Protein AF-A0A6J8CI72-F1 (afdb_monomer)

Foldseek 3Di:
DVDLDDLVVVLVCLVVHPDDQCDADPQQDGQLLVCLLVLPQSSNLSSLLNPYDQCRATNVRDGSLNSNVVNVSPNSVVVSVVPVVDDSVVSNVVVVLQDDDPDDPLRVLCSDPPVNPNVQCPDLVCCCVPVVADSDPVRNVVVCCVCPVVDHPQRVVVQVQVVVLVVVLVVVLLVQLCVVPVQSNWDKDWDDCSNVVNDPDGQAETEIETARANLLVQWDWAADPVQLVVQWIWTFGPDQDDLVHQNVQADPRRTGQLVVVLVVSVVSSVVSLPDPVSVPDAQKDDDWDWDDDWQWTKIWIWGDDDPGHTRIHIYIYWYWHFDFLDERPSDPPVPDPPDDPVNNRRYWIWTRGWDDDPPPPPPPDDDDDDDDDDDDPDPDRDPPPDDPDPDPDDRRIIGTD

Structure (mmCIF, N/CA/C/O backbone):
data_AF-A0A6J8CI72-F1
#
_entry.id   AF-A0A6J8CI72-F1
#
loop_
_atom_site.group_PDB
_atom_site.id
_atom_site.type_symbol
_atom_site.label_atom_id
_atom_site.label_alt_id
_atom_site.label_comp_id
_atom_site.label_asym_id
_atom_site.label_entity_id
_atom_site.label_seq_id
_atom_site.pdbx_PDB_ins_code
_atom_site.Cartn_x
_atom_site.Cartn_y
_atom_site.Cartn_z
_atom_site.occupancy
_atom_site.B_iso_or_equiv
_atom_site.auth_seq_id
_atom_site.auth_comp_id
_atom_site.auth_asym_id
_atom_site.auth_atom_id
_atom_site.pdbx_PDB_model_num
ATOM 1 N N . MET A 1 1 ? -26.854 -11.554 3.065 1.00 47.97 1 MET A N 1
ATOM 2 C CA . MET A 1 1 ? -25.939 -11.488 4.230 1.00 47.97 1 MET A CA 1
ATOM 3 C C . MET A 1 1 ? -24.502 -11.929 3.931 1.00 47.97 1 MET A C 1
ATOM 5 O O . MET A 1 1 ? -23.726 -12.065 4.862 1.00 47.97 1 MET A O 1
ATOM 9 N N . LYS A 1 2 ? -24.098 -12.076 2.657 1.00 39.06 2 LYS A N 1
ATOM 10 C CA . LYS A 1 2 ? -22.733 -12.494 2.279 1.00 39.06 2 LYS A CA 1
ATOM 11 C C . LYS A 1 2 ? -21.637 -11.458 2.618 1.00 39.06 2 LYS A C 1
ATOM 13 O O . LYS A 1 2 ? -20.464 -11.798 2.658 1.00 39.06 2 LYS A O 1
ATOM 18 N N . TYR A 1 3 ? -22.033 -10.211 2.878 1.00 49.38 3 TYR A N 1
ATOM 19 C CA . TYR A 1 3 ? -21.196 -9.092 3.326 1.00 49.38 3 TYR A CA 1
ATOM 20 C C . TYR A 1 3 ? -21.765 -8.571 4.649 1.00 49.38 3 TYR A C 1
ATOM 22 O O . TYR A 1 3 ? -22.994 -8.557 4.757 1.00 49.38 3 TYR A O 1
ATOM 30 N N . ARG A 1 4 ? -20.927 -8.139 5.615 1.00 52.66 4 ARG A N 1
ATOM 31 C CA . ARG A 1 4 ? -21.375 -7.567 6.908 1.00 52.66 4 ARG A CA 1
ATOM 32 C C . ARG A 1 4 ? -22.294 -6.371 6.638 1.00 52.66 4 ARG A C 1
ATOM 34 O O . ARG A 1 4 ? -21.789 -5.299 6.308 1.00 52.66 4 ARG A O 1
ATOM 41 N N . PRO A 1 5 ? -23.625 -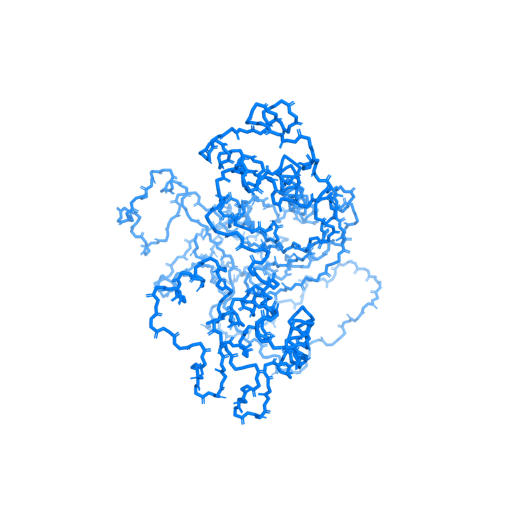6.510 6.748 1.00 53.97 5 PRO A N 1
ATOM 42 C CA . PRO A 1 5 ? -24.503 -5.391 6.477 1.00 53.97 5 PRO A CA 1
ATOM 43 C C . PRO A 1 5 ? -24.465 -4.460 7.686 1.00 53.97 5 PRO A C 1
ATOM 45 O O . PRO A 1 5 ? -24.562 -4.928 8.825 1.00 53.97 5 PRO A O 1
ATOM 48 N N . LEU A 1 6 ? -24.330 -3.153 7.441 1.00 56.34 6 LEU A N 1
ATOM 49 C CA . LEU A 1 6 ? -24.438 -2.143 8.492 1.00 56.34 6 LEU A CA 1
ATOM 50 C C . LEU A 1 6 ? -25.762 -2.358 9.255 1.00 56.34 6 LEU A C 1
ATOM 52 O O . LEU A 1 6 ? -26.816 -2.424 8.607 1.00 56.34 6 LEU A O 1
ATOM 56 N N . PRO A 1 7 ? -25.739 -2.478 10.596 1.00 54.75 7 PRO A N 1
ATOM 57 C CA . PRO A 1 7 ? -26.928 -2.778 11.399 1.00 54.75 7 PRO A CA 1
ATOM 58 C C . PRO A 1 7 ? -28.106 -1.836 11.124 1.00 54.75 7 PRO A C 1
ATOM 60 O O . PRO A 1 7 ? -29.255 -2.273 11.068 1.00 54.75 7 PRO A O 1
ATOM 63 N N . ASP A 1 8 ? -27.834 -0.556 10.867 1.00 52.53 8 ASP A N 1
ATOM 64 C CA . ASP A 1 8 ? -28.859 0.450 10.570 1.00 52.53 8 ASP A CA 1
ATOM 65 C C . ASP A 1 8 ? -29.495 0.307 9.185 1.00 52.53 8 ASP A C 1
ATOM 67 O O . ASP A 1 8 ? -30.705 0.513 9.027 1.00 52.53 8 ASP A O 1
ATOM 71 N N . LEU A 1 9 ? -28.713 -0.107 8.186 1.00 60.53 9 LEU A N 1
ATOM 72 C CA . LEU A 1 9 ? -29.228 -0.414 6.855 1.00 60.53 9 LEU A CA 1
ATOM 73 C C . LEU A 1 9 ? -30.109 -1.669 6.917 1.00 60.53 9 LEU A C 1
ATOM 75 O O . LEU A 1 9 ? -31.214 -1.687 6.379 1.00 60.53 9 LEU A O 1
ATOM 79 N N . PHE A 1 10 ? -29.658 -2.683 7.659 1.00 63.91 10 PHE A N 1
ATOM 80 C CA . PHE A 1 10 ? -30.399 -3.920 7.883 1.00 63.91 10 PHE A CA 1
ATOM 81 C C . PHE A 1 10 ? -31.736 -3.679 8.609 1.00 63.91 10 PHE A C 1
ATOM 83 O O . PHE A 1 10 ? -32.773 -4.179 8.173 1.00 63.91 10 PHE A O 1
ATOM 90 N N . ARG A 1 11 ? -31.756 -2.819 9.642 1.00 62.78 11 ARG A N 1
ATOM 91 C CA . ARG A 1 11 ? -32.998 -2.369 10.304 1.00 62.78 11 ARG A CA 1
ATOM 92 C C . ARG A 1 11 ? -33.935 -1.656 9.335 1.00 62.78 11 ARG A C 1
ATOM 94 O O . ARG A 1 11 ? -35.132 -1.915 9.351 1.00 62.78 11 ARG A O 1
ATOM 101 N N . THR A 1 12 ? -33.408 -0.769 8.494 1.00 59.91 12 THR A N 1
ATOM 102 C CA . THR A 1 12 ? -34.216 -0.029 7.512 1.00 59.91 12 THR A CA 1
ATOM 103 C C . THR A 1 12 ? -34.887 -0.966 6.506 1.00 59.91 12 THR A C 1
ATOM 105 O O . THR A 1 12 ? -36.069 -0.786 6.220 1.00 59.91 12 THR A O 1
ATOM 108 N N . PHE A 1 13 ? -34.182 -1.996 6.026 1.00 61.66 13 PHE A N 1
ATOM 109 C CA . PHE A 1 13 ? -34.752 -3.005 5.126 1.00 61.66 13 PHE A CA 1
ATOM 110 C C . PHE A 1 13 ? -35.847 -3.852 5.782 1.00 61.66 13 PHE A C 1
ATOM 112 O O . PHE A 1 13 ? -36.841 -4.147 5.129 1.00 61.66 13 PHE A O 1
ATOM 119 N N . LEU A 1 14 ? -35.701 -4.205 7.061 1.00 63.62 14 LEU A N 1
ATOM 120 C CA . LEU A 1 14 ? -36.712 -4.976 7.796 1.00 63.62 14 LEU A CA 1
ATOM 121 C C . LEU A 1 14 ? -37.955 -4.153 8.165 1.00 63.62 14 LEU A C 1
ATOM 123 O O . LEU A 1 14 ? -39.043 -4.704 8.256 1.00 63.62 14 LEU A O 1
ATOM 127 N N . VAL A 1 15 ? -37.805 -2.838 8.362 1.00 59.47 15 VAL A N 1
ATOM 128 C CA . VAL A 1 15 ? -38.924 -1.926 8.676 1.00 59.47 15 VAL A CA 1
ATOM 129 C C . VAL A 1 15 ? -39.677 -1.488 7.420 1.00 59.47 15 VAL A C 1
ATOM 131 O O . VAL A 1 15 ? -40.897 -1.374 7.448 1.00 59.47 15 VAL A O 1
ATOM 134 N N . LYS A 1 16 ? -38.961 -1.196 6.325 1.00 54.28 16 LYS A N 1
ATOM 135 C CA . LYS A 1 16 ? -39.563 -0.715 5.069 1.00 54.28 16 LYS A CA 1
ATOM 136 C C . LYS A 1 16 ? -39.934 -1.836 4.096 1.00 54.28 16 LYS A C 1
ATOM 138 O O . LYS A 1 16 ? -40.634 -1.568 3.124 1.00 54.28 16 LYS A O 1
ATOM 143 N N . GLY A 1 17 ? -39.426 -3.050 4.297 1.00 52.50 17 GLY A N 1
ATOM 144 C CA . GLY A 1 17 ? -39.521 -4.140 3.333 1.00 52.50 17 GLY A CA 1
ATOM 145 C C . GLY A 1 17 ? -40.523 -5.223 3.718 1.00 52.50 17 GLY A C 1
ATOM 146 O O . GLY A 1 17 ? -40.640 -5.616 4.872 1.00 52.50 17 GLY A O 1
ATOM 147 N N . THR A 1 18 ? -41.164 -5.788 2.701 1.00 55.75 18 THR A N 1
ATOM 148 C CA . THR A 1 18 ? -41.966 -7.025 2.699 1.00 55.75 18 THR A CA 1
ATOM 149 C C . THR A 1 18 ? -41.109 -8.289 2.909 1.00 55.75 18 THR A C 1
ATOM 151 O O . THR A 1 18 ? -41.347 -9.322 2.284 1.00 55.75 18 THR A O 1
ATOM 154 N N . VAL A 1 19 ? -40.037 -8.206 3.703 1.00 61.88 19 VAL A N 1
ATOM 155 C CA . VAL A 1 19 ? -39.013 -9.254 3.808 1.00 61.88 19 VAL A CA 1
ATOM 156 C C . VAL A 1 19 ? -39.378 -10.217 4.932 1.00 61.88 19 VAL A C 1
ATOM 158 O O . VAL A 1 19 ? -39.389 -9.847 6.103 1.00 61.88 19 VAL A O 1
ATOM 161 N N . ASN A 1 20 ? -39.642 -11.474 4.579 1.00 74.56 20 ASN A N 1
ATOM 162 C CA . ASN A 1 20 ? -39.869 -12.529 5.559 1.00 74.56 20 ASN A CA 1
ATOM 163 C C . ASN A 1 20 ? -38.530 -12.931 6.212 1.00 74.56 20 ASN A C 1
ATOM 165 O O . ASN A 1 20 ? -37.618 -13.434 5.552 1.00 74.56 20 ASN A O 1
ATOM 169 N N . VAL A 1 21 ? -38.407 -12.717 7.522 1.00 76.62 21 VAL A N 1
ATOM 170 C CA . VAL A 1 21 ? -37.188 -13.013 8.299 1.00 76.62 21 VAL A CA 1
ATOM 171 C C . VAL A 1 21 ? -36.873 -14.504 8.425 1.00 76.62 21 VAL A C 1
ATOM 173 O O . VAL A 1 21 ? -35.752 -14.858 8.776 1.00 76.62 21 VAL A O 1
ATOM 176 N N . ASN A 1 22 ? -37.828 -15.369 8.082 1.00 80.25 22 ASN A N 1
ATOM 177 C CA . ASN A 1 22 ? -37.685 -16.824 8.078 1.00 80.25 22 ASN A CA 1
ATOM 178 C C . ASN A 1 22 ? -37.442 -17.398 6.677 1.00 80.25 22 ASN A C 1
ATOM 180 O O . ASN A 1 22 ? -37.466 -18.613 6.507 1.00 80.25 22 ASN A O 1
ATOM 184 N N . THR A 1 23 ? -37.221 -16.554 5.663 1.00 82.38 23 THR A N 1
ATOM 185 C CA . THR A 1 23 ? -36.961 -17.038 4.299 1.00 82.38 23 THR A CA 1
ATOM 186 C C . THR A 1 23 ? -35.659 -17.827 4.268 1.00 82.38 23 THR A C 1
ATOM 188 O O . THR A 1 23 ? -34.608 -17.292 4.612 1.00 82.38 23 THR A O 1
ATOM 191 N N . SER A 1 24 ? -35.709 -19.081 3.840 1.00 85.06 24 SER A N 1
ATOM 192 C CA . SER A 1 24 ? -34.517 -19.896 3.638 1.00 85.06 24 SER A CA 1
ATOM 193 C C . SER A 1 24 ? -33.973 -19.744 2.219 1.00 85.06 24 SER A C 1
ATOM 195 O O . SER A 1 24 ? -34.725 -19.505 1.273 1.00 85.06 24 SER A O 1
ATOM 197 N N . ASP A 1 25 ? -32.665 -19.909 2.058 1.00 81.12 25 ASP A N 1
ATOM 198 C CA . ASP A 1 25 ? -32.056 -20.087 0.742 1.00 81.12 25 ASP A CA 1
ATOM 199 C C . ASP A 1 25 ? -32.238 -21.528 0.213 1.00 81.12 25 ASP A C 1
ATOM 201 O O . ASP A 1 25 ? -32.948 -22.349 0.801 1.00 81.12 25 ASP A O 1
ATOM 205 N N . ILE A 1 26 ? -31.579 -21.852 -0.906 1.00 86.25 26 ILE A N 1
ATOM 206 C CA . ILE A 1 26 ? -31.612 -23.193 -1.521 1.00 86.25 26 ILE A CA 1
ATOM 207 C C . ILE A 1 26 ? -31.058 -24.305 -0.612 1.00 86.25 26 ILE A C 1
ATOM 209 O O . ILE A 1 26 ? -31.313 -25.483 -0.860 1.00 86.25 26 ILE A O 1
ATOM 213 N N . TYR A 1 27 ? -30.310 -23.947 0.434 1.00 83.50 27 TYR A N 1
ATOM 214 C CA . TYR A 1 27 ? -29.722 -24.870 1.402 1.00 83.50 27 TYR A CA 1
ATOM 215 C C . TYR A 1 27 ? -30.540 -24.965 2.695 1.00 83.50 27 TYR A C 1
ATOM 217 O O . TYR A 1 27 ? -30.087 -25.576 3.663 1.00 83.50 27 TYR A O 1
ATOM 225 N N . GLY A 1 28 ? -31.727 -24.354 2.744 1.00 85.12 28 GLY A N 1
ATOM 226 C CA . GLY A 1 28 ? -32.532 -24.291 3.961 1.00 85.12 28 GLY A CA 1
ATOM 227 C C . GLY A 1 28 ? -31.992 -23.288 4.993 1.00 85.12 28 GLY A C 1
ATOM 228 O O . GLY A 1 28 ? -32.551 -23.172 6.080 1.00 85.12 28 GLY A O 1
ATOM 229 N N . SER A 1 29 ? -30.935 -22.530 4.678 1.00 86.31 29 SER A N 1
ATOM 230 C CA . SER A 1 29 ? -30.318 -21.585 5.611 1.00 86.31 29 SER A CA 1
ATOM 231 C C . SER A 1 29 ? -31.132 -20.296 5.711 1.00 86.31 29 SER A C 1
ATOM 233 O O . SER A 1 29 ? -31.318 -19.572 4.732 1.00 86.31 29 SER A O 1
ATOM 235 N N . THR A 1 30 ? -31.597 -19.985 6.921 1.00 87.25 30 THR A N 1
ATOM 236 C CA . THR A 1 30 ? -32.302 -18.729 7.241 1.00 87.25 30 THR A CA 1
ATOM 237 C C . THR A 1 30 ? -31.317 -17.575 7.497 1.00 87.25 30 THR A C 1
ATOM 239 O O . THR A 1 30 ? -30.132 -17.815 7.749 1.00 87.25 30 THR A O 1
ATOM 242 N N . PRO A 1 31 ? -31.760 -16.302 7.522 1.00 84.88 31 PRO A N 1
ATOM 243 C CA . PRO A 1 31 ? -30.911 -15.165 7.883 1.00 84.88 31 PRO A CA 1
ATOM 244 C C . PRO A 1 31 ? -30.211 -15.340 9.238 1.00 84.88 31 PRO A C 1
ATOM 246 O O . PRO A 1 31 ? -29.096 -14.853 9.424 1.00 84.88 31 PRO A O 1
ATOM 249 N N . LEU A 1 32 ? -30.823 -16.080 10.170 1.00 88.25 32 LEU A N 1
ATOM 250 C CA . LEU A 1 32 ? -30.233 -16.368 11.475 1.00 88.25 32 LEU A CA 1
ATOM 251 C C . LEU A 1 32 ? -29.054 -17.346 11.385 1.00 88.25 32 LEU A C 1
ATOM 253 O O . LEU A 1 32 ? -28.074 -17.154 12.100 1.00 88.25 32 LEU A O 1
ATOM 257 N N . HIS A 1 33 ? -29.093 -18.321 10.467 1.00 87.00 33 HIS A N 1
ATOM 258 C CA . HIS A 1 33 ? -27.948 -19.193 10.173 1.00 87.00 33 HIS A CA 1
ATOM 259 C C . HIS A 1 33 ? -26.763 -18.384 9.635 1.00 87.00 33 HIS A C 1
ATOM 261 O O . HIS A 1 33 ? -25.632 -18.571 10.076 1.00 87.00 33 HIS A O 1
ATOM 267 N N . PHE A 1 34 ? -27.015 -17.419 8.745 1.00 83.38 34 PHE A N 1
ATOM 268 C CA . PHE A 1 34 ? -25.960 -16.546 8.221 1.00 83.38 34 PHE A CA 1
ATOM 269 C C . PHE A 1 34 ? -25.365 -15.625 9.291 1.00 83.38 34 PHE A C 1
ATOM 271 O O . PHE A 1 34 ? -24.146 -15.467 9.358 1.00 83.38 34 PHE A O 1
ATOM 278 N N . ALA A 1 35 ? -26.199 -15.026 10.145 1.00 83.50 35 ALA A N 1
ATOM 279 C CA . ALA A 1 35 ? -25.719 -14.187 11.241 1.00 83.50 35 ALA A CA 1
ATOM 280 C C . ALA A 1 35 ? -24.899 -15.000 12.266 1.00 83.50 35 ALA A C 1
ATOM 282 O O . ALA A 1 35 ? -23.859 -14.536 12.738 1.00 83.50 35 ALA A O 1
ATOM 283 N N . ALA A 1 36 ? -25.320 -16.239 12.535 1.00 86.31 36 ALA A N 1
ATOM 284 C CA . ALA A 1 36 ? -24.607 -17.197 13.371 1.00 86.31 36 ALA A CA 1
ATOM 285 C C . ALA A 1 36 ? -23.271 -17.657 12.771 1.00 86.31 36 ALA A C 1
ATOM 287 O O . ALA A 1 36 ? -22.294 -17.766 13.501 1.00 86.31 36 ALA A O 1
ATOM 288 N N . TYR A 1 37 ? -23.214 -17.902 11.460 1.00 84.06 37 TYR A N 1
ATOM 289 C CA . TYR A 1 37 ? -22.003 -18.316 10.747 1.00 84.06 37 TYR A CA 1
ATOM 290 C C . TYR A 1 37 ? -20.906 -17.238 10.786 1.00 84.06 37 TYR A C 1
ATOM 292 O O . TYR A 1 37 ? -19.730 -17.550 10.945 1.00 84.06 37 TYR A O 1
ATOM 300 N N . HIS A 1 38 ? -21.284 -15.960 10.662 1.00 79.81 38 HIS A N 1
ATOM 301 C CA . HIS A 1 38 ? -20.343 -14.835 10.575 1.00 79.81 38 HIS A CA 1
ATOM 302 C C . HIS A 1 38 ? -20.067 -14.112 11.910 1.00 79.81 38 HIS A C 1
ATOM 304 O O . HIS A 1 38 ? -19.409 -13.070 11.917 1.00 79.81 38 HIS A O 1
ATOM 310 N N . ASN A 1 39 ? -20.549 -14.640 13.040 1.00 80.44 39 ASN A N 1
ATOM 311 C CA . ASN A 1 39 ? -20.443 -14.034 14.373 1.00 80.44 39 ASN A CA 1
ATOM 312 C C . ASN A 1 39 ? -21.000 -12.590 14.470 1.00 80.44 39 ASN A C 1
ATOM 314 O O . ASN A 1 39 ? -20.407 -11.705 15.091 1.00 80.44 39 ASN A O 1
ATOM 318 N N . TYR A 1 40 ? -22.141 -12.346 13.830 1.00 82.38 40 TYR A N 1
ATOM 319 C CA . TYR A 1 40 ? -22.789 -11.041 13.672 1.00 82.38 40 TYR A CA 1
ATOM 320 C C . TYR A 1 40 ? -23.847 -10.779 14.758 1.00 82.38 40 TYR A C 1
ATOM 322 O O . TYR A 1 40 ? -25.047 -10.940 14.539 1.00 82.38 40 TYR A O 1
ATOM 330 N N . GLU A 1 41 ? -23.386 -10.370 15.945 1.00 79.31 41 GLU A N 1
ATOM 331 C CA . GLU A 1 41 ? -24.218 -10.224 17.153 1.00 79.31 41 GLU A CA 1
ATOM 332 C C . GLU A 1 41 ? -25.400 -9.256 16.981 1.00 79.31 41 GLU A C 1
ATOM 334 O O . GLU A 1 41 ? -26.546 -9.617 17.245 1.00 79.31 41 GLU A O 1
ATOM 339 N N . GLU A 1 42 ? -25.149 -8.067 16.433 1.00 77.56 42 GLU A N 1
ATOM 340 C CA . GLU A 1 42 ? -26.163 -7.022 16.247 1.00 77.56 42 GLU A CA 1
ATOM 341 C C . GLU A 1 42 ? -27.249 -7.467 15.256 1.00 77.56 42 GLU A C 1
ATOM 343 O O . GLU A 1 42 ? -28.422 -7.122 15.398 1.00 77.56 42 GLU A O 1
ATOM 348 N N . GLN A 1 43 ? -26.883 -8.261 14.246 1.00 79.56 43 GLN A N 1
ATOM 349 C CA . GLN A 1 43 ? -27.824 -8.815 13.278 1.00 79.56 43 GLN A CA 1
ATOM 350 C C . GLN A 1 43 ? -28.679 -9.926 13.899 1.00 79.56 43 GLN A C 1
ATOM 352 O O . GLN A 1 43 ? -29.868 -9.986 13.591 1.00 79.56 43 GLN A O 1
ATOM 357 N N . ILE A 1 44 ? -28.124 -10.760 14.789 1.00 82.00 44 ILE A N 1
ATOM 358 C CA . ILE A 1 44 ? -28.908 -11.737 15.564 1.00 82.00 44 ILE A CA 1
ATOM 359 C C . ILE A 1 44 ? -29.937 -11.017 16.432 1.00 82.00 44 ILE A C 1
ATOM 361 O O . ILE A 1 44 ? -31.110 -11.377 16.401 1.00 82.00 44 ILE A O 1
ATOM 365 N N . GLU A 1 45 ? -29.537 -9.967 17.147 1.00 77.81 45 GLU A N 1
ATOM 366 C CA . GLU A 1 45 ? -30.459 -9.176 17.971 1.00 77.81 45 GLU A CA 1
ATOM 367 C C . GLU A 1 45 ? -31.594 -8.573 17.142 1.00 77.81 45 GLU A C 1
ATOM 369 O O . GLU A 1 45 ? -32.765 -8.652 17.518 1.00 77.81 45 GLU A O 1
ATOM 374 N N . ILE A 1 46 ? -31.260 -8.000 15.983 1.00 76.88 46 ILE A N 1
ATOM 375 C CA . ILE A 1 46 ? -32.254 -7.452 15.064 1.00 76.88 46 ILE A CA 1
ATOM 376 C C . ILE A 1 46 ? -33.187 -8.564 14.569 1.00 76.88 46 ILE A C 1
ATOM 378 O O . ILE A 1 46 ? -34.396 -8.394 14.626 1.00 76.88 46 ILE A O 1
ATOM 382 N N . LEU A 1 47 ? -32.674 -9.706 14.116 1.00 79.25 47 LEU A N 1
ATOM 383 C CA . LEU A 1 47 ? -33.496 -10.809 13.608 1.00 79.25 47 LEU A CA 1
ATOM 384 C C . LEU A 1 47 ? -34.436 -11.387 14.672 1.00 79.25 47 LEU A C 1
ATOM 386 O O . LEU A 1 47 ? -35.621 -11.601 14.400 1.00 79.25 47 LEU A O 1
ATOM 390 N N . LEU A 1 48 ? -33.940 -11.593 15.894 1.00 79.19 48 LEU A N 1
ATOM 391 C CA . LEU A 1 48 ? -34.755 -12.047 17.022 1.00 79.19 48 LEU A CA 1
ATOM 392 C C . LEU A 1 48 ? -35.885 -11.052 17.324 1.00 79.19 48 LEU A C 1
ATOM 394 O O . LEU A 1 48 ? -36.995 -11.464 17.657 1.00 79.19 48 LEU A O 1
ATOM 398 N N . LYS A 1 49 ? -35.639 -9.749 17.119 1.00 74.44 49 LYS A N 1
ATOM 399 C CA . LYS A 1 49 ? -36.638 -8.688 17.300 1.00 74.44 49 LYS A CA 1
ATOM 400 C C . LYS A 1 49 ? -37.840 -8.808 16.355 1.00 74.44 49 LYS A C 1
ATOM 402 O O . LYS A 1 49 ? -38.941 -8.386 16.703 1.00 74.44 49 LYS A O 1
ATOM 407 N N . TYR A 1 50 ? -37.633 -9.363 15.164 1.00 73.38 50 TYR A N 1
ATOM 408 C CA . TYR A 1 50 ? -38.652 -9.466 14.116 1.00 73.38 50 TYR A CA 1
ATOM 409 C C . TYR A 1 50 ? -39.286 -10.863 14.013 1.00 73.38 50 TYR A C 1
ATOM 411 O O . TYR A 1 50 ? -39.914 -11.169 13.006 1.00 73.38 50 TYR A O 1
ATOM 419 N N . GLY A 1 51 ? -39.171 -11.697 15.055 1.00 72.12 51 GLY A N 1
ATOM 420 C CA . GLY A 1 51 ? -39.888 -12.978 15.131 1.00 72.12 51 GLY A CA 1
ATOM 421 C C . GLY A 1 51 ? -39.268 -14.093 14.286 1.00 72.12 51 GLY A C 1
ATOM 422 O O . GLY A 1 51 ? -39.986 -14.913 13.713 1.00 72.12 51 GLY A O 1
ATOM 423 N N . THR A 1 52 ? -37.937 -14.113 14.185 1.00 81.31 52 THR A N 1
ATOM 424 C CA . THR A 1 52 ? -37.225 -15.198 13.497 1.00 81.31 52 THR A CA 1
ATOM 425 C C . THR A 1 52 ? -37.351 -16.515 14.270 1.00 81.31 52 THR A C 1
ATOM 427 O O . THR A 1 52 ? -37.250 -16.525 15.498 1.00 81.31 52 THR A O 1
ATOM 430 N N . ASP A 1 53 ? -37.525 -17.628 13.560 1.00 83.19 53 ASP A N 1
ATOM 431 C CA . ASP A 1 53 ? -37.489 -18.972 14.124 1.00 83.19 53 ASP A CA 1
ATOM 432 C C . ASP A 1 53 ? -36.051 -19.334 14.516 1.00 83.19 53 ASP A C 1
ATOM 434 O O . ASP A 1 53 ? -35.186 -19.614 13.681 1.00 83.19 53 ASP A O 1
ATOM 438 N N . ILE A 1 54 ? -35.802 -19.311 15.824 1.00 85.56 54 ILE A N 1
ATOM 439 C CA . ILE A 1 54 ? -34.507 -19.637 16.423 1.00 85.56 54 ILE A CA 1
ATOM 440 C C . ILE A 1 54 ? -34.116 -21.107 16.249 1.00 85.56 54 ILE A C 1
ATOM 442 O O . ILE A 1 54 ? -32.934 -21.444 16.309 1.00 85.56 54 ILE A O 1
ATOM 446 N N . ASN A 1 55 ? -35.106 -21.971 16.027 1.00 85.19 55 ASN A N 1
ATOM 447 C CA . ASN A 1 55 ? -34.952 -23.413 15.919 1.00 85.19 55 ASN A CA 1
ATOM 448 C C . ASN A 1 55 ? -35.108 -23.920 14.483 1.00 85.19 55 ASN A C 1
ATOM 450 O O . ASN A 1 55 ? -35.160 -25.140 14.286 1.00 85.19 55 ASN A O 1
ATOM 454 N N . ALA A 1 56 ? -35.135 -23.008 13.503 1.00 86.31 56 ALA A N 1
ATOM 455 C CA . ALA A 1 56 ? -35.145 -23.345 12.089 1.00 86.31 56 ALA A CA 1
ATOM 456 C C . ALA A 1 56 ? -34.014 -24.329 11.774 1.00 86.31 56 ALA A C 1
ATOM 458 O O . ALA A 1 56 ? -32.909 -24.189 12.296 1.00 86.31 56 ALA A O 1
ATOM 459 N N . ARG A 1 57 ? -34.294 -25.320 10.929 1.00 88.75 57 ARG A N 1
ATOM 460 C CA . ARG A 1 57 ? -33.305 -26.314 10.513 1.00 88.75 57 ARG A CA 1
ATOM 461 C C . ARG A 1 57 ? -32.942 -26.115 9.054 1.00 88.75 57 ARG A C 1
ATOM 463 O O . ARG A 1 57 ? -33.840 -26.016 8.221 1.00 88.75 57 ARG A O 1
ATOM 470 N N . ASP A 1 58 ? -31.647 -26.088 8.768 1.00 87.06 58 ASP A N 1
ATOM 471 C CA . ASP A 1 58 ? -31.145 -26.129 7.397 1.00 87.06 58 ASP A CA 1
ATOM 472 C C . ASP A 1 58 ? -31.182 -27.560 6.813 1.00 87.06 58 ASP A C 1
ATOM 474 O O . ASP A 1 58 ? -31.611 -28.522 7.464 1.00 87.06 58 ASP A O 1
ATOM 478 N N . ASN A 1 59 ? -30.726 -27.729 5.568 1.00 89.75 59 ASN A N 1
ATOM 479 C CA . ASN A 1 59 ? -30.693 -29.038 4.904 1.00 89.75 59 ASN A CA 1
ATOM 480 C C . ASN A 1 59 ? -29.733 -30.043 5.573 1.00 89.75 59 ASN A C 1
ATOM 482 O O . ASN A 1 59 ? -29.839 -31.243 5.317 1.00 89.75 59 ASN A O 1
ATOM 486 N N . LEU A 1 60 ? -28.818 -29.581 6.433 1.00 86.56 60 LEU A N 1
ATOM 487 C CA . LEU A 1 60 ? -27.934 -30.414 7.251 1.00 86.56 60 LEU A CA 1
ATOM 488 C C . LEU A 1 60 ? -28.549 -30.752 8.619 1.00 86.56 60 LEU A C 1
ATOM 490 O O . LEU A 1 60 ? -27.894 -31.390 9.439 1.00 86.56 60 LEU A O 1
ATOM 494 N N . GLN A 1 61 ? -29.808 -30.368 8.859 1.00 88.81 61 GLN A N 1
ATOM 495 C CA . GLN A 1 61 ? -30.492 -30.475 10.150 1.00 88.81 61 GLN A CA 1
ATOM 496 C C . GLN A 1 61 ? -29.832 -29.646 11.265 1.00 88.81 61 GLN A C 1
ATOM 498 O O . GLN A 1 61 ? -30.127 -29.871 12.444 1.00 88.81 61 GLN A O 1
ATOM 503 N N . GLU A 1 62 ? -28.976 -28.680 10.921 1.00 88.25 62 GLU A N 1
ATOM 504 C CA . GLU A 1 62 ? -28.356 -27.772 11.882 1.00 88.25 62 GLU A CA 1
ATOM 505 C C . GLU A 1 62 ? -29.327 -26.649 12.247 1.00 88.25 62 GLU A C 1
ATOM 507 O O . GLU A 1 62 ? -30.064 -26.143 11.403 1.00 88.25 62 GLU A O 1
ATOM 512 N N . ARG A 1 63 ? -29.318 -26.251 13.524 1.00 90.31 63 ARG A N 1
ATOM 513 C CA . ARG A 1 63 ? -29.937 -25.000 13.981 1.00 90.31 63 ARG A CA 1
ATOM 514 C C . ARG A 1 63 ? -28.939 -23.848 13.845 1.00 90.31 63 ARG A C 1
ATOM 516 O O . ARG A 1 63 ? -27.734 -24.096 13.941 1.00 90.31 63 ARG A O 1
ATOM 523 N N . PRO A 1 64 ? -29.384 -22.576 13.840 1.00 90.06 64 PRO A N 1
ATOM 524 C CA . PRO A 1 64 ? -28.484 -21.425 13.894 1.00 90.06 64 PRO A CA 1
ATOM 525 C C . PRO A 1 64 ? -27.488 -21.498 15.058 1.00 90.06 64 PRO A C 1
ATOM 527 O O . PRO A 1 64 ? -26.325 -21.129 14.918 1.00 90.06 64 PRO A O 1
ATOM 530 N N . LEU A 1 65 ? -27.913 -22.024 16.214 1.00 90.19 65 LEU A N 1
ATOM 531 C CA . LEU A 1 65 ? -27.025 -22.235 17.358 1.00 90.19 65 LEU A CA 1
ATOM 532 C C . LEU A 1 65 ? -25.936 -23.283 17.076 1.00 90.19 65 LEU A C 1
ATOM 534 O O . LEU A 1 65 ? -24.804 -23.126 17.534 1.00 90.19 65 LEU A O 1
ATOM 538 N N . ASP A 1 66 ? -26.258 -24.347 16.349 1.00 89.31 66 ASP A N 1
ATOM 539 C CA . ASP A 1 66 ? -25.302 -25.403 16.020 1.00 89.31 66 ASP A CA 1
ATOM 540 C C . ASP A 1 66 ? -24.324 -24.932 14.940 1.00 89.31 66 ASP A C 1
ATOM 542 O O . ASP A 1 66 ? -23.119 -25.137 15.088 1.00 89.31 66 ASP A O 1
ATOM 546 N N . THR A 1 67 ? -24.797 -24.144 13.970 1.00 86.88 67 THR A N 1
ATOM 547 C CA . THR A 1 67 ? -23.936 -23.394 13.047 1.00 86.88 67 THR A CA 1
ATOM 548 C C . THR A 1 67 ? -22.985 -22.460 13.809 1.00 86.88 67 THR A C 1
ATOM 550 O O . THR A 1 67 ? -21.782 -22.466 13.552 1.00 86.88 67 THR A O 1
ATOM 553 N N . ALA A 1 68 ? -23.473 -21.708 14.806 1.00 84.81 68 ALA A N 1
ATOM 554 C CA . ALA A 1 68 ? -22.625 -20.828 15.618 1.00 84.81 68 ALA A CA 1
ATOM 555 C C . ALA A 1 68 ? -21.539 -21.604 16.385 1.00 84.81 68 ALA A C 1
ATOM 557 O O . ALA A 1 68 ? -20.401 -21.141 16.466 1.00 84.81 68 ALA A O 1
ATOM 558 N N . LYS A 1 69 ? -21.865 -22.784 16.937 1.00 83.81 69 LYS A N 1
ATOM 559 C CA . LYS A 1 69 ? -20.892 -23.661 17.617 1.00 83.81 69 LYS A CA 1
ATOM 560 C C . LYS A 1 69 ? -19.850 -24.201 16.646 1.00 83.81 69 LYS A C 1
ATOM 562 O O . LYS A 1 69 ? -18.663 -24.122 16.941 1.00 83.81 69 LYS A O 1
ATOM 567 N N . ARG A 1 70 ? -20.286 -24.719 15.495 1.00 82.81 70 ARG A N 1
ATOM 568 C CA . ARG A 1 70 ? -19.406 -25.304 14.474 1.00 82.81 70 ARG A CA 1
ATOM 569 C C . ARG A 1 70 ? -18.380 -24.298 13.949 1.00 82.81 70 ARG A C 1
ATOM 571 O O . ARG A 1 70 ? -17.249 -24.679 13.674 1.00 82.81 70 ARG A O 1
ATOM 578 N N . HIS A 1 71 ? -18.757 -23.021 13.873 1.00 78.00 71 HI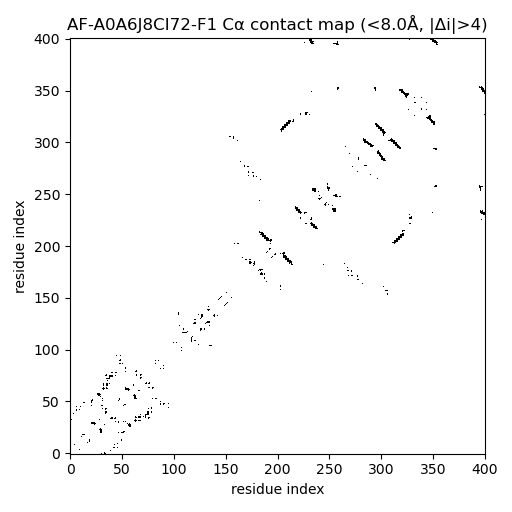S A N 1
ATOM 579 C CA . HIS A 1 71 ? -17.896 -21.924 13.410 1.00 78.00 71 HIS A CA 1
ATOM 580 C C . HIS A 1 71 ? -17.279 -21.081 14.533 1.00 78.00 71 HIS A C 1
ATOM 582 O O . HIS A 1 71 ? -16.772 -19.995 14.267 1.00 78.00 71 HIS A O 1
ATOM 588 N N . ASN A 1 72 ? -17.313 -21.544 15.789 1.00 81.38 72 ASN A N 1
ATOM 589 C CA . ASN A 1 72 ? -16.736 -20.841 16.946 1.00 81.38 72 ASN A CA 1
ATOM 590 C C . ASN A 1 72 ? -17.195 -19.372 17.095 1.00 81.38 72 ASN A C 1
ATOM 592 O O . ASN A 1 72 ? -16.442 -18.495 17.522 1.00 81.38 72 ASN A O 1
ATOM 596 N N . SER A 1 73 ? -18.455 -19.081 16.773 1.00 78.69 73 SER A N 1
ATOM 597 C CA . SER A 1 73 ? -19.034 -17.736 16.857 1.00 78.69 73 SER A CA 1
ATOM 598 C C . SER A 1 73 ? -19.459 -17.399 18.290 1.00 78.69 73 SER A C 1
ATOM 600 O O . SER A 1 73 ? -20.643 -17.360 18.622 1.00 78.69 73 SER A O 1
ATOM 602 N N . PHE A 1 74 ? -18.474 -17.184 19.169 1.00 71.62 74 PHE A N 1
ATOM 603 C CA . PHE A 1 74 ? -18.649 -17.092 20.627 1.00 71.62 74 PHE A CA 1
ATOM 604 C C . PHE A 1 74 ? -19.710 -16.081 21.089 1.00 71.62 74 PHE A C 1
ATOM 606 O O . PHE A 1 74 ? -20.472 -16.382 22.010 1.00 71.62 74 PHE A O 1
ATOM 613 N N . ARG A 1 75 ? -19.798 -14.910 20.441 1.00 75.75 75 ARG A N 1
ATOM 614 C CA . ARG A 1 75 ? -20.774 -13.864 20.802 1.00 75.75 75 ARG A CA 1
ATOM 615 C C . ARG A 1 75 ? -22.196 -14.290 20.436 1.00 75.75 75 ARG A C 1
ATOM 617 O O . ARG A 1 75 ? -23.117 -14.176 21.240 1.00 75.75 75 ARG A O 1
ATOM 624 N N . CYS A 1 76 ? -22.349 -14.899 19.265 1.00 78.06 76 CYS A N 1
ATOM 625 C CA . CYS A 1 76 ? -23.623 -15.434 18.793 1.00 78.06 76 CYS A CA 1
ATOM 626 C C . CYS A 1 76 ? -24.082 -16.664 19.589 1.00 78.06 76 CYS A C 1
ATOM 628 O O . CYS A 1 76 ? -25.271 -16.804 19.857 1.00 78.06 76 CYS A O 1
ATOM 630 N N . ILE A 1 77 ? -23.156 -17.527 20.028 1.00 76.94 77 ILE A N 1
ATOM 631 C CA . ILE A 1 77 ? -23.465 -18.685 20.883 1.00 76.94 77 ILE A CA 1
ATOM 632 C C . ILE A 1 77 ? -24.110 -18.230 22.196 1.00 76.94 77 ILE A C 1
ATOM 634 O O . ILE A 1 77 ? -25.073 -18.854 22.640 1.00 76.94 77 ILE A O 1
ATOM 638 N N . ALA A 1 78 ? -23.593 -17.169 22.824 1.00 75.88 78 ALA A N 1
ATOM 639 C CA . ALA A 1 78 ? -24.155 -16.642 24.066 1.00 75.88 78 ALA A CA 1
ATOM 640 C C . ALA A 1 78 ? -25.588 -16.124 23.858 1.00 75.88 78 ALA A C 1
ATOM 642 O O . ALA A 1 78 ? -26.491 -16.510 24.602 1.00 75.88 78 ALA A O 1
ATOM 643 N N . LEU A 1 79 ? -25.803 -15.327 22.806 1.00 77.88 79 LEU A N 1
ATOM 644 C CA . LEU A 1 79 ? -27.109 -14.753 22.469 1.00 77.88 79 LEU A CA 1
ATOM 645 C C . LEU A 1 79 ? -28.143 -15.820 22.094 1.00 77.88 79 LEU A C 1
ATOM 647 O O . LEU A 1 79 ? -29.247 -15.823 22.633 1.00 77.88 79 LEU A O 1
ATOM 651 N N . LEU A 1 80 ? -27.783 -16.767 21.226 1.00 80.88 80 LEU A N 1
ATOM 652 C CA . LEU A 1 80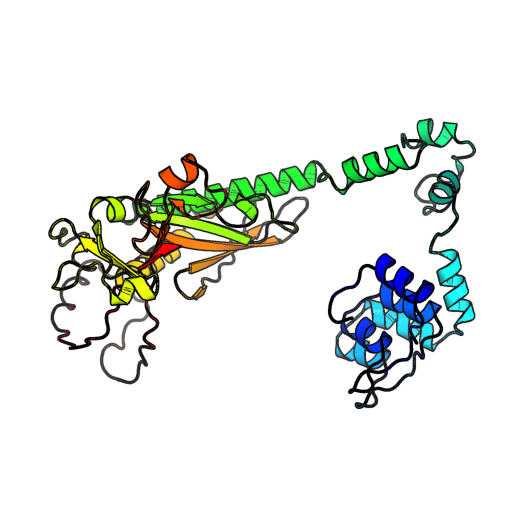 ? -28.689 -17.829 20.785 1.00 80.88 80 LEU A CA 1
ATOM 653 C C . LEU A 1 80 ? -29.002 -18.826 21.911 1.00 80.88 80 LEU A C 1
ATOM 655 O O . LEU A 1 80 ? -30.145 -19.247 22.036 1.00 80.88 80 LEU A O 1
ATOM 659 N N . LYS A 1 81 ? -28.040 -19.157 22.788 1.00 78.38 81 LYS A N 1
ATOM 660 C CA . LYS A 1 81 ? -28.310 -19.976 23.989 1.00 78.38 81 LYS A CA 1
ATOM 661 C C . LYS A 1 81 ? -29.238 -19.276 24.977 1.00 78.38 81 LYS A C 1
ATOM 663 O O . LYS A 1 81 ? -30.048 -19.940 25.618 1.00 78.38 81 LYS A O 1
ATOM 668 N N . ALA A 1 82 ? -29.082 -17.964 25.153 1.00 70.75 82 ALA A N 1
ATOM 669 C CA . ALA A 1 82 ? -29.964 -17.183 26.015 1.00 70.75 82 ALA A CA 1
ATOM 670 C C . ALA A 1 82 ? -31.383 -17.126 25.430 1.00 70.75 82 ALA A C 1
ATOM 672 O O . ALA A 1 82 ? -32.363 -17.311 26.155 1.00 70.75 82 ALA A O 1
ATOM 673 N N . ALA A 1 83 ? -31.480 -16.952 24.113 1.00 68.19 83 ALA A N 1
ATOM 674 C CA . ALA A 1 83 ? -32.743 -16.875 23.402 1.00 68.19 83 ALA A CA 1
ATOM 675 C C . ALA A 1 83 ? -33.482 -18.226 23.301 1.00 68.19 83 ALA A C 1
ATOM 677 O O . ALA A 1 83 ? -34.706 -18.241 23.309 1.00 68.19 83 ALA A O 1
ATOM 678 N N . ASP A 1 84 ? -32.774 -19.359 23.313 1.00 67.31 84 ASP A N 1
ATOM 679 C CA . ASP A 1 84 ? -33.372 -20.707 23.383 1.00 67.31 84 ASP A CA 1
ATOM 680 C C . ASP A 1 84 ? -34.000 -21.006 24.766 1.00 67.31 84 ASP A C 1
ATOM 682 O O . ASP A 1 84 ? -34.845 -21.884 24.912 1.00 67.31 84 ASP A O 1
ATOM 686 N N . ARG A 1 85 ? -33.609 -20.254 25.809 1.00 60.38 85 ARG A N 1
ATOM 687 C CA . ARG A 1 85 ? -34.067 -20.440 27.200 1.00 60.38 85 ARG A CA 1
A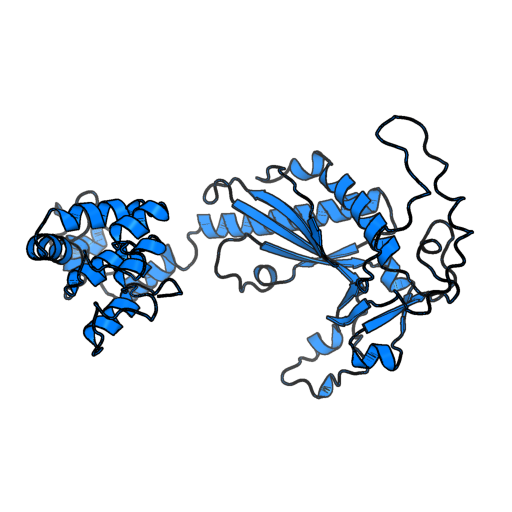TOM 688 C C . ARG A 1 85 ? -35.208 -19.508 27.625 1.00 60.38 85 ARG A C 1
ATOM 690 O O . ARG A 1 85 ? -35.714 -19.669 28.733 1.00 60.38 85 ARG A O 1
ATOM 697 N N . THR A 1 86 ? -35.598 -18.521 26.811 1.00 57.06 86 THR A N 1
ATOM 698 C CA . THR A 1 86 ? -36.573 -17.482 27.202 1.00 57.06 86 THR A CA 1
ATOM 699 C C . THR A 1 86 ? -37.506 -17.064 26.061 1.00 57.06 86 THR A C 1
ATOM 701 O O . THR A 1 86 ? -37.131 -17.063 24.896 1.00 57.06 86 THR A O 1
ATOM 704 N N . THR A 1 87 ? -38.748 -16.688 26.389 1.00 56.72 87 THR A N 1
ATOM 705 C CA . THR A 1 87 ? -39.752 -16.203 25.420 1.00 56.72 87 THR A CA 1
ATOM 706 C C . THR A 1 87 ? -39.319 -14.893 24.753 1.00 56.72 87 THR A C 1
ATOM 708 O O . THR A 1 87 ? -38.825 -13.995 25.440 1.00 56.72 87 THR A O 1
ATOM 711 N N . VAL A 1 88 ? -39.608 -14.747 23.451 1.00 51.56 88 VAL A N 1
ATOM 712 C CA . VAL A 1 88 ? -39.318 -13.565 22.603 1.00 51.56 88 VAL A CA 1
ATOM 713 C C . VAL A 1 88 ? -39.679 -12.242 23.288 1.00 51.56 88 VAL A C 1
ATOM 715 O O . VAL A 1 88 ? -38.971 -11.259 23.139 1.00 51.56 88 VAL A O 1
ATOM 718 N N . GLU A 1 89 ? -40.717 -12.214 24.120 1.00 47.12 89 GLU A N 1
ATOM 719 C CA . GLU A 1 89 ? -41.181 -11.029 24.848 1.00 47.12 89 GLU A CA 1
ATOM 720 C C . GLU A 1 89 ? -40.183 -10.495 25.896 1.00 47.12 89 GLU A C 1
ATOM 722 O O . GLU A 1 89 ? -40.018 -9.282 26.038 1.00 47.12 89 GLU A O 1
ATOM 727 N N . HIS A 1 90 ? -39.429 -11.375 26.564 1.00 53.31 90 HIS A N 1
ATOM 728 C CA . HIS A 1 90 ? -38.358 -10.982 27.491 1.00 53.31 90 HIS A CA 1
ATOM 729 C C . HIS A 1 90 ? -37.121 -10.475 26.740 1.00 53.31 90 HIS A C 1
ATOM 731 O O . HIS A 1 90 ? -36.510 -9.490 27.152 1.00 53.31 90 HIS A O 1
ATOM 737 N N . ILE A 1 91 ? -36.810 -11.081 25.592 1.00 52.16 91 ILE A N 1
ATOM 738 C CA . ILE A 1 91 ? -35.737 -10.644 24.687 1.00 52.16 91 ILE A CA 1
ATOM 739 C C . ILE A 1 91 ? -36.097 -9.282 24.075 1.00 52.16 91 ILE A C 1
ATOM 741 O O . ILE A 1 91 ? -35.275 -8.374 24.038 1.00 52.16 91 ILE A O 1
ATOM 745 N N . MET A 1 92 ? -37.358 -9.081 23.691 1.00 46.84 92 MET A N 1
ATOM 746 C CA . MET A 1 92 ? -37.888 -7.814 23.189 1.00 46.84 92 MET A CA 1
ATOM 747 C C . MET A 1 92 ? -37.921 -6.730 24.255 1.00 46.84 92 MET A C 1
ATOM 749 O O . MET A 1 92 ? -37.653 -5.575 23.943 1.00 46.84 92 MET A O 1
ATOM 753 N N . THR A 1 93 ? -38.211 -7.079 25.508 1.00 49.69 93 THR A N 1
ATOM 754 C CA . THR A 1 93 ? -38.143 -6.147 26.642 1.00 49.69 93 THR A CA 1
ATOM 755 C C . THR A 1 93 ? -36.695 -5.754 26.928 1.00 49.69 93 THR A C 1
ATOM 757 O O . THR A 1 93 ? -36.408 -4.577 27.123 1.00 49.69 93 THR A O 1
ATOM 760 N N . PHE A 1 94 ? -35.760 -6.701 26.842 1.00 51.28 94 PHE A N 1
ATOM 761 C CA . PHE A 1 94 ? -34.324 -6.449 26.948 1.00 51.28 94 PHE A CA 1
ATOM 762 C C . PHE A 1 94 ? -33.789 -5.572 25.793 1.00 51.28 94 PHE A C 1
ATOM 764 O O . PHE A 1 94 ? -33.050 -4.618 26.037 1.00 51.28 94 PHE A O 1
ATOM 771 N N . ILE A 1 95 ? -34.238 -5.802 24.553 1.00 48.25 95 ILE A N 1
ATOM 772 C CA . ILE A 1 95 ? -33.849 -5.043 23.347 1.00 48.25 95 ILE A CA 1
ATOM 773 C C . ILE A 1 95 ? -34.525 -3.656 23.280 1.00 48.25 95 ILE A C 1
ATOM 775 O O . ILE A 1 95 ? -33.902 -2.668 22.886 1.00 48.25 95 ILE A O 1
ATOM 779 N N . ARG A 1 96 ? -35.801 -3.534 23.684 1.00 47.25 96 ARG A N 1
ATOM 780 C CA . ARG A 1 96 ? -36.518 -2.243 23.792 1.00 47.25 96 ARG A CA 1
ATOM 781 C C . ARG A 1 96 ? -35.901 -1.348 24.864 1.00 47.25 96 ARG A C 1
ATOM 783 O O . ARG A 1 96 ? -35.883 -0.135 24.690 1.00 47.25 96 ARG A O 1
ATOM 790 N N . LYS A 1 97 ? -35.370 -1.937 25.940 1.00 50.75 97 LYS A N 1
ATOM 791 C CA . LYS A 1 97 ? -34.686 -1.207 27.014 1.00 50.75 97 LYS A CA 1
ATOM 792 C C . LYS A 1 97 ? -33.303 -0.686 26.596 1.00 50.75 97 LYS A C 1
ATOM 794 O O . LYS A 1 97 ? -32.820 0.261 27.205 1.00 50.75 97 LYS A O 1
ATOM 799 N N . THR A 1 98 ? -32.682 -1.262 25.564 1.00 48.12 98 THR A N 1
ATOM 800 C CA . THR A 1 98 ? -31.277 -0.991 25.205 1.00 48.12 98 THR A CA 1
ATOM 801 C C . THR A 1 98 ? -31.073 -0.127 23.957 1.00 48.12 98 THR A C 1
ATOM 803 O O . THR A 1 98 ? -30.044 0.532 23.868 1.00 48.12 98 THR A O 1
ATOM 806 N N . MET A 1 99 ? -32.008 -0.054 23.001 1.00 48.53 99 MET A N 1
ATOM 807 C CA . MET A 1 99 ? -31.707 0.523 21.674 1.00 48.53 99 MET A CA 1
ATOM 808 C C . MET A 1 99 ? -32.728 1.574 21.200 1.00 48.53 99 MET A C 1
ATOM 810 O O . MET A 1 99 ? -33.573 1.303 20.347 1.00 48.53 99 MET A O 1
ATOM 814 N N . LEU A 1 100 ? -32.616 2.774 21.783 1.00 51.00 100 LEU A N 1
ATOM 815 C CA . LEU A 1 100 ? -32.796 4.107 21.175 1.00 51.00 100 LEU A CA 1
ATOM 816 C C . LEU A 1 100 ? -33.571 4.177 19.841 1.00 51.00 100 LEU A C 1
ATOM 818 O O . LEU A 1 100 ? -33.014 3.865 18.789 1.00 51.00 100 LEU A O 1
ATOM 822 N N . ARG A 1 101 ? -34.795 4.715 19.862 1.00 48.56 101 ARG A N 1
ATOM 823 C CA . ARG A 1 101 ? -35.348 5.585 18.803 1.00 48.56 101 ARG A CA 1
ATOM 824 C C . ARG A 1 101 ? -36.479 6.429 19.405 1.00 48.56 101 ARG A C 1
ATOM 826 O O . ARG A 1 101 ? -37.215 5.927 20.246 1.00 48.56 101 ARG A O 1
ATOM 833 N N . ASP A 1 102 ? -36.514 7.696 18.999 1.00 46.53 102 ASP A N 1
ATOM 834 C CA . ASP A 1 102 ? -37.346 8.822 19.476 1.00 46.53 102 ASP A CA 1
ATOM 835 C C . ASP A 1 102 ? -36.901 9.499 20.773 1.00 46.53 102 ASP A C 1
ATOM 837 O O . ASP A 1 102 ? -37.710 10.016 21.534 1.00 46.53 102 ASP A O 1
ATOM 841 N N . LYS A 1 103 ? -35.590 9.535 21.011 1.00 52.34 103 LYS A N 1
ATOM 842 C CA . LYS A 1 103 ? -35.022 10.311 22.110 1.00 52.34 103 LYS A CA 1
ATOM 843 C C . LYS A 1 103 ? -34.476 11.636 21.592 1.00 52.34 103 LYS A C 1
ATOM 845 O O . LYS A 1 103 ? -33.620 11.657 20.708 1.00 52.34 103 LYS A O 1
ATOM 850 N N . THR A 1 104 ? -34.973 12.731 22.153 1.00 56.03 104 THR A N 1
ATOM 851 C CA . THR A 1 104 ? -34.368 14.065 22.042 1.00 56.03 104 THR A CA 1
ATOM 852 C C . THR A 1 104 ? -32.911 14.019 22.525 1.00 56.03 104 THR A C 1
ATOM 854 O O . THR A 1 104 ? -32.532 13.117 23.275 1.00 56.03 104 THR A O 1
ATOM 857 N N . PHE A 1 105 ? -32.058 14.959 22.097 1.00 55.28 105 PHE A N 1
ATOM 858 C CA . PHE A 1 105 ? -30.620 14.967 22.435 1.00 55.28 105 PHE A CA 1
ATOM 859 C C . PHE A 1 105 ? -30.353 14.778 23.947 1.00 55.28 105 PHE A C 1
ATOM 861 O O . PHE A 1 105 ? -29.453 14.042 24.349 1.00 55.28 105 PHE A O 1
ATOM 868 N N . GLU A 1 106 ? -31.218 15.345 24.786 1.00 55.59 106 GLU A N 1
ATOM 869 C CA . GLU A 1 106 ? -31.195 15.226 26.248 1.00 55.59 106 GLU A CA 1
ATOM 870 C C . GLU A 1 106 ? -31.521 13.815 26.762 1.00 55.59 106 GLU A C 1
ATOM 872 O O . GLU A 1 106 ? -30.939 13.345 27.738 1.00 55.59 106 GLU A O 1
ATOM 877 N N . GLU A 1 107 ? -32.432 13.100 26.110 1.00 58.59 107 GLU A N 1
ATOM 878 C CA . GLU A 1 107 ? -32.824 11.742 26.495 1.00 58.59 107 GLU A CA 1
ATOM 879 C C . GLU A 1 107 ? -31.796 10.693 26.057 1.00 58.59 107 GLU A C 1
ATOM 881 O O . GLU A 1 107 ? -31.678 9.642 26.699 1.00 58.59 107 GLU A O 1
ATOM 886 N N . ILE A 1 108 ? -31.040 10.978 24.990 1.00 57.72 108 ILE A N 1
ATOM 887 C CA . ILE A 1 108 ? -29.887 10.173 24.563 1.00 57.72 108 ILE A CA 1
ATOM 888 C C . ILE A 1 108 ? -28.797 10.246 25.636 1.00 57.72 108 ILE A C 1
ATOM 890 O O . ILE A 1 108 ? -28.314 9.207 26.083 1.00 57.72 108 ILE A O 1
ATOM 894 N N . LEU A 1 109 ? -28.472 11.453 26.112 1.00 53.38 109 LEU A N 1
ATOM 895 C CA . LEU A 1 109 ? -27.455 11.659 27.146 1.00 53.38 109 LEU A CA 1
ATOM 896 C C . LEU A 1 109 ? -27.868 11.078 28.509 1.00 53.38 109 LEU A C 1
ATOM 898 O O . LEU A 1 109 ? -27.044 10.457 29.175 1.00 53.38 109 LEU A O 1
ATOM 902 N N . ARG A 1 110 ? -29.149 11.182 28.893 1.00 53.53 110 ARG A N 1
ATOM 903 C CA . ARG A 1 110 ? -29.692 10.531 30.107 1.00 53.53 110 ARG A CA 1
ATOM 904 C C . ARG A 1 110 ? -29.742 8.997 30.024 1.00 53.53 110 ARG A C 1
ATOM 906 O O . ARG A 1 110 ? -29.957 8.348 31.041 1.00 53.53 110 ARG A O 1
ATOM 913 N N . GLY A 1 111 ? -29.587 8.414 28.833 1.00 50.00 111 GLY A N 1
ATOM 914 C CA . GLY A 1 111 ? -29.595 6.966 28.604 1.00 50.00 111 GLY A CA 1
ATOM 915 C C . GLY A 1 111 ? -28.215 6.298 28.585 1.00 50.00 111 GLY A C 1
ATOM 916 O O . GLY A 1 111 ? -28.156 5.082 28.413 1.00 50.00 111 GLY A O 1
ATOM 917 N N . LEU A 1 112 ? -27.126 7.061 28.724 1.00 49.94 112 LEU A N 1
ATOM 918 C CA . LEU A 1 112 ? -25.760 6.532 28.806 1.00 49.94 112 LEU A CA 1
ATOM 919 C C . LEU A 1 112 ? -25.507 5.858 30.177 1.00 49.94 112 LEU A C 1
ATOM 921 O O . LEU A 1 112 ? -26.129 6.243 31.167 1.00 49.94 112 LEU A O 1
ATOM 925 N N . PRO A 1 113 ? -24.622 4.844 30.259 1.00 43.94 113 PRO A N 1
ATOM 926 C CA . PRO A 1 113 ? -24.350 4.111 31.501 1.00 43.94 113 PRO A CA 1
ATOM 927 C C . PRO A 1 113 ? -23.854 5.025 32.640 1.00 43.94 113 PRO A C 1
ATOM 929 O O . PRO A 1 113 ? -23.065 5.938 32.402 1.00 43.94 113 PRO A O 1
ATOM 932 N N . GLU A 1 114 ? -24.284 4.741 33.881 1.00 48.09 114 GLU A N 1
ATOM 933 C CA . GLU A 1 114 ? -24.143 5.583 35.097 1.00 48.09 114 GLU A CA 1
ATOM 934 C C . GLU A 1 114 ? -22.708 6.011 35.466 1.00 48.09 114 GLU A C 1
ATOM 936 O O . GLU A 1 114 ? -22.516 6.893 36.301 1.00 48.09 114 GLU A O 1
ATOM 941 N N . THR A 1 115 ? -21.686 5.429 34.836 1.00 45.78 115 THR A N 1
ATOM 942 C CA . THR A 1 115 ? -20.287 5.859 34.970 1.00 45.78 115 THR A CA 1
ATOM 943 C C . THR A 1 115 ? -20.023 7.240 34.362 1.00 45.78 115 THR A C 1
ATOM 945 O O . THR A 1 115 ? -19.047 7.890 34.726 1.00 45.78 115 THR A O 1
ATOM 948 N N . ILE A 1 116 ? -20.880 7.697 33.442 1.00 50.25 116 ILE A N 1
ATOM 949 C CA . ILE A 1 116 ? -20.954 9.093 33.001 1.00 50.25 116 ILE A CA 1
ATOM 950 C C . ILE A 1 116 ? -22.085 9.720 33.812 1.00 50.25 116 ILE A C 1
ATOM 952 O O . ILE A 1 116 ? -23.189 9.190 33.811 1.00 50.25 116 ILE A O 1
ATOM 956 N N . ILE A 1 117 ? -21.791 10.804 34.533 1.00 48.47 117 ILE A N 1
ATOM 957 C CA . ILE A 1 117 ? -22.577 11.370 35.643 1.00 48.47 117 ILE A CA 1
ATOM 958 C C . ILE A 1 117 ? -24.016 11.753 35.217 1.00 48.47 117 ILE A C 1
ATOM 960 O O . ILE A 1 117 ? -24.339 12.924 35.021 1.00 48.47 117 ILE A O 1
ATOM 964 N N . SER A 1 118 ? -24.906 10.769 35.068 1.00 49.66 118 SER A N 1
ATOM 965 C CA . SER A 1 118 ? -26.291 10.954 34.612 1.00 49.66 118 SER A CA 1
ATOM 966 C C . SER A 1 118 ? -27.160 11.618 35.684 1.00 49.66 118 SER A C 1
ATOM 968 O O . SER A 1 118 ? -28.149 12.279 35.369 1.00 49.66 118 SER A O 1
ATOM 970 N N . SER A 1 119 ? -26.751 11.522 36.953 1.00 54.81 119 SER A N 1
ATOM 971 C CA . SER A 1 119 ? -27.445 12.083 38.117 1.00 54.81 119 SER A CA 1
ATOM 972 C C . SER A 1 119 ? -27.322 13.609 38.259 1.00 54.81 119 SER A C 1
ATOM 974 O O . SER A 1 119 ? -28.114 14.217 38.988 1.00 54.81 119 SER A O 1
ATOM 976 N N . CYS A 1 120 ? -26.380 14.245 37.551 1.00 53.75 120 CYS A N 1
ATOM 977 C CA . CYS A 1 120 ? -26.108 15.687 37.652 1.00 53.75 120 CYS A CA 1
ATOM 978 C C . CYS A 1 120 ? -26.677 16.522 36.496 1.00 53.75 120 CYS A C 1
ATOM 980 O O . CYS A 1 120 ? -26.753 17.741 36.618 1.00 53.75 120 CYS A O 1
ATOM 982 N N . VAL A 1 121 ? -27.102 15.898 35.393 1.00 56.97 121 VAL A N 1
ATOM 983 C CA . VAL A 1 121 ? -27.619 16.610 34.214 1.00 56.97 121 VAL A CA 1
ATOM 984 C C . VAL A 1 121 ? -29.134 16.773 34.332 1.00 56.97 121 VAL A C 1
ATOM 986 O O . VAL A 1 121 ? -29.917 15.914 33.913 1.00 56.97 121 VAL A O 1
ATOM 989 N N . LYS A 1 122 ? -29.562 17.881 34.942 1.00 63.56 122 LYS A N 1
ATOM 990 C CA . LYS A 1 122 ? -30.983 18.162 35.197 1.00 63.56 122 LYS A CA 1
ATOM 991 C C . LYS A 1 122 ? -31.569 19.144 34.183 1.00 63.56 122 LYS A C 1
ATOM 993 O O . LYS A 1 122 ? -32.758 19.048 33.891 1.00 63.56 122 LYS A O 1
ATOM 998 N N . SER A 1 123 ? -30.743 19.998 33.580 1.00 63.28 123 SER A N 1
ATOM 999 C CA . SER A 1 123 ? -31.130 21.018 32.599 1.00 63.28 123 SER A CA 1
ATOM 1000 C C . SER A 1 123 ? -30.213 21.049 31.356 1.00 63.28 123 SER A C 1
ATOM 1002 O O . SER A 1 123 ? -29.093 20.530 31.404 1.00 63.28 123 SER A O 1
ATOM 1004 N N . PRO A 1 124 ? -30.639 21.685 30.243 1.00 57.28 124 PRO A N 1
ATOM 1005 C CA . PRO A 1 124 ? -29.834 21.804 29.020 1.00 57.28 124 PRO A CA 1
ATOM 1006 C C . PRO A 1 124 ? -28.516 22.564 29.235 1.00 57.28 124 PRO A C 1
ATOM 1008 O O . PRO A 1 124 ? -27.497 22.240 28.629 1.00 57.28 124 PRO A O 1
ATOM 1011 N N . GLN A 1 125 ? -28.497 23.542 30.145 1.00 61.16 125 GLN A N 1
ATOM 1012 C CA . GLN A 1 125 ? -27.286 24.285 30.501 1.00 61.16 125 GLN A CA 1
ATOM 1013 C C . GLN A 1 125 ? -26.245 23.405 31.214 1.00 61.16 125 GLN A C 1
ATOM 1015 O O . GLN A 1 125 ? -25.045 23.633 31.049 1.00 61.16 125 GLN A O 1
ATOM 1020 N N . ASP A 1 126 ? -26.665 22.356 31.925 1.00 63.19 126 ASP A N 1
ATOM 1021 C CA . ASP A 1 126 ? -25.751 21.446 32.630 1.00 63.19 126 ASP A CA 1
ATOM 1022 C C . ASP A 1 126 ? -24.925 20.594 31.653 1.00 63.19 126 ASP A C 1
ATOM 1024 O O . ASP A 1 126 ? -23.780 20.260 31.943 1.00 63.19 126 ASP A O 1
ATOM 1028 N N . ILE A 1 127 ? -25.443 20.305 30.453 1.00 59.81 127 ILE A N 1
ATOM 1029 C CA . ILE A 1 127 ? -24.731 19.542 29.410 1.00 59.81 127 ILE A CA 1
ATOM 1030 C C . ILE A 1 127 ? -23.507 20.319 28.910 1.00 59.81 127 ILE A C 1
ATOM 1032 O O . ILE A 1 127 ? -22.407 19.770 28.813 1.00 59.81 127 ILE A O 1
ATOM 1036 N N . LYS A 1 128 ? -23.680 21.620 28.647 1.00 61.44 128 LYS A N 1
ATOM 1037 C CA . LYS A 1 128 ? -22.594 22.496 28.188 1.00 61.44 128 LYS A CA 1
ATOM 1038 C C . LYS A 1 128 ? -21.578 22.780 29.300 1.00 61.44 128 LYS A C 1
ATOM 1040 O O . LYS A 1 128 ? -20.393 22.914 29.017 1.00 61.44 128 LYS A O 1
ATOM 1045 N N . THR A 1 129 ? -22.030 22.862 30.551 1.00 60.94 129 THR A N 1
ATOM 1046 C CA . THR A 1 129 ? -21.186 23.287 31.682 1.00 60.94 129 THR A CA 1
ATOM 1047 C C . THR A 1 129 ? -20.457 22.115 32.356 1.00 60.94 129 THR A C 1
ATOM 1049 O O . THR A 1 129 ? -19.333 22.290 32.814 1.00 60.94 129 THR A O 1
ATOM 1052 N N . LEU A 1 130 ? -21.055 20.913 32.382 1.00 60.59 130 LEU A N 1
ATOM 1053 C CA . LEU A 1 130 ? -20.516 19.723 33.061 1.00 60.59 130 LEU A CA 1
ATOM 1054 C C . LEU A 1 130 ? -19.789 18.753 32.110 1.00 60.59 130 LEU A C 1
ATOM 1056 O O . LEU A 1 130 ? -18.757 18.201 32.478 1.00 60.59 130 LEU A O 1
ATOM 1060 N N . LEU A 1 131 ? -20.321 18.538 30.898 1.00 57.34 131 LEU A N 1
ATOM 1061 C CA . LEU A 1 131 ? -19.773 17.596 29.904 1.00 57.34 131 LEU A CA 1
ATOM 1062 C C . LEU A 1 131 ? -19.037 18.295 28.749 1.00 57.34 131 LEU A C 1
ATOM 1064 O O . LEU A 1 131 ? -18.402 17.621 27.944 1.00 57.34 131 LEU A O 1
ATOM 1068 N N . GLN A 1 132 ? -19.128 19.628 28.660 1.00 63.00 132 GLN A N 1
ATOM 1069 C CA . GLN A 1 132 ? -18.558 20.453 27.582 1.00 63.00 132 GLN A CA 1
ATOM 1070 C C . GLN A 1 132 ? -19.009 20.057 26.159 1.00 63.00 132 GLN A C 1
ATOM 1072 O O . GLN A 1 132 ? -18.328 20.369 25.186 1.00 63.00 132 GLN A O 1
ATOM 1077 N N . LEU A 1 133 ? -20.161 19.392 26.008 1.00 60.53 133 LEU A N 1
ATOM 1078 C CA . LEU A 1 133 ? -20.666 18.947 24.703 1.00 60.53 133 LEU A CA 1
ATOM 1079 C C . LEU A 1 133 ? -21.568 20.000 24.021 1.00 60.53 133 LEU A C 1
ATOM 1081 O O . LEU A 1 133 ? -22.243 20.773 24.714 1.00 60.53 133 LEU A O 1
ATOM 1085 N N . PRO A 1 134 ? -21.631 20.027 22.671 1.00 64.31 134 PRO A N 1
ATOM 1086 C CA . PRO A 1 134 ? -22.531 20.913 21.928 1.00 64.31 134 PRO A CA 1
ATOM 1087 C C . PRO A 1 134 ? -24.008 20.551 22.138 1.00 64.31 134 PRO A C 1
ATOM 1089 O O . PRO A 1 134 ? -24.346 19.382 22.277 1.00 64.31 134 PRO A O 1
ATOM 1092 N N . LEU A 1 135 ? -24.897 21.552 22.122 1.00 62.94 135 LEU A N 1
ATOM 1093 C CA . LEU A 1 135 ? -26.319 21.400 22.485 1.00 62.94 135 LEU A CA 1
ATOM 1094 C C . LEU A 1 135 ? -27.237 20.964 21.336 1.00 62.94 135 LEU A C 1
ATOM 1096 O O . LEU A 1 135 ? -28.377 20.575 21.579 1.00 62.94 135 LEU A O 1
ATOM 1100 N N . ASN A 1 136 ? -26.778 21.066 20.089 1.00 66.81 136 ASN A N 1
ATOM 1101 C CA . ASN A 1 136 ? -27.574 20.701 18.925 1.00 66.81 136 ASN A CA 1
ATOM 1102 C C . ASN A 1 136 ? -26.944 19.522 18.179 1.00 66.81 136 ASN A C 1
ATOM 1104 O O . ASN A 1 136 ? -25.732 19.309 18.206 1.00 66.81 136 ASN A O 1
ATOM 1108 N N . LEU A 1 137 ? -27.796 18.765 17.488 1.00 55.44 137 LEU A N 1
ATOM 1109 C CA . LEU A 1 137 ? -27.396 17.537 16.813 1.00 55.44 137 LEU A CA 1
ATOM 1110 C C . LEU A 1 137 ? -26.356 17.785 15.714 1.00 55.44 137 LEU A C 1
ATOM 1112 O O . LEU A 1 137 ? -25.494 16.944 15.510 1.00 55.44 137 LEU A O 1
ATOM 1116 N N . LYS A 1 138 ? -26.403 18.925 15.018 1.00 58.00 138 LYS A N 1
ATOM 1117 C CA . LYS A 1 138 ? -25.478 19.231 13.919 1.00 58.00 138 LYS A CA 1
ATOM 1118 C C . LYS A 1 138 ? -24.054 19.463 14.431 1.00 58.00 138 LYS A C 1
ATOM 1120 O O . LYS A 1 138 ? -23.118 18.876 13.902 1.00 58.00 138 LYS A O 1
ATOM 1125 N N . ASP A 1 139 ? -23.904 20.244 15.490 1.00 61.81 139 ASP A N 1
ATOM 1126 C CA . ASP A 1 139 ? -22.613 20.526 16.114 1.00 61.81 139 ASP A CA 1
ATOM 1127 C C . ASP A 1 139 ? -22.110 19.327 16.919 1.00 61.81 139 ASP A C 1
ATOM 1129 O O . ASP A 1 139 ? -20.911 19.091 16.971 1.00 61.81 139 ASP A O 1
ATOM 1133 N N . PHE A 1 140 ? -23.009 18.512 17.480 1.00 61.50 140 PHE A N 1
ATOM 1134 C CA . PHE A 1 140 ? -22.649 17.220 18.061 1.00 61.50 140 PHE A CA 1
ATOM 1135 C C . PHE A 1 140 ? -22.168 16.225 16.998 1.00 61.50 140 PHE A C 1
ATOM 1137 O O . PHE A 1 140 ? -21.204 15.507 17.232 1.00 61.50 140 PHE A O 1
ATOM 1144 N N . MET A 1 141 ? -22.787 16.199 15.814 1.00 53.22 141 MET A N 1
ATOM 1145 C CA . MET A 1 141 ? -22.316 15.394 14.684 1.00 53.22 141 MET A CA 1
ATOM 1146 C C . MET A 1 141 ? -20.975 15.909 14.161 1.00 53.22 141 MET A C 1
ATOM 1148 O O . MET A 1 141 ? -20.104 15.097 13.886 1.00 53.22 141 MET A O 1
ATOM 1152 N N . ASN A 1 142 ? -20.761 17.226 14.098 1.00 53.75 142 ASN A N 1
ATOM 1153 C CA . ASN A 1 142 ? -19.449 17.795 13.786 1.00 53.75 142 ASN A CA 1
ATOM 1154 C C . ASN A 1 142 ? -18.414 17.460 14.866 1.00 53.75 142 ASN A C 1
ATOM 1156 O O . ASN A 1 142 ? -17.315 17.059 14.527 1.00 53.75 142 ASN A O 1
ATOM 1160 N N . TYR A 1 143 ? -18.777 17.505 16.148 1.00 57.84 143 TYR A N 1
ATOM 1161 C CA . TYR A 1 143 ? -17.925 17.066 17.252 1.00 57.84 143 TYR A CA 1
ATOM 1162 C C . TYR A 1 143 ? -17.613 15.565 17.182 1.00 57.84 143 TYR A C 1
ATOM 1164 O O . TYR A 1 143 ? -16.477 15.170 17.418 1.00 57.84 143 TYR A O 1
ATOM 1172 N N . LEU A 1 144 ? -18.583 14.713 16.832 1.00 51.50 144 LEU A N 1
ATOM 1173 C CA . LEU A 1 144 ? -18.363 13.281 16.621 1.00 51.50 144 LEU A CA 1
ATOM 1174 C C . LEU A 1 144 ? -17.441 13.041 15.427 1.00 51.50 144 LEU A C 1
ATOM 1176 O O . LEU A 1 144 ? -16.527 12.221 15.505 1.00 51.50 144 LEU A O 1
ATOM 1180 N N . LEU A 1 145 ? -17.671 13.768 14.335 1.00 50.28 145 LEU A N 1
ATOM 1181 C CA . LEU A 1 145 ? -16.804 13.751 13.172 1.00 50.28 145 LEU A CA 1
ATOM 1182 C C . LEU A 1 145 ? -15.397 14.199 13.565 1.00 50.28 145 LEU A C 1
ATOM 1184 O O . LEU A 1 145 ? -14.469 13.478 13.254 1.00 50.28 145 LEU A O 1
ATOM 1188 N N . GLU A 1 146 ? -15.232 15.265 14.342 1.00 51.88 146 GLU A N 1
ATOM 1189 C CA . GLU A 1 146 ? -13.930 15.793 14.766 1.00 51.88 146 GLU A CA 1
ATOM 1190 C C . GLU A 1 146 ? -13.215 14.944 15.844 1.00 51.88 146 GLU A C 1
ATOM 1192 O O . GLU A 1 146 ? -11.988 14.910 15.951 1.00 51.88 146 GLU A O 1
ATOM 1197 N N . SER A 1 147 ? -13.976 14.227 16.667 1.00 44.97 147 SER A N 1
ATOM 1198 C CA . SER A 1 147 ? -13.438 13.472 17.808 1.00 44.97 147 SER A CA 1
ATOM 1199 C C . SER A 1 147 ? -13.210 11.993 17.494 1.00 44.97 147 SER A C 1
ATOM 1201 O O . SER A 1 147 ? -12.376 11.352 18.138 1.00 44.97 147 SER A O 1
ATOM 1203 N N . TYR A 1 148 ? -13.945 11.440 16.522 1.00 41.50 148 TYR A N 1
ATOM 1204 C CA . TYR A 1 148 ? -13.931 10.010 16.200 1.00 41.50 148 TYR A CA 1
ATOM 1205 C C . TYR A 1 148 ? -13.644 9.692 14.725 1.00 41.50 148 TYR A C 1
ATOM 1207 O O . TYR A 1 148 ? -13.117 8.610 14.463 1.00 41.50 148 TYR A O 1
ATOM 1215 N N . TYR A 1 149 ? -13.957 10.580 13.769 1.00 45.31 149 TYR A N 1
ATOM 1216 C CA . TYR A 1 149 ? -13.796 10.302 12.328 1.00 45.31 149 TYR A CA 1
ATOM 1217 C C . TYR A 1 149 ? -12.652 11.075 11.658 1.00 45.31 149 TYR A C 1
ATOM 1219 O O . TYR A 1 149 ? -11.915 10.490 10.864 1.00 45.31 149 TYR A O 1
ATOM 1227 N N . THR A 1 150 ? -12.406 12.335 12.011 1.00 49.41 150 THR A N 1
ATOM 1228 C CA . THR A 1 150 ? -11.051 12.863 11.970 1.00 49.41 150 THR A CA 1
ATOM 1229 C C . THR A 1 150 ? -10.311 12.120 13.062 1.00 49.41 150 THR A C 1
ATOM 1231 O O . THR A 1 150 ? -10.698 12.122 14.233 1.00 49.41 150 THR A O 1
ATOM 1234 N N . ARG A 1 151 ? -9.314 11.363 12.613 1.00 55.25 151 ARG A N 1
ATOM 1235 C CA . ARG A 1 151 ? -8.505 10.457 13.418 1.00 55.25 151 ARG A CA 1
ATOM 1236 C C . ARG A 1 151 ? -8.188 11.118 14.759 1.00 55.25 151 ARG A C 1
ATOM 1238 O O . ARG A 1 151 ? -7.662 12.229 14.768 1.00 55.25 151 ARG A O 1
ATOM 1245 N N . SER A 1 152 ? -8.466 10.430 15.873 1.00 50.78 152 SER A N 1
ATOM 1246 C CA . SER A 1 152 ? -7.940 10.840 17.183 1.00 50.78 152 SER A CA 1
ATOM 1247 C C . SER A 1 152 ? -6.480 11.264 16.997 1.00 50.78 152 SER A C 1
ATOM 1249 O O . SER A 1 152 ? -5.754 10.520 16.326 1.00 50.78 152 SER A O 1
ATOM 1251 N N . PRO A 1 153 ? -6.019 12.394 17.566 1.00 54.28 153 PRO A N 1
ATOM 1252 C CA . PRO A 1 153 ? -4.655 12.871 17.352 1.00 54.28 153 PRO A CA 1
ATOM 1253 C C . PRO A 1 153 ? -3.602 11.774 17.552 1.00 54.28 153 PRO A C 1
ATOM 1255 O O . PRO A 1 153 ? -2.631 11.709 16.813 1.00 54.28 153 PRO A O 1
ATOM 1258 N N . LYS A 1 154 ? -3.846 10.839 18.483 1.00 53.97 154 LYS A N 1
ATOM 1259 C CA . LYS A 1 154 ? -2.979 9.681 18.744 1.00 53.97 154 LYS A CA 1
ATOM 1260 C C . LYS A 1 154 ? -3.024 8.608 17.647 1.00 53.97 154 LYS A C 1
ATOM 1262 O O . LYS A 1 154 ? -1.984 8.056 17.317 1.00 53.97 154 LYS A O 1
ATOM 1267 N N . TYR A 1 155 ? -4.199 8.313 17.083 1.00 63.66 155 TYR A N 1
ATOM 1268 C CA . TYR A 1 155 ? -4.336 7.386 15.949 1.00 63.66 155 TYR A CA 1
ATOM 1269 C C . TYR A 1 155 ? -3.705 7.976 14.689 1.00 63.66 155 TYR A C 1
ATOM 1271 O O . TYR A 1 155 ? -2.980 7.269 14.001 1.00 63.66 155 TYR A O 1
ATOM 1279 N N . SER A 1 156 ? -3.945 9.262 14.400 1.00 70.25 156 SER A N 1
ATOM 1280 C CA . SER A 1 156 ? -3.302 9.925 13.258 1.00 70.25 156 SER A CA 1
ATOM 1281 C C . SER A 1 156 ? -1.792 9.918 13.422 1.00 70.25 156 SER A C 1
ATOM 1283 O O . SER A 1 156 ? -1.101 9.402 12.558 1.00 70.25 156 SER A O 1
ATOM 1285 N N . PHE A 1 157 ? -1.302 10.366 14.580 1.00 78.50 157 PHE A N 1
ATOM 1286 C CA . PHE A 1 157 ? 0.124 10.418 14.870 1.00 78.50 157 PHE A CA 1
ATOM 1287 C C . PHE A 1 157 ? 0.803 9.052 14.744 1.00 78.50 157 PHE A C 1
ATOM 1289 O O . PHE A 1 157 ? 1.904 8.959 14.209 1.00 78.50 157 PHE A O 1
ATOM 1296 N N . GLU A 1 158 ? 0.163 7.977 15.210 1.00 82.88 158 GLU A N 1
ATOM 1297 C CA . GLU A 1 158 ? 0.729 6.638 15.063 1.00 82.88 158 GLU A 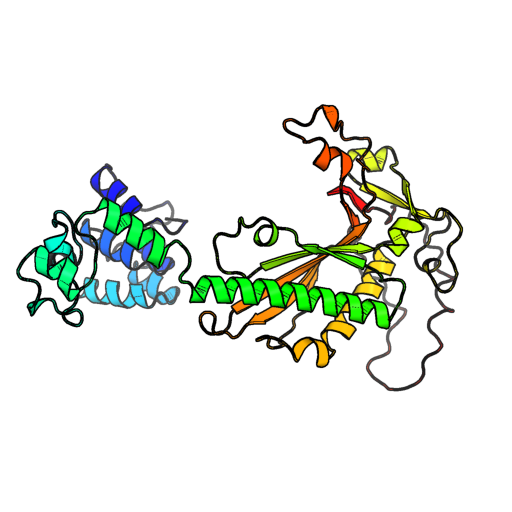CA 1
ATOM 1298 C C . GLU A 1 158 ? 0.675 6.133 13.622 1.00 82.88 158 GLU A C 1
ATOM 1300 O O . GLU A 1 158 ? 1.639 5.525 13.181 1.00 82.88 158 GLU A O 1
ATOM 1305 N N . VAL A 1 159 ? -0.388 6.406 12.861 1.00 85.75 159 VAL A N 1
ATOM 1306 C CA . VAL A 1 159 ? -0.428 6.075 11.424 1.00 85.75 159 VAL A CA 1
ATOM 1307 C C . VAL A 1 159 ? 0.650 6.842 10.653 1.00 85.75 159 VAL A C 1
ATOM 1309 O O . VAL A 1 159 ? 1.310 6.263 9.790 1.00 85.75 159 VAL A O 1
ATOM 1312 N N . ASP A 1 160 ? 0.864 8.112 10.987 1.00 87.81 160 ASP A N 1
ATOM 1313 C CA . ASP A 1 160 ? 1.902 8.949 10.387 1.00 87.81 160 ASP A CA 1
ATOM 1314 C C . ASP A 1 160 ? 3.297 8.429 10.773 1.00 87.81 160 ASP A C 1
ATOM 1316 O O . ASP A 1 160 ? 4.177 8.336 9.922 1.00 87.81 160 ASP A O 1
ATOM 1320 N N . SER A 1 161 ? 3.472 7.979 12.022 1.00 89.50 161 SER A N 1
ATOM 1321 C CA . SER A 1 161 ? 4.704 7.336 12.503 1.00 89.50 161 SER A CA 1
ATOM 1322 C C . SER A 1 161 ? 4.972 6.005 11.797 1.00 89.50 161 SER A C 1
ATOM 1324 O O . SER A 1 161 ? 6.084 5.779 11.335 1.00 89.50 161 SER A O 1
ATOM 1326 N N . VAL A 1 162 ? 3.953 5.145 11.653 1.00 90.00 162 VAL A N 1
ATOM 1327 C CA . VAL A 1 162 ? 4.050 3.885 10.898 1.00 90.00 162 VAL A CA 1
ATOM 1328 C C . VAL A 1 162 ? 4.473 4.187 9.466 1.00 90.00 162 VAL A C 1
ATOM 1330 O O . VAL A 1 162 ? 5.435 3.611 8.974 1.00 90.00 162 VAL A O 1
ATOM 1333 N N . THR A 1 163 ? 3.787 5.121 8.805 1.00 91.44 163 THR A N 1
ATOM 1334 C CA . THR A 1 163 ? 4.075 5.494 7.416 1.00 91.44 163 THR A CA 1
ATOM 1335 C C . THR A 1 163 ? 5.500 6.023 7.275 1.00 91.44 163 THR A C 1
ATOM 1337 O O . THR A 1 163 ? 6.232 5.602 6.382 1.00 91.44 163 THR A O 1
ATOM 1340 N N . PHE A 1 164 ? 5.922 6.915 8.170 1.00 92.00 164 PHE A N 1
ATOM 1341 C CA . PHE A 1 164 ? 7.273 7.464 8.185 1.00 92.00 164 PHE A CA 1
ATOM 1342 C C . PHE A 1 164 ? 8.333 6.374 8.391 1.00 92.00 164 PHE A C 1
ATOM 1344 O O . PHE A 1 164 ? 9.290 6.293 7.618 1.00 92.00 164 PHE A O 1
ATOM 1351 N N . ASP A 1 165 ? 8.154 5.497 9.379 1.00 91.56 165 ASP A N 1
ATOM 1352 C CA . ASP A 1 165 ? 9.152 4.479 9.684 1.00 91.56 165 ASP A CA 1
ATOM 1353 C C . ASP A 1 165 ? 9.187 3.359 8.622 1.00 91.56 165 ASP A C 1
ATOM 1355 O O . ASP A 1 165 ? 10.276 2.883 8.302 1.00 91.56 165 ASP A O 1
ATOM 1359 N N . VAL A 1 166 ? 8.055 2.988 7.998 1.00 92.81 166 VAL A N 1
ATOM 1360 C CA . VAL A 1 166 ? 8.046 2.066 6.840 1.00 92.81 166 VAL A CA 1
ATOM 1361 C C . VAL A 1 166 ? 8.853 2.658 5.679 1.00 92.81 166 VAL A C 1
ATOM 1363 O O . VAL A 1 166 ? 9.740 1.988 5.148 1.00 92.81 166 VAL A O 1
ATOM 1366 N N . ASN A 1 167 ? 8.620 3.928 5.321 1.00 93.19 167 ASN A N 1
ATOM 1367 C CA . ASN A 1 167 ? 9.388 4.612 4.271 1.00 93.19 167 ASN A CA 1
ATOM 1368 C C . ASN A 1 167 ? 10.896 4.642 4.585 1.00 93.19 167 ASN A C 1
ATOM 1370 O O . ASN A 1 167 ? 11.730 4.390 3.709 1.00 93.19 167 ASN A O 1
ATOM 1374 N N . ASN A 1 168 ? 11.259 4.906 5.843 1.00 92.62 168 ASN A N 1
ATOM 1375 C CA . ASN A 1 168 ? 12.653 4.918 6.285 1.00 92.62 168 ASN A CA 1
ATOM 1376 C C . ASN A 1 168 ? 13.305 3.536 6.220 1.00 92.62 168 ASN A C 1
ATOM 1378 O O . ASN A 1 168 ? 14.470 3.438 5.824 1.00 92.62 168 ASN A O 1
ATOM 1382 N N . ILE A 1 169 ? 12.582 2.476 6.590 1.00 91.62 169 ILE A N 1
ATOM 1383 C CA . ILE A 1 169 ? 13.079 1.101 6.491 1.00 91.62 169 ILE A CA 1
ATOM 1384 C C . ILE A 1 169 ? 13.319 0.730 5.038 1.00 91.62 169 ILE A C 1
ATOM 1386 O O . ILE A 1 169 ? 14.408 0.258 4.729 1.00 91.62 169 ILE A O 1
ATOM 1390 N N . VAL A 1 170 ? 12.370 0.993 4.136 1.00 93.56 170 VAL A N 1
ATOM 1391 C CA . VAL A 1 170 ? 12.542 0.678 2.709 1.00 93.56 170 VAL A CA 1
ATOM 1392 C C . VAL A 1 170 ? 13.707 1.470 2.113 1.00 93.56 170 VAL A C 1
ATOM 1394 O O . VAL A 1 170 ? 14.550 0.902 1.421 1.00 93.56 170 VAL A O 1
ATOM 1397 N N . THR A 1 171 ? 13.845 2.752 2.455 1.00 93.88 171 THR A N 1
ATOM 1398 C CA . THR A 1 171 ? 14.986 3.574 2.015 1.00 93.88 171 THR A CA 1
ATOM 1399 C C . THR A 1 171 ? 16.320 3.040 2.555 1.00 93.88 171 THR A C 1
ATOM 1401 O O . THR A 1 171 ? 17.311 2.942 1.824 1.00 93.88 171 THR A O 1
ATOM 1404 N N . SER A 1 172 ? 16.358 2.650 3.831 1.00 92.69 172 SER A N 1
ATOM 1405 C CA . SER A 1 172 ? 17.550 2.085 4.477 1.00 92.69 172 SER A CA 1
ATOM 1406 C C . SER A 1 172 ? 17.913 0.717 3.901 1.00 92.69 172 SER A C 1
ATOM 1408 O O . SER A 1 172 ? 19.092 0.434 3.696 1.00 92.69 172 SER A O 1
ATOM 1410 N N . LEU A 1 173 ? 16.908 -0.100 3.585 1.00 92.62 173 LEU A N 1
ATOM 1411 C CA . LEU A 1 173 ? 17.039 -1.390 2.921 1.00 92.62 173 LEU A CA 1
ATOM 1412 C C . LEU A 1 173 ? 17.662 -1.221 1.532 1.00 92.62 173 LEU A C 1
ATOM 1414 O O . LEU A 1 173 ? 18.675 -1.851 1.240 1.00 92.62 173 LEU A O 1
ATOM 1418 N N . CYS A 1 174 ? 17.139 -0.304 0.715 1.00 93.31 174 CYS A N 1
ATOM 1419 C CA . CYS A 1 174 ? 17.692 0.002 -0.607 1.00 93.31 174 CYS A CA 1
ATOM 1420 C C . CYS A 1 174 ? 19.134 0.526 -0.514 1.00 93.31 174 CYS A C 1
ATOM 1422 O O . CYS A 1 174 ? 20.015 0.098 -1.260 1.00 93.31 174 CYS A O 1
ATOM 1424 N N . THR A 1 175 ? 19.411 1.391 0.468 1.00 93.69 175 THR A N 1
ATOM 1425 C CA . THR A 1 175 ? 20.768 1.893 0.742 1.00 93.69 175 THR A CA 1
ATOM 1426 C C . THR A 1 175 ? 21.721 0.765 1.141 1.00 93.69 175 THR A C 1
ATOM 1428 O O . THR A 1 175 ? 22.883 0.765 0.738 1.00 93.69 175 THR A O 1
ATOM 1431 N N . GLN A 1 176 ? 21.253 -0.204 1.927 1.00 93.56 176 GLN A N 1
ATOM 1432 C CA . GLN A 1 176 ? 22.049 -1.356 2.336 1.00 93.56 176 GLN A CA 1
ATOM 1433 C C . GLN A 1 176 ? 22.337 -2.290 1.154 1.00 93.56 176 GLN A C 1
ATOM 1435 O O . GLN A 1 176 ? 23.484 -2.690 0.967 1.00 93.56 176 GLN A O 1
ATOM 1440 N N . ILE A 1 177 ? 21.338 -2.571 0.313 1.00 92.62 177 ILE A N 1
ATOM 1441 C CA . ILE A 1 177 ? 21.512 -3.381 -0.901 1.00 92.62 177 ILE A CA 1
ATOM 1442 C C . ILE A 1 177 ? 22.536 -2.729 -1.841 1.00 92.62 177 ILE A C 1
ATOM 1444 O O . ILE A 1 177 ? 23.455 -3.402 -2.310 1.00 92.62 177 ILE A O 1
ATOM 1448 N N . ARG A 1 178 ? 22.459 -1.404 -2.030 1.00 93.38 178 ARG A N 1
ATOM 1449 C CA . ARG A 1 178 ? 23.447 -0.625 -2.795 1.00 93.38 178 ARG A CA 1
ATOM 1450 C C . ARG A 1 178 ? 24.877 -0.788 -2.265 1.00 93.38 178 ARG A C 1
ATOM 1452 O O . ARG A 1 178 ? 25.815 -0.772 -3.058 1.00 93.38 178 ARG A O 1
ATOM 1459 N N . LYS A 1 179 ? 25.072 -0.914 -0.946 1.00 92.81 179 LYS A N 1
ATOM 1460 C CA . LYS A 1 179 ? 26.410 -1.101 -0.351 1.00 92.81 179 LYS A CA 1
ATOM 1461 C C . LYS A 1 179 ? 26.997 -2.470 -0.660 1.00 92.81 179 LYS A C 1
ATOM 1463 O O . LYS A 1 179 ? 28.201 -2.555 -0.868 1.00 92.81 179 LYS A O 1
ATOM 1468 N N . TYR A 1 180 ? 26.175 -3.519 -0.679 1.00 90.94 180 TYR A N 1
ATOM 1469 C CA . TYR A 1 180 ? 26.650 -4.836 -1.105 1.00 90.94 180 TYR A CA 1
ATOM 1470 C C . TYR A 1 180 ? 27.000 -4.839 -2.579 1.00 90.94 180 TYR A C 1
ATOM 1472 O O . TYR A 1 180 ? 27.982 -5.459 -2.976 1.00 90.94 180 TYR A O 1
ATOM 1480 N N . TYR A 1 181 ? 26.184 -4.156 -3.383 1.00 87.69 181 TYR A N 1
ATOM 1481 C CA . TYR A 1 181 ? 26.390 -4.138 -4.811 1.00 87.69 181 TYR A CA 1
ATOM 1482 C C . TYR A 1 181 ? 25.894 -2.851 -5.450 1.00 87.69 181 TYR A C 1
ATOM 1484 O O . TYR A 1 181 ? 24.694 -2.580 -5.543 1.00 87.69 181 TYR A O 1
ATOM 1492 N N . SER A 1 182 ? 26.848 -2.061 -5.942 1.00 86.81 182 SER A N 1
ATOM 1493 C CA . SER A 1 182 ? 26.603 -0.699 -6.416 1.00 86.81 182 SER A CA 1
ATOM 1494 C C . SER A 1 182 ? 25.669 -0.630 -7.629 1.00 86.81 182 SER A C 1
ATOM 1496 O O . SER A 1 182 ? 25.184 0.454 -7.943 1.00 86.81 182 SER A O 1
ATOM 1498 N N . ARG A 1 183 ? 25.419 -1.746 -8.332 1.00 86.06 183 ARG A N 1
ATOM 1499 C CA . ARG A 1 183 ? 24.496 -1.802 -9.480 1.00 86.06 183 ARG A CA 1
ATOM 1500 C C . ARG A 1 183 ? 23.025 -1.731 -9.098 1.00 86.06 183 ARG A C 1
ATOM 1502 O O . ARG A 1 183 ? 22.219 -1.299 -9.908 1.00 86.06 183 ARG A O 1
ATOM 1509 N N . PHE A 1 184 ? 22.682 -2.106 -7.868 1.00 89.38 184 PHE A N 1
ATOM 1510 C CA . PHE A 1 184 ? 21.331 -1.962 -7.325 1.00 89.38 184 PHE A CA 1
ATOM 1511 C C . PHE A 1 184 ? 21.111 -0.555 -6.752 1.00 89.38 184 PHE A C 1
ATOM 1513 O O . PHE A 1 184 ? 20.437 -0.377 -5.740 1.00 89.38 184 PHE A O 1
ATOM 1520 N N . GLU A 1 185 ? 21.714 0.460 -7.369 1.00 90.44 185 GLU A N 1
ATOM 1521 C CA . GLU A 1 185 ? 21.357 1.842 -7.087 1.00 90.44 185 GLU A CA 1
ATOM 1522 C C . GLU A 1 185 ? 19.929 2.077 -7.572 1.00 90.44 185 GLU A C 1
ATOM 1524 O O . GLU A 1 185 ? 19.604 1.801 -8.732 1.00 90.44 185 GLU A O 1
ATOM 1529 N N . MET A 1 186 ? 19.073 2.507 -6.645 1.00 92.19 186 MET A N 1
ATOM 1530 C CA . MET A 1 186 ? 17.655 2.642 -6.911 1.00 92.19 186 MET A CA 1
ATOM 1531 C C . MET A 1 186 ? 17.019 3.839 -6.229 1.00 92.19 186 MET A C 1
ATOM 1533 O O . MET A 1 186 ? 17.298 4.138 -5.063 1.00 92.19 186 MET A O 1
ATOM 1537 N N . SER A 1 187 ? 16.089 4.441 -6.956 1.00 93.50 187 SER A N 1
ATOM 1538 C CA . SER A 1 187 ? 15.171 5.451 -6.461 1.00 93.50 187 SER A CA 1
ATOM 1539 C C . SER A 1 187 ? 13.874 4.787 -5.993 1.00 93.50 187 SER A C 1
ATOM 1541 O O . SER A 1 187 ? 13.293 3.958 -6.695 1.00 93.50 187 SER A O 1
ATOM 1543 N N . VAL A 1 188 ? 13.426 5.137 -4.786 1.00 94.50 188 VAL A N 1
ATOM 1544 C CA . VAL A 1 188 ? 12.250 4.539 -4.137 1.00 94.50 188 VAL A CA 1
ATOM 1545 C C . VAL A 1 188 ? 11.041 5.447 -4.324 1.00 94.50 188 VAL A C 1
ATOM 1547 O O . VAL A 1 188 ? 11.076 6.612 -3.932 1.00 94.50 188 VAL A O 1
ATOM 1550 N N . PHE A 1 189 ? 9.957 4.901 -4.872 1.00 92.25 189 PHE A N 1
ATOM 1551 C CA . PHE A 1 189 ? 8.692 5.606 -5.057 1.00 92.25 189 PHE A CA 1
ATOM 1552 C C . PHE A 1 189 ? 7.577 4.894 -4.285 1.00 92.25 189 PHE A C 1
ATOM 1554 O O . PHE A 1 189 ? 7.231 3.764 -4.638 1.00 92.25 189 PHE A O 1
ATOM 1561 N N . PRO A 1 190 ? 6.997 5.527 -3.251 1.00 91.50 190 PRO A N 1
ATOM 1562 C CA . PRO A 1 190 ? 5.775 5.033 -2.628 1.00 91.50 190 PRO A CA 1
ATOM 1563 C C . PRO A 1 190 ? 4.642 4.978 -3.659 1.00 91.50 190 PRO A C 1
ATOM 1565 O O . PRO A 1 190 ? 4.473 5.902 -4.456 1.00 91.50 190 PRO A O 1
ATOM 1568 N N . SER A 1 191 ? 3.867 3.901 -3.642 1.00 88.88 191 SER A N 1
ATOM 1569 C CA . SER A 1 191 ? 2.733 3.672 -4.535 1.00 88.88 191 SER A CA 1
ATOM 1570 C C . SER A 1 191 ? 1.542 3.093 -3.762 1.00 88.88 191 SER A C 1
ATOM 1572 O O . SER A 1 191 ? 1.584 2.935 -2.538 1.00 88.88 191 SER A O 1
ATOM 1574 N N . GLY A 1 192 ? 0.458 2.819 -4.483 1.00 86.06 192 GLY A N 1
ATOM 1575 C CA . GLY A 1 192 ? -0.749 2.211 -3.942 1.00 86.06 192 GLY A CA 1
ATOM 1576 C C . GLY A 1 192 ? -1.527 3.101 -2.974 1.00 86.06 192 GLY A C 1
ATOM 1577 O O . GLY A 1 192 ? -1.271 4.295 -2.796 1.00 86.06 192 GLY A O 1
ATOM 1578 N N . SER A 1 193 ? -2.518 2.492 -2.323 1.00 81.88 193 SER A N 1
ATOM 1579 C CA . SER A 1 193 ? -3.548 3.223 -1.569 1.00 81.88 193 SER A CA 1
ATOM 1580 C C . SER A 1 193 ? -3.022 4.010 -0.361 1.00 81.88 193 SER A C 1
ATOM 1582 O O . SER A 1 193 ? -3.631 5.005 0.043 1.00 81.88 193 SER A O 1
ATOM 1584 N N . MET A 1 194 ? -1.889 3.595 0.218 1.00 86.62 194 MET A N 1
ATOM 1585 C CA . MET A 1 194 ? -1.233 4.337 1.298 1.00 86.62 194 MET A CA 1
ATOM 1586 C C . MET A 1 194 ? -0.577 5.621 0.790 1.00 86.62 194 MET A C 1
ATOM 1588 O O . MET A 1 194 ? -0.764 6.670 1.402 1.00 86.62 194 MET A O 1
ATOM 1592 N N . ALA A 1 195 ? 0.148 5.559 -0.332 1.00 82.44 195 ALA A N 1
ATOM 1593 C CA . ALA A 1 195 ? 0.793 6.729 -0.927 1.00 82.44 195 ALA A CA 1
ATOM 1594 C C . ALA A 1 195 ? -0.229 7.719 -1.510 1.00 82.44 195 ALA A C 1
ATOM 1596 O O . ALA A 1 195 ? -0.047 8.930 -1.417 1.00 82.44 195 ALA A O 1
ATOM 1597 N N . GLU A 1 196 ? -1.333 7.208 -2.059 1.00 81.00 196 GLU A N 1
ATOM 1598 C CA . GLU A 1 196 ? -2.432 8.013 -2.606 1.00 81.00 196 GLU A CA 1
ATOM 1599 C C . GLU A 1 196 ? -3.318 8.658 -1.524 1.00 81.00 196 GLU A C 1
ATOM 1601 O O . GLU A 1 196 ? -4.166 9.495 -1.831 1.00 81.00 196 GLU A O 1
ATOM 1606 N N . GLY A 1 197 ? -3.166 8.259 -0.256 1.00 77.75 197 GLY A N 1
ATOM 1607 C CA . GLY A 1 197 ? -4.021 8.717 0.842 1.00 77.75 197 GLY A CA 1
ATOM 1608 C C . GLY A 1 197 ? -5.454 8.171 0.786 1.00 77.75 197 GLY A C 1
ATOM 1609 O O . GLY A 1 197 ? -6.337 8.688 1.470 1.00 77.75 197 GLY A O 1
ATOM 1610 N N . THR A 1 198 ? -5.697 7.125 -0.010 1.00 74.81 198 THR A N 1
ATOM 1611 C CA . THR A 1 198 ? -7.020 6.522 -0.234 1.00 74.81 198 THR A CA 1
ATOM 1612 C C . THR A 1 198 ? -7.293 5.307 0.659 1.00 74.81 198 THR A C 1
ATOM 1614 O O . THR A 1 198 ? -8.419 4.809 0.675 1.00 74.81 198 THR A O 1
ATOM 1617 N N . LYS A 1 199 ? -6.314 4.824 1.443 1.00 77.12 199 LYS A N 1
ATOM 1618 C CA . LYS A 1 199 ? -6.493 3.680 2.358 1.00 77.12 199 LYS A CA 1
ATOM 1619 C C . LYS A 1 199 ? -7.560 3.969 3.430 1.00 77.12 199 LYS A C 1
ATOM 1621 O O . LYS A 1 199 ? -7.425 4.875 4.251 1.00 77.12 199 LYS A O 1
ATOM 1626 N N . ILE A 1 200 ? -8.601 3.131 3.463 1.00 64.25 200 ILE A N 1
ATOM 1627 C CA . ILE A 1 200 ? -9.790 3.285 4.334 1.00 64.25 200 ILE A CA 1
ATOM 1628 C C . ILE A 1 200 ? -9.675 2.460 5.644 1.00 64.25 200 ILE A C 1
ATOM 1630 O O . ILE A 1 200 ? -10.551 2.504 6.504 1.00 64.25 200 ILE A O 1
ATOM 1634 N N . CYS A 1 201 ? -8.576 1.724 5.843 1.00 71.50 201 CYS A N 1
ATOM 1635 C CA . CYS A 1 201 ? -8.403 0.762 6.940 1.00 71.50 201 CYS A CA 1
ATOM 1636 C C . CYS A 1 201 ? -7.114 1.017 7.752 1.00 71.50 201 CYS A C 1
ATOM 1638 O O . CYS A 1 201 ? -6.633 2.145 7.853 1.00 71.50 201 CYS A O 1
ATOM 1640 N N . ARG A 1 202 ? -6.585 -0.032 8.394 1.00 83.44 202 ARG A N 1
ATOM 1641 C CA . ARG A 1 202 ? -5.302 0.007 9.107 1.00 83.44 202 ARG A CA 1
ATOM 1642 C C . ARG A 1 202 ? -4.157 0.230 8.104 1.00 83.44 202 ARG A C 1
ATOM 1644 O O . ARG A 1 202 ? -4.319 -0.131 6.939 1.00 83.44 202 ARG A O 1
ATOM 1651 N N . PRO A 1 203 ? -3.014 0.791 8.530 1.00 87.69 203 PRO A N 1
ATOM 1652 C CA . PRO A 1 203 ? -1.827 0.896 7.686 1.00 87.69 203 PRO A CA 1
ATOM 1653 C C . PRO A 1 203 ? -1.116 -0.465 7.626 1.00 87.69 203 PRO A C 1
ATOM 1655 O O . PRO A 1 203 ? -0.057 -0.645 8.215 1.00 87.69 203 PRO A O 1
ATOM 1658 N N . ASP A 1 204 ? -1.758 -1.455 7.007 1.00 87.50 204 ASP A N 1
ATOM 1659 C CA . ASP A 1 204 ? -1.337 -2.862 6.983 1.00 87.50 204 ASP A CA 1
ATOM 1660 C C . ASP A 1 204 ? -0.675 -3.302 5.669 1.00 87.50 204 ASP A C 1
ATOM 1662 O O . ASP A 1 204 ? -0.254 -4.450 5.553 1.00 87.50 204 ASP A O 1
ATOM 1666 N N . GLU A 1 205 ? -0.560 -2.407 4.691 1.00 90.88 205 GLU A N 1
ATOM 1667 C CA . GLU A 1 205 ? -0.088 -2.721 3.342 1.00 90.88 205 GLU A CA 1
ATOM 1668 C C . GLU A 1 205 ? 0.581 -1.492 2.734 1.00 90.88 205 GLU A C 1
ATOM 1670 O O . GLU A 1 205 ? -0.008 -0.410 2.760 1.00 90.88 205 GLU A O 1
ATOM 1675 N N . PHE A 1 206 ? 1.793 -1.654 2.211 1.00 93.81 206 PHE A N 1
ATOM 1676 C CA . PHE A 1 206 ? 2.548 -0.586 1.567 1.00 93.81 206 PHE A CA 1
ATOM 1677 C C . PHE A 1 206 ? 3.183 -1.079 0.275 1.00 93.81 206 PHE A C 1
ATOM 1679 O O . PHE A 1 206 ? 3.896 -2.080 0.279 1.00 93.81 206 PHE A O 1
ATOM 1686 N N . ASP A 1 207 ? 2.995 -0.315 -0.794 1.00 93.25 207 ASP A N 1
ATOM 1687 C CA . ASP A 1 207 ? 3.524 -0.626 -2.115 1.00 93.25 207 ASP A CA 1
ATOM 1688 C C . ASP A 1 207 ? 4.661 0.331 -2.472 1.00 93.25 207 ASP A C 1
ATOM 1690 O O . ASP A 1 207 ? 4.559 1.547 -2.287 1.00 93.25 207 ASP A O 1
ATOM 1694 N N . PHE A 1 208 ? 5.742 -0.205 -3.030 1.00 95.00 208 PHE A N 1
ATOM 1695 C CA . PHE A 1 208 ? 6.890 0.574 -3.471 1.00 95.00 208 PHE A CA 1
ATOM 1696 C C . PHE A 1 208 ? 7.350 0.154 -4.858 1.00 95.00 208 PHE A C 1
ATOM 1698 O O . PHE A 1 208 ? 7.532 -1.028 -5.154 1.00 95.00 208 PHE A O 1
ATOM 1705 N N . ILE A 1 209 ? 7.627 1.150 -5.693 1.00 93.31 209 ILE A N 1
ATOM 1706 C CA . ILE A 1 209 ? 8.311 0.973 -6.968 1.00 93.31 209 ILE A CA 1
ATOM 1707 C C . ILE A 1 209 ? 9.788 1.315 -6.761 1.00 93.31 209 ILE A C 1
ATOM 1709 O O . ILE A 1 209 ? 10.136 2.410 -6.319 1.00 93.31 209 ILE A O 1
ATOM 1713 N N . LEU A 1 210 ? 10.660 0.364 -7.085 1.00 94.69 210 LEU A N 1
ATOM 1714 C CA . LEU A 1 210 ? 12.112 0.482 -7.004 1.00 94.69 210 LEU A CA 1
ATOM 1715 C C . LEU A 1 210 ? 12.670 0.721 -8.406 1.00 94.69 210 LEU A C 1
ATOM 1717 O O . LEU A 1 210 ? 12.792 -0.213 -9.200 1.00 94.69 210 LEU A O 1
ATOM 1721 N N . CYS A 1 211 ? 12.990 1.972 -8.722 1.00 93.25 211 CYS A N 1
ATOM 1722 C CA . CYS A 1 211 ? 13.535 2.346 -10.023 1.00 93.25 211 CYS A CA 1
ATOM 1723 C C . CYS A 1 211 ? 15.034 2.078 -10.068 1.00 93.25 211 CYS A C 1
ATOM 1725 O O . CYS A 1 211 ? 15.780 2.672 -9.303 1.00 93.25 211 CYS A O 1
ATOM 1727 N N . LEU A 1 212 ? 15.472 1.190 -10.957 1.00 93.44 212 LEU A N 1
ATOM 1728 C CA . LEU A 1 212 ? 16.876 0.820 -11.128 1.00 93.44 212 LEU A CA 1
ATOM 1729 C C . LEU A 1 212 ? 17.589 1.864 -11.995 1.00 93.44 212 LEU A C 1
ATOM 1731 O O . LEU A 1 212 ? 17.587 1.766 -13.225 1.00 93.44 212 LEU A O 1
ATOM 1735 N N . ASP A 1 213 ? 18.192 2.862 -11.353 1.00 90.56 213 ASP A N 1
ATOM 1736 C CA . ASP A 1 213 ? 18.691 4.075 -12.014 1.00 90.56 213 ASP A CA 1
ATOM 1737 C C . ASP A 1 213 ? 19.838 3.767 -12.989 1.00 90.56 213 ASP A C 1
ATOM 1739 O O . ASP A 1 213 ? 19.795 4.146 -14.158 1.00 90.56 213 ASP A O 1
ATOM 1743 N N . LYS A 1 214 ? 20.814 2.954 -12.567 1.00 90.62 214 LYS A N 1
ATOM 1744 C CA . LYS A 1 214 ? 21.923 2.537 -13.443 1.00 90.62 214 LYS A CA 1
ATOM 1745 C C . LYS A 1 214 ? 21.454 1.726 -14.648 1.00 90.62 214 LYS A C 1
ATOM 1747 O O . LYS A 1 214 ? 21.916 1.952 -15.763 1.00 90.62 214 LYS A O 1
ATOM 1752 N N . LEU A 1 215 ? 20.527 0.788 -14.436 1.00 91.06 215 LEU A N 1
ATOM 1753 C CA . LEU A 1 215 ? 19.961 -0.012 -15.523 1.00 91.06 215 LEU A CA 1
ATOM 1754 C C . LEU A 1 215 ? 19.203 0.883 -16.514 1.00 91.06 215 LEU A C 1
ATOM 1756 O O . LEU A 1 215 ? 19.290 0.680 -17.726 1.00 91.06 215 LEU A O 1
ATOM 1760 N N . ASN A 1 216 ? 18.489 1.891 -16.008 1.00 90.50 216 ASN A N 1
ATOM 1761 C CA . ASN A 1 216 ? 17.798 2.873 -16.830 1.00 90.50 216 ASN A CA 1
ATOM 1762 C C . ASN A 1 216 ? 18.761 3.665 -17.729 1.00 90.50 216 ASN A C 1
ATOM 1764 O O . ASN A 1 216 ? 18.446 3.899 -18.898 1.00 90.50 216 ASN A O 1
ATOM 1768 N N . ASP A 1 217 ? 19.932 4.041 -17.220 1.00 90.94 217 ASP A N 1
ATOM 1769 C CA . ASP A 1 217 ? 20.902 4.846 -17.966 1.00 90.94 217 ASP A CA 1
ATOM 1770 C C . ASP A 1 217 ? 21.578 4.067 -19.100 1.00 90.94 217 ASP A C 1
ATOM 1772 O O . ASP A 1 217 ? 21.814 4.622 -20.180 1.00 90.94 217 ASP A O 1
ATOM 1776 N N . ILE A 1 218 ? 21.837 2.773 -18.898 1.00 91.50 218 ILE A N 1
ATOM 1777 C CA . ILE A 1 218 ? 22.580 1.928 -19.848 1.00 91.50 218 ILE A CA 1
ATOM 1778 C C . ILE A 1 218 ? 21.700 1.184 -20.860 1.00 91.50 218 ILE A C 1
ATOM 1780 O O . ILE A 1 218 ? 22.233 0.585 -21.795 1.00 91.50 218 ILE A O 1
ATOM 1784 N N . THR A 1 219 ? 20.373 1.209 -20.701 1.00 92.31 219 THR A N 1
ATOM 1785 C CA . THR A 1 219 ? 19.436 0.505 -21.592 1.00 92.31 219 THR A CA 1
ATOM 1786 C C . THR A 1 219 ? 18.511 1.446 -22.355 1.00 92.31 219 THR A C 1
ATOM 1788 O O . THR A 1 219 ? 18.166 2.532 -21.884 1.00 92.31 219 THR A O 1
ATOM 1791 N N . ASP A 1 220 ? 18.067 1.000 -23.525 1.00 91.62 220 ASP A N 1
ATOM 1792 C CA . ASP A 1 220 ? 16.979 1.577 -24.304 1.00 91.62 220 ASP A CA 1
ATOM 1793 C C . ASP A 1 220 ? 15.794 0.613 -24.373 1.00 91.62 220 ASP A C 1
ATOM 1795 O O . ASP A 1 220 ? 15.943 -0.609 -24.291 1.00 91.62 220 ASP A O 1
ATOM 1799 N N . ILE A 1 221 ? 14.594 1.174 -24.523 1.00 89.38 221 ILE A N 1
ATOM 1800 C CA . ILE A 1 221 ? 13.361 0.391 -24.577 1.00 89.38 221 ILE A CA 1
ATOM 1801 C C . ILE A 1 221 ? 13.055 0.027 -26.028 1.00 89.38 221 ILE A C 1
ATOM 1803 O O . ILE A 1 221 ? 12.842 0.900 -26.872 1.00 89.38 221 ILE A O 1
ATOM 1807 N N . VAL A 1 222 ? 12.967 -1.272 -26.299 1.00 87.00 222 VAL A N 1
ATOM 1808 C CA . VAL A 1 222 ? 12.641 -1.845 -27.603 1.00 87.00 222 VAL A CA 1
ATOM 1809 C C . VAL A 1 222 ? 11.276 -2.525 -27.528 1.00 87.00 222 VAL A C 1
ATOM 1811 O O . VAL A 1 222 ? 11.035 -3.394 -26.696 1.00 87.00 222 VAL A O 1
ATOM 1814 N N . MET A 1 223 ? 10.369 -2.135 -28.423 1.00 80.75 223 MET A N 1
ATOM 1815 C CA . MET A 1 223 ? 9.022 -2.702 -28.533 1.00 80.75 223 MET A CA 1
ATOM 1816 C C . MET A 1 223 ? 8.884 -3.391 -29.893 1.00 80.75 223 MET A C 1
ATOM 1818 O O . MET A 1 223 ? 8.740 -2.707 -30.906 1.00 80.75 223 MET A O 1
ATOM 1822 N N . ALA A 1 224 ? 8.934 -4.725 -29.925 1.00 76.00 224 ALA A N 1
ATOM 1823 C CA . ALA A 1 224 ? 8.623 -5.499 -31.129 1.00 76.00 224 ALA A CA 1
ATOM 1824 C C . ALA A 1 224 ? 7.100 -5.583 -31.352 1.00 76.00 224 ALA A C 1
ATOM 1826 O O . ALA A 1 224 ? 6.325 -5.539 -30.394 1.00 76.00 224 ALA A O 1
ATOM 1827 N N . ASP A 1 225 ? 6.656 -5.761 -32.600 1.00 69.12 225 ASP A N 1
ATOM 1828 C CA . ASP A 1 225 ? 5.228 -5.738 -32.968 1.00 69.12 225 ASP A CA 1
ATOM 1829 C C . ASP A 1 225 ? 4.375 -6.775 -32.215 1.00 69.12 225 ASP A C 1
ATOM 1831 O O . ASP A 1 225 ? 3.234 -6.504 -31.829 1.00 69.12 225 ASP A O 1
ATOM 1835 N N . ASN A 1 226 ? 4.941 -7.953 -31.940 1.00 64.12 226 ASN A N 1
ATOM 1836 C CA . ASN A 1 226 ? 4.277 -9.003 -31.162 1.00 64.12 226 ASN A CA 1
ATOM 1837 C C . ASN A 1 226 ? 4.191 -8.670 -29.661 1.00 64.12 226 ASN A C 1
ATOM 1839 O O . ASN A 1 226 ? 3.209 -9.038 -29.011 1.00 64.12 226 ASN A O 1
ATOM 1843 N N . SER A 1 227 ? 5.181 -7.955 -29.123 1.00 63.12 227 SER A N 1
ATOM 1844 C CA . SER A 1 227 ? 5.239 -7.530 -27.719 1.00 63.12 227 SER A CA 1
ATOM 1845 C C . SER A 1 227 ? 4.317 -6.330 -27.458 1.00 63.12 227 SER A C 1
ATOM 1847 O O . SER A 1 227 ? 3.644 -6.284 -26.426 1.00 63.12 227 SER A O 1
ATOM 1849 N N . MET A 1 228 ? 4.158 -5.434 -28.445 1.00 60.69 228 MET A N 1
ATOM 1850 C CA . MET A 1 228 ? 3.237 -4.286 -28.390 1.00 60.69 228 MET A CA 1
ATOM 1851 C C . MET A 1 228 ? 1.782 -4.690 -28.145 1.00 60.69 228 MET A C 1
ATOM 1853 O O . MET A 1 228 ? 1.106 -4.072 -27.326 1.00 60.69 228 MET A O 1
ATOM 1857 N N . LYS A 1 229 ? 1.297 -5.755 -28.796 1.00 61.66 229 LYS A N 1
ATOM 1858 C CA . LYS A 1 229 ? -0.090 -6.231 -28.614 1.00 61.66 229 LYS A CA 1
ATOM 1859 C C . LYS A 1 229 ? -0.373 -6.759 -27.206 1.00 61.66 229 LYS A C 1
ATOM 1861 O O . LYS A 1 229 ? -1.533 -6.862 -26.821 1.00 61.66 229 LYS A O 1
ATOM 1866 N N . LYS A 1 230 ? 0.671 -7.122 -26.459 1.00 65.44 230 LYS A N 1
ATOM 1867 C CA . LYS A 1 230 ? 0.578 -7.738 -25.132 1.00 65.44 230 LYS A CA 1
ATOM 1868 C C . LYS A 1 230 ? 1.040 -6.808 -23.999 1.00 65.44 230 LYS A C 1
ATOM 1870 O O . LYS A 1 230 ? 1.012 -7.229 -22.850 1.00 65.44 230 LYS A O 1
ATOM 1875 N N . GLY A 1 231 ? 1.436 -5.567 -24.309 1.00 71.00 231 GLY A N 1
ATOM 1876 C CA . GLY A 1 231 ? 1.911 -4.589 -23.319 1.00 71.00 231 GLY A CA 1
ATOM 1877 C C . GLY A 1 231 ? 3.327 -4.853 -22.794 1.00 71.00 231 GLY A C 1
ATOM 1878 O O . GLY A 1 231 ? 3.690 -4.336 -21.739 1.00 71.00 231 GLY A O 1
ATOM 1879 N N . PHE A 1 232 ? 4.118 -5.654 -23.515 1.00 78.25 232 PHE A N 1
ATOM 1880 C CA . PHE A 1 232 ? 5.488 -5.986 -23.133 1.00 78.25 232 PHE A CA 1
ATOM 1881 C C . PHE A 1 232 ? 6.515 -5.202 -23.948 1.00 78.25 232 PHE A C 1
ATOM 1883 O O . PHE A 1 232 ? 6.340 -4.972 -25.147 1.00 78.25 232 PHE A O 1
ATOM 1890 N N . ALA A 1 233 ? 7.615 -4.873 -23.284 1.00 82.81 233 ALA A N 1
ATOM 1891 C CA . ALA A 1 233 ? 8.801 -4.231 -23.816 1.00 82.81 233 ALA A CA 1
ATOM 1892 C C . ALA A 1 233 ? 10.038 -5.078 -23.514 1.00 82.81 233 ALA A C 1
ATOM 1894 O O . ALA A 1 233 ? 10.055 -5.831 -22.545 1.00 82.81 233 ALA A O 1
ATOM 1895 N N . SER A 1 234 ? 11.096 -4.910 -24.294 1.00 85.94 234 SER A N 1
ATOM 1896 C CA . SER A 1 234 ? 12.414 -5.461 -23.986 1.00 85.94 234 SER A CA 1
ATOM 1897 C C . SER A 1 234 ? 13.392 -4.323 -23.743 1.00 85.94 234 SER A C 1
ATOM 1899 O O . SER A 1 234 ? 13.278 -3.252 -24.340 1.00 85.94 234 SER A O 1
ATOM 1901 N N . LEU A 1 235 ? 14.351 -4.541 -22.850 1.00 89.25 235 LEU A N 1
ATOM 1902 C CA . LEU A 1 235 ? 15.434 -3.596 -22.606 1.00 89.25 235 LEU A CA 1
ATOM 1903 C C . LEU A 1 235 ? 16.660 -4.069 -23.375 1.00 89.25 235 LEU A C 1
ATOM 1905 O O . LEU A 1 235 ? 17.065 -5.220 -23.231 1.00 89.25 235 LEU A O 1
ATOM 1909 N N . LYS A 1 236 ? 17.230 -3.192 -24.198 1.00 90.69 236 LYS A N 1
ATOM 1910 C CA . LYS A 1 236 ? 18.456 -3.458 -24.950 1.00 90.69 236 LYS A CA 1
ATOM 1911 C C . LYS A 1 236 ? 19.571 -2.566 -24.433 1.00 90.69 236 LYS A C 1
ATOM 1913 O O . LYS A 1 236 ? 19.345 -1.375 -24.229 1.00 90.69 236 LYS A O 1
ATOM 1918 N N . TYR A 1 237 ? 20.757 -3.115 -24.219 1.00 92.31 237 TYR A N 1
ATOM 1919 C CA . TYR A 1 237 ? 21.903 -2.315 -23.810 1.00 92.31 237 TYR A CA 1
ATOM 1920 C C . TYR A 1 237 ? 22.349 -1.377 -24.935 1.00 92.31 237 TYR A C 1
ATOM 1922 O O . TYR A 1 237 ? 22.377 -1.757 -26.106 1.00 92.31 237 TYR A O 1
ATOM 1930 N N . LYS A 1 238 ? 22.705 -0.142 -24.568 1.00 92.50 238 LYS A N 1
ATOM 1931 C CA . LYS A 1 238 ? 23.224 0.870 -25.502 1.00 92.50 238 LYS A CA 1
ATOM 1932 C C . LYS A 1 238 ? 24.586 0.479 -26.070 1.00 92.50 238 LYS A C 1
ATOM 1934 O O . LYS A 1 238 ? 24.852 0.698 -27.244 1.00 92.50 238 LYS A O 1
ATOM 1939 N N . ASN A 1 239 ? 25.426 -0.100 -25.216 1.00 91.06 239 ASN A N 1
ATOM 1940 C CA . ASN A 1 239 ? 26.759 -0.609 -25.518 1.00 91.06 239 ASN A CA 1
ATOM 1941 C C . ASN A 1 239 ? 26.916 -1.985 -24.868 1.00 91.06 239 ASN A C 1
ATOM 1943 O O . ASN A 1 239 ? 26.145 -2.322 -23.971 1.00 91.06 239 ASN A O 1
ATOM 1947 N N . ILE A 1 240 ? 27.928 -2.754 -25.276 1.00 87.62 240 ILE A N 1
ATOM 1948 C CA . ILE A 1 240 ? 28.266 -4.014 -24.603 1.00 87.62 240 ILE A CA 1
ATOM 1949 C C . ILE A 1 240 ? 28.557 -3.698 -23.125 1.00 87.62 240 ILE A C 1
ATOM 1951 O O . ILE A 1 240 ? 29.425 -2.862 -22.856 1.00 87.62 240 ILE A O 1
ATOM 1955 N N . PRO A 1 241 ? 27.809 -4.290 -22.180 1.00 85.69 241 PRO A N 1
ATOM 1956 C CA . PRO A 1 241 ? 28.001 -4.016 -20.768 1.00 85.69 241 PRO A CA 1
ATOM 1957 C C . PRO A 1 241 ? 29.301 -4.629 -20.249 1.00 85.69 241 PRO A C 1
ATOM 1959 O O . PRO A 1 241 ? 29.800 -5.614 -20.790 1.00 85.69 241 PRO A O 1
ATOM 1962 N N . ASP A 1 242 ? 29.817 -4.055 -19.165 1.00 85.31 242 ASP A N 1
ATOM 1963 C CA . ASP A 1 242 ? 30.994 -4.573 -18.472 1.00 85.31 242 ASP A CA 1
ATOM 1964 C C . ASP A 1 242 ? 30.758 -6.017 -17.982 1.00 85.31 242 ASP A C 1
ATOM 1966 O O . ASP A 1 242 ? 29.653 -6.349 -17.525 1.00 85.31 242 ASP A O 1
ATOM 1970 N N . VAL A 1 243 ? 31.800 -6.851 -18.100 1.00 81.75 243 VAL A N 1
ATOM 1971 C CA . VAL A 1 243 ? 31.834 -8.268 -17.700 1.00 81.75 243 VAL A CA 1
ATOM 1972 C C . VAL A 1 243 ? 31.468 -8.424 -16.231 1.00 81.75 243 VAL A C 1
ATOM 1974 O O . VAL A 1 243 ? 30.631 -9.259 -15.887 1.00 81.75 243 VAL A O 1
ATOM 1977 N N . ASP A 1 244 ? 32.036 -7.570 -15.385 1.00 80.56 244 ASP A N 1
ATOM 1978 C CA . ASP A 1 244 ? 31.824 -7.617 -13.947 1.00 80.56 244 ASP A CA 1
ATOM 1979 C C . ASP A 1 244 ? 30.511 -6.943 -13.556 1.00 80.56 244 ASP A C 1
ATOM 1981 O O . ASP A 1 244 ? 30.059 -7.123 -12.424 1.00 80.56 244 ASP A O 1
ATOM 1985 N N . GLU A 1 245 ? 29.869 -6.203 -14.477 1.00 85.19 245 GLU A N 1
ATOM 1986 C CA . GLU A 1 245 ? 28.593 -5.522 -14.271 1.00 85.19 245 GLU A CA 1
ATOM 1987 C C . GLU A 1 245 ? 27.364 -6.230 -14.837 1.00 85.19 245 GLU A C 1
ATOM 1989 O O . GLU A 1 245 ? 26.670 -6.974 -14.148 1.00 85.19 245 GLU A O 1
ATOM 1994 N N . TYR A 1 246 ? 26.999 -5.918 -16.070 1.00 87.81 246 TYR A N 1
ATOM 1995 C CA . TYR A 1 246 ? 25.695 -6.291 -16.608 1.00 87.81 246 TYR A CA 1
ATOM 1996 C C . TYR A 1 246 ? 25.779 -7.396 -17.662 1.00 87.81 246 TYR A C 1
ATOM 1998 O O . TYR A 1 246 ? 24.742 -7.953 -18.025 1.00 87.81 246 TYR A O 1
ATOM 2006 N N . LEU A 1 247 ? 26.988 -7.780 -18.091 1.00 86.88 247 LEU A N 1
ATOM 2007 C CA . LEU A 1 247 ? 27.191 -8.869 -19.046 1.00 86.88 247 LEU A CA 1
ATOM 2008 C C . LEU A 1 247 ? 26.540 -10.197 -18.620 1.00 86.88 247 LEU A C 1
ATOM 2010 O O . LEU A 1 247 ? 25.891 -10.806 -19.469 1.00 86.88 247 LEU A O 1
ATOM 2014 N N . PRO A 1 248 ? 26.561 -10.615 -17.334 1.00 88.88 248 PRO A N 1
ATOM 2015 C CA . PRO A 1 248 ? 25.894 -11.851 -16.907 1.00 88.88 248 PRO A CA 1
ATOM 2016 C C . PRO A 1 248 ? 24.364 -11.828 -17.062 1.00 88.88 248 PRO A C 1
ATOM 2018 O O . PRO A 1 248 ? 23.712 -12.868 -16.982 1.00 88.88 248 PRO A O 1
ATOM 2021 N N . PHE A 1 249 ? 23.768 -10.647 -17.255 1.00 88.88 249 PHE A N 1
ATOM 2022 C CA . PHE A 1 249 ? 22.332 -10.466 -17.484 1.00 88.88 249 PHE A CA 1
ATOM 2023 C C . PHE A 1 249 ? 22.025 -10.085 -18.933 1.00 88.88 249 PHE A C 1
ATOM 2025 O O . PHE A 1 249 ? 20.956 -9.539 -19.201 1.00 88.88 249 PHE A O 1
ATOM 2032 N N . THR A 1 250 ? 22.958 -10.332 -19.848 1.00 87.38 250 THR A N 1
ATOM 2033 C CA . THR A 1 250 ? 22.844 -9.986 -21.264 1.00 87.38 250 THR A CA 1
ATOM 2034 C C . THR A 1 250 ? 22.753 -11.254 -22.099 1.00 87.38 250 THR A C 1
ATOM 2036 O O . THR A 1 250 ? 23.445 -12.231 -21.820 1.00 87.38 250 THR A O 1
ATOM 2039 N N . ASP A 1 251 ? 21.894 -11.266 -23.112 1.00 86.19 251 ASP A N 1
ATOM 2040 C CA . ASP A 1 251 ? 21.890 -12.340 -24.106 1.00 86.19 251 ASP A CA 1
ATOM 2041 C C . ASP A 1 251 ? 22.862 -12.074 -25.266 1.00 86.19 251 ASP A C 1
ATOM 2043 O O . ASP A 1 251 ? 23.536 -11.046 -25.325 1.00 86.19 251 ASP A O 1
ATOM 2047 N N . ALA A 1 252 ? 22.918 -13.002 -26.223 1.00 83.62 252 ALA A N 1
ATOM 2048 C CA . ALA A 1 252 ? 23.784 -12.882 -27.394 1.00 83.62 252 ALA A CA 1
ATOM 2049 C C . ALA A 1 252 ? 23.475 -11.653 -28.278 1.00 83.62 252 ALA A C 1
ATOM 2051 O O . ALA A 1 252 ? 24.358 -11.178 -28.990 1.00 83.62 252 ALA A O 1
ATOM 2052 N N .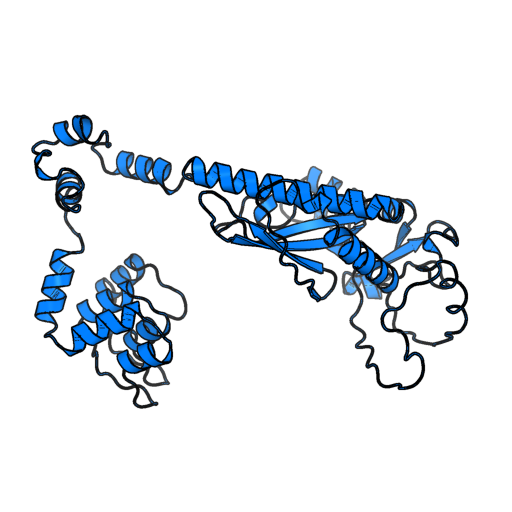 ASP A 1 253 ? 22.251 -11.122 -28.215 1.00 84.44 253 ASP A N 1
ATOM 2053 C CA . ASP A 1 253 ? 21.766 -10.011 -29.041 1.00 84.44 253 ASP A CA 1
ATOM 2054 C C . ASP A 1 253 ? 21.832 -8.645 -28.321 1.00 84.44 253 ASP A C 1
ATOM 2056 O O . ASP A 1 253 ? 21.456 -7.604 -28.887 1.00 84.44 253 ASP A O 1
ATOM 2060 N N . GLY A 1 254 ? 22.330 -8.623 -27.080 1.00 86.06 254 GLY A N 1
ATOM 2061 C CA . GLY A 1 254 ? 22.473 -7.423 -26.259 1.00 86.06 254 GLY A CA 1
ATOM 2062 C C . GLY A 1 254 ? 21.203 -7.008 -25.507 1.00 86.06 254 GLY A C 1
ATOM 2063 O O . GLY A 1 254 ? 21.080 -5.842 -25.125 1.00 86.06 254 GLY A O 1
ATOM 2064 N N . TYR A 1 255 ? 20.242 -7.908 -25.309 1.00 88.56 255 TYR A N 1
ATOM 2065 C CA . TYR A 1 255 ? 19.054 -7.693 -24.485 1.00 88.56 255 TYR A CA 1
ATOM 2066 C C . TYR A 1 255 ? 19.280 -8.081 -23.029 1.00 88.56 255 TYR A C 1
ATOM 2068 O O . TYR A 1 255 ? 19.978 -9.038 -22.702 1.00 88.56 255 TYR A O 1
ATOM 2076 N N . PHE A 1 256 ? 18.621 -7.341 -22.146 1.00 88.94 256 PHE A N 1
ATOM 2077 C CA . PHE A 1 256 ? 18.604 -7.606 -20.719 1.00 88.94 256 PHE A CA 1
ATOM 2078 C C . PHE A 1 256 ? 17.716 -8.805 -20.376 1.00 88.94 256 PHE A C 1
ATOM 2080 O O . PHE A 1 256 ? 16.604 -8.938 -20.891 1.00 88.94 256 PHE A O 1
ATOM 2087 N N . LEU A 1 257 ? 18.187 -9.625 -19.437 1.00 87.69 257 LEU A N 1
ATOM 2088 C CA . LEU A 1 257 ? 17.528 -10.808 -18.891 1.00 87.69 257 LEU A CA 1
ATOM 2089 C C . LEU A 1 257 ? 17.012 -10.533 -17.463 1.00 87.69 257 LEU A C 1
ATOM 2091 O O . LEU A 1 257 ? 17.754 -10.713 -16.490 1.00 87.69 257 LEU A O 1
ATOM 2095 N N . PRO A 1 258 ? 15.722 -10.175 -17.282 1.00 84.94 258 PRO A N 1
ATOM 2096 C CA . PRO A 1 258 ? 15.195 -9.795 -15.972 1.00 84.94 258 PRO A CA 1
ATOM 2097 C C . PRO A 1 258 ? 15.241 -10.925 -14.937 1.00 84.94 258 PRO A C 1
ATOM 2099 O O . PRO A 1 258 ? 15.427 -10.664 -13.753 1.00 84.94 258 PRO A O 1
ATOM 2102 N N . ILE A 1 259 ? 15.088 -12.190 -15.350 1.00 82.62 259 ILE A N 1
ATOM 2103 C CA . ILE A 1 259 ? 15.006 -13.331 -14.421 1.00 82.62 259 ILE A CA 1
ATOM 2104 C C . ILE A 1 259 ? 16.288 -13.540 -13.610 1.00 82.62 259 ILE A C 1
ATOM 2106 O O . ILE A 1 259 ? 16.217 -13.784 -12.405 1.00 82.62 259 ILE A O 1
ATOM 2110 N N . LEU A 1 260 ? 17.451 -13.437 -14.258 1.00 84.50 260 LEU A N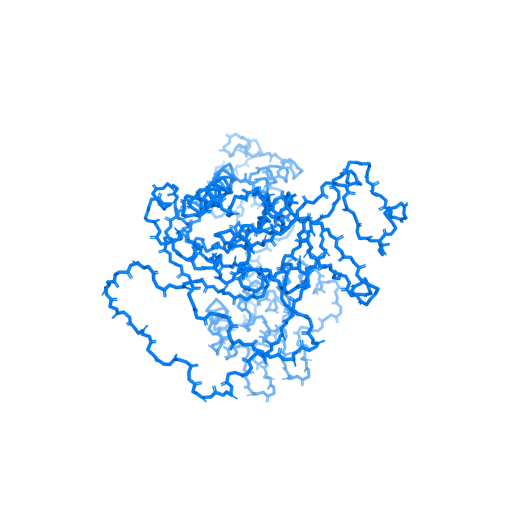 1
ATOM 2111 C CA . LEU A 1 260 ? 18.750 -13.628 -13.613 1.00 84.50 260 LEU A CA 1
ATOM 2112 C C . LEU A 1 260 ? 19.023 -12.482 -12.639 1.00 84.50 260 LEU A C 1
ATOM 2114 O O . LEU A 1 260 ? 19.401 -12.709 -11.490 1.00 84.50 260 LEU A O 1
ATOM 2118 N N . PHE A 1 261 ? 18.717 -11.261 -13.075 1.00 87.88 261 PHE A N 1
ATOM 2119 C CA . PHE A 1 261 ? 18.853 -10.063 -12.262 1.00 87.88 261 PHE A CA 1
ATOM 2120 C C . PHE A 1 261 ? 17.943 -10.088 -11.025 1.00 87.88 261 PHE A C 1
ATOM 2122 O O . PHE A 1 261 ? 18.407 -9.843 -9.915 1.00 87.88 261 PHE A O 1
ATOM 2129 N N . LEU A 1 262 ? 16.660 -10.433 -11.188 1.00 86.56 262 LEU A N 1
ATOM 2130 C CA . LEU A 1 262 ? 15.693 -10.497 -10.087 1.00 86.56 262 LEU A CA 1
ATOM 2131 C C . LEU A 1 262 ? 16.029 -11.606 -9.083 1.00 86.56 262 LEU A C 1
ATOM 2133 O O . LEU A 1 262 ? 15.827 -11.417 -7.885 1.00 86.56 262 LEU A O 1
ATOM 2137 N N . ARG A 1 263 ? 16.573 -12.743 -9.540 1.00 85.19 263 ARG A N 1
ATOM 2138 C CA . ARG A 1 263 ? 17.084 -13.791 -8.640 1.00 85.19 263 ARG A CA 1
ATOM 2139 C C . ARG A 1 263 ? 18.237 -13.276 -7.794 1.00 85.19 263 ARG A C 1
ATOM 2141 O O . ARG A 1 263 ? 18.180 -13.410 -6.574 1.00 85.19 263 ARG A O 1
ATOM 2148 N N . LEU A 1 264 ? 19.231 -12.645 -8.417 1.00 87.81 264 LEU A N 1
ATOM 2149 C CA . LEU A 1 264 ? 20.360 -12.073 -7.688 1.00 87.81 264 LEU A CA 1
ATOM 2150 C C . LEU A 1 264 ? 19.893 -10.996 -6.700 1.00 87.81 264 LEU A C 1
ATOM 2152 O O . LEU A 1 264 ? 20.280 -11.013 -5.534 1.00 87.81 264 LEU A O 1
ATOM 2156 N N . PHE A 1 265 ? 19.000 -10.106 -7.138 1.00 88.81 265 PHE A N 1
ATOM 2157 C CA . PHE A 1 265 ? 18.397 -9.092 -6.277 1.00 88.81 265 PHE A CA 1
ATOM 2158 C C . PHE A 1 265 ? 17.686 -9.716 -5.070 1.00 88.81 265 PHE A C 1
ATOM 2160 O O . PHE A 1 265 ? 17.846 -9.230 -3.955 1.00 88.81 265 PHE A O 1
ATOM 2167 N N . SER A 1 266 ? 16.964 -10.825 -5.264 1.00 86.69 266 SER A N 1
ATOM 2168 C CA . SER A 1 266 ? 16.266 -11.523 -4.180 1.00 86.69 266 SER A CA 1
ATOM 2169 C C . SER A 1 266 ? 17.209 -12.025 -3.082 1.00 86.69 266 SER A C 1
ATOM 2171 O O . SER A 1 266 ? 16.861 -11.957 -1.905 1.00 86.69 266 SER A O 1
ATOM 2173 N N . GLU A 1 267 ? 18.414 -12.473 -3.440 1.00 87.56 267 GLU A N 1
ATOM 2174 C CA . GLU A 1 267 ? 19.410 -12.946 -2.474 1.00 87.56 267 GLU A CA 1
ATOM 2175 C C . GLU A 1 267 ? 20.007 -11.786 -1.672 1.00 87.56 267 GLU A C 1
ATOM 2177 O O . GLU A 1 267 ? 20.095 -11.855 -0.444 1.00 87.56 267 GLU A O 1
ATOM 2182 N N . TYR A 1 268 ? 20.318 -10.663 -2.326 1.00 90.69 268 TYR A N 1
ATOM 2183 C CA . TYR A 1 268 ? 20.760 -9.459 -1.616 1.00 90.69 268 TYR A CA 1
ATOM 2184 C C . TYR A 1 268 ? 19.654 -8.825 -0.774 1.00 90.69 268 TYR A C 1
ATOM 2186 O O . TYR A 1 268 ? 19.942 -8.307 0.302 1.00 90.69 268 TYR A O 1
ATOM 2194 N N . LEU A 1 269 ? 18.398 -8.896 -1.218 1.00 89.19 269 LEU A N 1
ATOM 2195 C CA . LEU A 1 269 ? 17.243 -8.451 -0.446 1.00 89.19 269 LEU A CA 1
ATOM 2196 C C . LEU A 1 269 ? 17.091 -9.289 0.829 1.00 89.19 269 LEU A C 1
ATOM 2198 O O . LEU A 1 269 ? 17.005 -8.722 1.915 1.00 89.19 269 LEU A O 1
ATOM 2202 N N . LYS A 1 270 ? 17.141 -10.626 0.723 1.00 86.81 270 LYS A N 1
ATOM 2203 C CA . LYS A 1 270 ? 17.145 -11.538 1.884 1.00 86.81 270 LYS A CA 1
ATOM 2204 C C . LYS A 1 270 ? 18.301 -11.232 2.834 1.00 86.81 270 LYS A C 1
ATOM 2206 O O . LYS A 1 270 ? 18.097 -11.139 4.042 1.00 86.81 270 LYS A O 1
ATOM 2211 N N . ARG A 1 271 ? 19.511 -11.048 2.293 1.00 89.19 271 ARG A N 1
ATOM 2212 C CA . ARG A 1 271 ? 20.703 -10.693 3.075 1.00 89.19 271 ARG A CA 1
ATOM 2213 C C . ARG A 1 271 ? 20.508 -9.375 3.819 1.00 89.19 271 ARG A C 1
ATOM 2215 O O . ARG A 1 271 ? 20.746 -9.327 5.018 1.00 89.19 271 ARG A O 1
ATOM 2222 N N . ALA A 1 272 ? 20.046 -8.335 3.126 1.00 89.50 272 ALA A N 1
ATOM 2223 C CA . ALA A 1 272 ? 19.825 -7.020 3.711 1.00 89.50 272 ALA A CA 1
ATOM 2224 C C . ALA A 1 272 ? 18.758 -7.069 4.809 1.00 89.50 272 ALA A C 1
ATOM 2226 O O . ALA A 1 272 ? 18.966 -6.517 5.880 1.00 89.50 272 ALA A O 1
ATOM 2227 N N . LEU A 1 273 ? 17.650 -7.777 4.588 1.00 87.12 273 LEU A N 1
ATOM 2228 C CA . LEU A 1 273 ? 16.582 -7.946 5.575 1.00 87.12 273 LEU A CA 1
ATOM 2229 C C . LEU A 1 273 ? 17.062 -8.622 6.877 1.00 87.12 273 LEU A C 1
ATOM 2231 O O . LEU A 1 273 ? 16.568 -8.296 7.958 1.00 87.12 273 LEU A O 1
ATOM 2235 N N . ASN A 1 274 ? 18.070 -9.494 6.801 1.00 85.50 274 ASN A N 1
ATOM 2236 C CA . ASN A 1 274 ? 18.687 -10.130 7.969 1.00 85.50 274 ASN A CA 1
ATOM 2237 C C . ASN A 1 274 ? 19.659 -9.221 8.744 1.00 85.50 274 ASN A C 1
ATOM 2239 O O . ASN A 1 274 ? 20.148 -9.623 9.799 1.00 85.50 274 ASN A O 1
ATOM 2243 N N . GLU A 1 275 ? 19.931 -8.001 8.276 1.00 85.00 275 GLU A N 1
ATOM 2244 C CA . GLU A 1 275 ? 20.823 -7.074 8.970 1.00 85.00 275 GLU A CA 1
ATOM 2245 C C . GLU A 1 275 ? 20.184 -6.498 10.245 1.00 85.00 275 GLU A C 1
ATOM 2247 O O . GLU A 1 275 ? 19.192 -5.761 10.170 1.00 85.00 275 GLU A O 1
ATOM 2252 N N . PRO A 1 276 ? 20.768 -6.728 11.437 1.00 82.56 276 PRO A N 1
ATOM 2253 C CA . PRO A 1 276 ? 20.174 -6.278 12.693 1.00 82.56 276 PRO A CA 1
ATOM 2254 C C . PRO A 1 276 ? 20.048 -4.755 12.801 1.00 82.56 276 PRO A C 1
ATOM 2256 O O . PRO A 1 276 ? 19.166 -4.259 13.500 1.00 82.56 276 PRO A O 1
ATOM 2259 N N . HIS A 1 277 ? 20.929 -3.985 12.146 1.00 82.94 277 HIS A N 1
ATOM 2260 C CA . HIS A 1 277 ? 20.905 -2.521 12.239 1.00 82.94 277 HIS A CA 1
ATOM 2261 C C . HIS A 1 277 ? 19.713 -1.877 11.539 1.00 82.94 277 HIS A C 1
ATOM 2263 O O . HIS A 1 277 ? 19.349 -0.773 11.944 1.00 82.94 277 HIS A O 1
ATOM 2269 N N . LEU A 1 278 ? 19.092 -2.540 10.556 1.00 82.00 278 LEU A N 1
ATOM 2270 C CA . LEU A 1 278 ? 17.881 -2.028 9.905 1.00 82.00 278 LEU A CA 1
ATOM 2271 C C . LEU A 1 278 ? 16.702 -1.940 10.883 1.00 82.00 278 LEU A C 1
ATOM 2273 O O . LEU A 1 278 ? 15.869 -1.049 10.757 1.00 82.00 278 LEU A O 1
ATOM 2277 N N . TRP A 1 279 ? 16.681 -2.807 11.898 1.00 80.31 279 TRP A N 1
ATOM 2278 C CA . TRP A 1 279 ? 15.573 -2.954 12.851 1.00 80.31 279 TRP A CA 1
ATOM 2279 C C . TRP A 1 279 ? 15.810 -2.234 14.182 1.00 80.31 279 TRP A C 1
ATOM 2281 O O . TRP A 1 279 ? 14.983 -2.306 15.083 1.00 80.31 279 TRP A O 1
ATOM 2291 N N . LYS A 1 280 ? 16.941 -1.532 14.337 1.00 73.31 280 LYS A N 1
ATOM 2292 C CA . LYS A 1 280 ? 17.275 -0.813 15.582 1.00 73.31 280 LYS A CA 1
ATOM 2293 C C . LYS A 1 280 ? 16.439 0.449 15.805 1.00 73.31 280 LYS A C 1
ATOM 2295 O O . LYS A 1 280 ? 16.472 1.000 16.902 1.00 73.31 280 LYS A O 1
ATOM 2300 N N . LYS A 1 281 ? 15.766 0.953 14.767 1.00 68.56 281 LYS A N 1
ATOM 2301 C CA . LYS A 1 281 ? 14.988 2.196 14.800 1.00 68.56 281 LYS A CA 1
ATOM 2302 C C . LYS A 1 281 ? 13.516 1.901 14.518 1.00 68.56 281 LYS A C 1
ATOM 2304 O O . LYS A 1 281 ? 13.208 1.148 13.602 1.00 68.56 281 LYS A O 1
ATOM 2309 N N . GLY A 1 282 ? 12.636 2.547 15.277 1.00 65.56 282 GLY A N 1
ATOM 2310 C CA . GLY A 1 282 ? 11.186 2.386 15.166 1.00 65.56 282 GLY A CA 1
ATOM 2311 C C . GLY A 1 282 ? 10.634 1.266 16.050 1.00 65.56 282 GLY A C 1
ATOM 2312 O O . GLY A 1 282 ? 11.365 0.600 16.780 1.00 65.56 282 GLY A O 1
ATOM 2313 N N . ASN A 1 283 ? 9.319 1.068 15.984 1.00 73.56 283 ASN A N 1
ATOM 2314 C CA . ASN A 1 283 ? 8.590 0.086 16.798 1.00 73.56 283 ASN A CA 1
ATOM 2315 C C . ASN A 1 283 ? 8.427 -1.271 16.095 1.00 73.56 283 ASN A C 1
ATOM 2317 O O . ASN A 1 283 ? 7.430 -1.974 16.298 1.00 73.56 283 ASN A O 1
ATOM 2321 N N . PHE A 1 284 ? 9.370 -1.612 15.218 1.00 75.56 284 PHE A N 1
ATOM 2322 C CA . PHE A 1 284 ? 9.291 -2.816 14.407 1.00 75.56 284 PHE A CA 1
ATOM 2323 C C . PHE A 1 284 ? 9.940 -4.011 15.085 1.00 75.56 284 PHE A C 1
ATOM 2325 O O . PHE A 1 284 ? 11.035 -3.919 15.635 1.00 75.56 284 PHE A O 1
ATOM 2332 N N . TYR A 1 285 ? 9.279 -5.158 14.972 1.00 64.94 285 TYR A N 1
ATOM 2333 C CA . TYR A 1 285 ? 9.825 -6.445 15.372 1.00 64.94 285 TYR A CA 1
ATOM 2334 C C . TYR A 1 285 ? 9.929 -7.351 14.152 1.00 64.94 285 TYR A C 1
ATOM 2336 O O . TYR A 1 285 ? 8.972 -7.526 13.392 1.00 64.94 285 TYR A O 1
ATOM 2344 N N . ASN A 1 286 ? 11.124 -7.908 13.972 1.00 57.69 286 ASN A N 1
ATOM 2345 C CA . ASN A 1 286 ? 11.447 -8.769 12.849 1.00 57.69 286 ASN A CA 1
ATOM 2346 C C . ASN A 1 286 ? 10.852 -10.172 13.074 1.00 57.69 286 ASN A C 1
ATOM 2348 O O . ASN A 1 286 ? 11.276 -10.906 13.965 1.00 57.69 286 ASN A O 1
ATOM 2352 N N . LEU A 1 287 ? 9.855 -10.520 12.262 1.00 51.66 287 LEU A N 1
ATOM 2353 C CA . LEU A 1 287 ? 9.295 -11.863 12.109 1.00 51.66 287 LEU A CA 1
ATOM 2354 C C . LEU A 1 287 ? 9.019 -12.048 10.616 1.00 51.66 287 LEU A C 1
ATOM 2356 O O . LEU A 1 287 ? 7.887 -11.936 10.150 1.00 51.66 287 LEU A O 1
ATOM 2360 N N . MET A 1 288 ? 10.097 -12.226 9.856 1.00 55.81 288 MET A N 1
ATOM 2361 C CA . MET A 1 288 ? 10.036 -12.243 8.401 1.00 55.81 288 MET A CA 1
ATOM 2362 C C . MET A 1 288 ? 9.663 -13.599 7.834 1.00 55.81 288 MET A C 1
ATOM 2364 O O . MET A 1 288 ? 10.258 -14.627 8.155 1.00 55.81 288 MET A O 1
ATOM 2368 N N . LEU A 1 289 ? 8.738 -13.555 6.883 1.00 46.78 289 LEU A N 1
ATOM 2369 C CA . LEU A 1 289 ? 8.493 -14.624 5.937 1.00 46.78 289 LEU A CA 1
ATOM 2370 C C . LEU A 1 289 ? 8.554 -13.993 4.544 1.00 46.78 289 LEU A C 1
ATOM 2372 O O . LEU A 1 289 ? 7.722 -13.159 4.200 1.00 46.78 289 LEU A O 1
ATOM 2376 N N . ILE A 1 290 ? 9.598 -14.320 3.782 1.00 52.34 290 ILE A N 1
ATOM 2377 C CA . ILE A 1 290 ? 9.792 -13.782 2.431 1.00 52.34 290 ILE A CA 1
ATOM 2378 C C . ILE A 1 290 ? 9.037 -14.684 1.466 1.00 52.34 290 ILE A C 1
ATOM 2380 O O . ILE A 1 290 ? 9.353 -15.870 1.345 1.00 52.34 290 ILE A O 1
ATOM 2384 N N . ILE A 1 291 ? 8.056 -14.120 0.766 1.00 52.62 291 ILE A N 1
ATOM 2385 C CA . ILE A 1 291 ? 7.334 -14.822 -0.293 1.00 52.62 291 ILE A CA 1
ATOM 2386 C C . ILE A 1 291 ? 7.756 -14.194 -1.617 1.00 52.62 291 ILE A C 1
ATOM 2388 O O . ILE A 1 291 ? 7.413 -13.056 -1.919 1.00 52.62 291 ILE A O 1
ATOM 2392 N N . PHE A 1 292 ? 8.510 -14.943 -2.423 1.00 52.81 292 PHE A N 1
ATOM 2393 C CA . PHE A 1 292 ? 8.742 -14.567 -3.814 1.00 52.81 292 PHE A CA 1
ATOM 2394 C C . PHE A 1 292 ? 7.584 -15.087 -4.663 1.00 52.81 292 PHE A C 1
ATOM 2396 O O . PHE A 1 292 ? 7.485 -16.287 -4.925 1.00 52.81 292 PHE A O 1
ATOM 2403 N N . ALA A 1 293 ? 6.706 -14.191 -5.103 1.00 46.31 293 ALA A N 1
ATOM 2404 C CA . ALA A 1 293 ? 5.626 -14.525 -6.017 1.00 46.31 293 ALA A CA 1
ATOM 2405 C C . ALA A 1 293 ? 5.508 -13.424 -7.071 1.00 46.31 293 ALA A C 1
ATOM 2407 O O . ALA A 1 293 ? 5.031 -12.352 -6.749 1.00 46.31 293 ALA A O 1
ATOM 2408 N N . LYS A 1 294 ? 5.933 -13.715 -8.316 1.00 57.38 294 LYS A N 1
ATOM 2409 C CA . LYS A 1 294 ? 5.710 -12.938 -9.561 1.00 57.38 294 LYS A CA 1
ATOM 2410 C C . LYS A 1 294 ? 5.701 -11.398 -9.420 1.00 57.38 294 LYS A C 1
ATOM 2412 O O . LYS A 1 294 ? 4.756 -10.837 -8.883 1.00 57.38 294 LYS A O 1
ATOM 2417 N N . PRO A 1 295 ? 6.439 -10.701 -10.294 1.00 65.94 295 PRO A N 1
ATOM 2418 C CA . PRO A 1 295 ? 7.636 -9.879 -10.003 1.00 65.94 295 PRO A CA 1
ATOM 2419 C C . PRO A 1 295 ? 7.650 -8.989 -8.733 1.00 65.94 295 PRO A C 1
ATOM 2421 O O . PRO A 1 295 ? 8.456 -8.066 -8.650 1.00 65.94 295 PRO A O 1
ATOM 2424 N N . VAL A 1 296 ? 6.783 -9.233 -7.755 1.00 80.00 296 VAL A N 1
ATOM 2425 C CA . VAL A 1 296 ? 6.729 -8.503 -6.491 1.00 80.00 296 VAL A CA 1
ATOM 2426 C C . VAL A 1 296 ? 7.552 -9.246 -5.440 1.00 80.00 296 VAL A C 1
ATOM 2428 O O . VAL A 1 296 ? 7.483 -10.475 -5.327 1.00 80.00 296 VAL A O 1
ATOM 2431 N N . PHE A 1 297 ? 8.346 -8.503 -4.675 1.00 86.12 297 PHE A N 1
ATOM 2432 C CA . PHE A 1 297 ? 8.977 -9.005 -3.461 1.00 86.12 297 PHE A CA 1
ATOM 2433 C C . PHE A 1 297 ? 8.162 -8.542 -2.264 1.00 86.12 297 PHE A C 1
ATOM 2435 O O . PHE A 1 297 ? 8.176 -7.357 -1.940 1.00 86.12 297 PHE A O 1
ATOM 2442 N N . THR A 1 298 ? 7.486 -9.484 -1.611 1.00 86.94 298 THR A N 1
ATOM 2443 C CA . THR A 1 298 ? 6.669 -9.200 -0.432 1.00 86.94 298 THR A CA 1
ATOM 2444 C C . THR A 1 298 ? 7.351 -9.723 0.822 1.00 86.94 298 THR A C 1
ATOM 2446 O O . THR A 1 298 ? 7.810 -10.872 0.872 1.00 86.94 298 THR A O 1
ATOM 2449 N N . PHE A 1 299 ? 7.397 -8.886 1.854 1.00 86.44 299 PHE A N 1
ATOM 2450 C CA . PHE A 1 299 ? 7.795 -9.297 3.195 1.00 86.44 299 PHE A CA 1
ATOM 2451 C C . PHE A 1 299 ? 6.907 -8.643 4.250 1.00 86.44 299 PHE A C 1
ATOM 2453 O O . PHE A 1 299 ? 6.424 -7.523 4.088 1.00 86.44 299 PHE A O 1
ATOM 2460 N N . ASP A 1 300 ? 6.713 -9.367 5.347 1.00 86.25 300 ASP A N 1
ATOM 2461 C CA . ASP A 1 300 ? 5.896 -8.928 6.469 1.00 86.25 300 ASP A CA 1
ATOM 2462 C C . ASP A 1 300 ? 6.764 -8.368 7.603 1.00 86.25 300 ASP A C 1
ATOM 2464 O O . ASP A 1 300 ? 7.795 -8.945 7.962 1.00 86.25 300 ASP A O 1
ATOM 2468 N N . VAL A 1 301 ? 6.304 -7.282 8.223 1.00 85.75 301 VAL A N 1
ATOM 2469 C CA . VAL A 1 301 ? 6.871 -6.721 9.457 1.00 85.75 301 VAL A CA 1
ATOM 2470 C C . VAL A 1 301 ? 5.777 -6.508 10.499 1.00 85.75 301 VAL A C 1
ATOM 2472 O O . VAL A 1 301 ? 4.603 -6.349 10.164 1.00 85.75 301 VAL A O 1
ATOM 2475 N N . TYR A 1 302 ? 6.144 -6.501 11.781 1.00 83.19 302 TYR A N 1
ATOM 2476 C CA . TYR A 1 302 ? 5.198 -6.229 12.864 1.00 83.19 302 TYR A CA 1
ATOM 2477 C C . TYR A 1 302 ? 5.486 -4.894 13.531 1.00 83.19 302 TYR A C 1
ATOM 2479 O O . TYR A 1 302 ? 6.622 -4.631 13.913 1.00 83.19 302 TYR A O 1
ATOM 2487 N N . TRP A 1 303 ? 4.442 -4.095 13.732 1.00 80.75 303 TRP A N 1
ATOM 2488 C CA . TRP A 1 303 ? 4.484 -2.829 14.454 1.00 80.75 303 TRP A CA 1
ATOM 2489 C C . TRP A 1 303 ? 3.842 -2.937 15.842 1.00 80.75 303 TRP A C 1
ATOM 2491 O O . TRP A 1 303 ? 2.731 -3.462 15.987 1.00 80.75 303 TRP A O 1
ATOM 2501 N N . PHE A 1 304 ? 4.529 -2.382 16.843 1.00 77.12 304 PHE A N 1
ATOM 2502 C CA . PHE A 1 304 ? 4.113 -2.361 18.247 1.00 77.12 304 PHE A CA 1
ATOM 2503 C C . PHE A 1 304 ? 4.066 -0.932 18.797 1.00 77.12 304 PHE A C 1
ATOM 2505 O O . PHE A 1 304 ? 5.014 -0.444 19.406 1.00 77.12 304 PHE A O 1
ATOM 2512 N N . GLY A 1 305 ? 2.939 -0.254 18.618 1.00 68.56 305 GLY A N 1
ATOM 2513 C CA . GLY A 1 305 ? 2.729 1.101 19.107 1.00 68.56 305 GLY A CA 1
ATOM 2514 C C . GLY A 1 305 ? 1.659 1.236 20.193 1.00 68.56 305 GLY A C 1
ATOM 2515 O O . GLY A 1 305 ? 1.229 0.292 20.875 1.00 68.56 305 GLY A O 1
ATOM 2516 N N . PHE A 1 306 ? 1.255 2.481 20.423 1.00 65.81 306 PHE A N 1
ATOM 2517 C CA . PHE A 1 306 ? 0.330 2.836 21.491 1.00 65.81 306 PHE A CA 1
ATOM 2518 C C . PHE A 1 306 ? -1.105 2.379 21.176 1.00 65.81 306 PHE A C 1
ATOM 2520 O O . PHE A 1 306 ? -1.791 1.865 22.061 1.00 65.81 306 PHE A O 1
ATOM 2527 N N . VAL A 1 307 ? -1.512 2.511 19.919 1.00 69.50 307 VAL A N 1
ATOM 2528 C CA . VAL A 1 307 ? -2.804 2.165 19.330 1.00 69.50 307 VAL A CA 1
ATOM 2529 C C . VAL A 1 307 ? -2.750 0.765 18.724 1.00 69.50 307 VAL A C 1
ATOM 2531 O O . VAL A 1 307 ? -3.630 -0.055 18.990 1.00 69.50 307 VAL A O 1
ATOM 2534 N N . TYR A 1 308 ? -1.705 0.455 17.957 1.00 75.62 308 TYR A N 1
ATOM 2535 C CA . TYR A 1 308 ? -1.545 -0.835 17.298 1.00 75.62 308 TYR A CA 1
ATOM 2536 C C . TYR A 1 308 ? -0.589 -1.737 18.068 1.00 75.62 308 TYR A C 1
ATOM 2538 O O . TYR A 1 308 ? 0.623 -1.608 17.965 1.00 75.62 308 TYR A O 1
ATOM 2546 N N . LYS A 1 309 ? -1.132 -2.689 18.831 1.00 68.00 309 LYS A N 1
ATOM 2547 C CA . LYS A 1 309 ? -0.314 -3.555 19.696 1.00 68.00 309 LYS A CA 1
ATOM 2548 C C . LYS A 1 309 ? 0.461 -4.647 18.971 1.00 68.00 309 LYS A C 1
ATOM 2550 O O . LYS A 1 309 ? 1.443 -5.103 19.525 1.00 68.00 309 LYS A O 1
ATOM 2555 N N . GLN A 1 310 ? 0.012 -5.078 17.796 1.00 76.19 310 GLN A N 1
ATOM 2556 C CA . GLN A 1 310 ? 0.687 -6.081 16.970 1.00 76.19 310 GLN A CA 1
ATOM 2557 C C . GLN A 1 310 ? 0.130 -5.988 15.546 1.00 76.19 310 GLN A C 1
ATOM 2559 O O . GLN A 1 310 ? -0.619 -6.849 15.083 1.00 76.19 310 GLN A O 1
ATOM 2564 N N .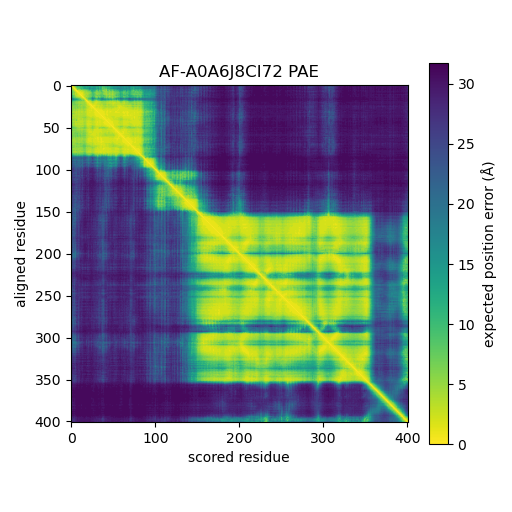 LEU A 1 311 ? 0.398 -4.871 14.876 1.00 80.25 311 LEU A N 1
ATOM 2565 C CA . LEU A 1 311 ? -0.059 -4.682 13.504 1.00 80.25 311 LEU A CA 1
ATOM 2566 C C . LEU A 1 311 ? 0.899 -5.398 12.558 1.00 80.25 311 LEU A C 1
ATOM 2568 O O . LEU A 1 311 ? 2.071 -5.045 12.488 1.00 80.25 311 LEU A O 1
ATOM 2572 N N . LYS A 1 312 ? 0.389 -6.404 11.848 1.00 85.69 312 LYS A N 1
ATOM 2573 C CA . LYS A 1 312 ? 1.088 -7.026 10.726 1.00 85.69 312 LYS A CA 1
ATOM 2574 C C . LYS A 1 312 ? 1.001 -6.091 9.519 1.00 85.69 312 LYS A C 1
ATOM 2576 O O . LYS A 1 312 ? -0.102 -5.679 9.168 1.00 85.69 312 LYS A O 1
ATOM 2581 N N . ILE A 1 313 ? 2.143 -5.769 8.926 1.00 89.19 313 ILE A N 1
ATOM 2582 C CA . ILE A 1 313 ? 2.274 -4.873 7.779 1.00 89.19 313 ILE A CA 1
ATOM 2583 C C . ILE A 1 313 ? 2.952 -5.647 6.651 1.00 89.19 313 ILE A C 1
ATOM 2585 O O . ILE A 1 313 ? 4.069 -6.127 6.835 1.00 89.19 313 ILE A O 1
ATOM 2589 N N . SER A 1 314 ? 2.277 -5.753 5.510 1.00 90.56 314 SER A N 1
ATOM 2590 C CA . SER A 1 314 ? 2.827 -6.307 4.271 1.00 90.56 314 SER A CA 1
ATOM 2591 C C . SER A 1 314 ? 3.492 -5.191 3.471 1.00 90.56 314 SER A C 1
ATOM 2593 O O . SER A 1 314 ? 2.894 -4.130 3.285 1.00 90.56 314 SER A O 1
ATOM 2595 N N . ILE A 1 315 ? 4.723 -5.408 3.015 1.00 92.06 315 ILE A N 1
ATOM 2596 C CA . ILE A 1 315 ? 5.459 -4.455 2.179 1.00 92.06 315 ILE A CA 1
ATOM 2597 C C . ILE A 1 315 ? 5.769 -5.119 0.843 1.00 92.06 315 ILE A C 1
ATOM 2599 O O . ILE A 1 315 ? 6.501 -6.109 0.803 1.00 92.06 315 ILE A O 1
ATOM 2603 N N . ASP A 1 316 ? 5.254 -4.527 -0.230 1.00 91.75 316 ASP A N 1
ATOM 2604 C CA . ASP A 1 316 ? 5.398 -4.990 -1.604 1.00 91.75 316 ASP A CA 1
ATOM 2605 C C . ASP A 1 316 ? 6.416 -4.123 -2.347 1.00 91.75 316 ASP A C 1
ATOM 2607 O O . ASP A 1 316 ? 6.266 -2.907 -2.468 1.00 91.75 316 ASP A O 1
ATOM 2611 N N . LEU A 1 317 ? 7.477 -4.750 -2.856 1.00 92.12 317 LEU A N 1
ATOM 2612 C CA . LEU A 1 317 ? 8.523 -4.086 -3.629 1.00 92.12 317 LEU A CA 1
ATOM 2613 C C . LEU A 1 317 ? 8.478 -4.544 -5.089 1.00 92.12 317 LEU A C 1
ATOM 2615 O O . LEU A 1 317 ? 8.586 -5.737 -5.380 1.00 92.12 317 LEU A O 1
ATOM 2619 N N . VAL A 1 318 ? 8.389 -3.593 -6.016 1.00 90.81 318 VAL A N 1
ATOM 2620 C CA . VAL A 1 318 ? 8.338 -3.850 -7.461 1.00 90.81 318 VAL A CA 1
ATOM 2621 C C . VAL A 1 318 ? 9.527 -3.199 -8.151 1.00 90.81 318 VAL A C 1
ATOM 2623 O O . VAL A 1 318 ? 9.633 -1.977 -8.197 1.00 90.81 318 VAL A O 1
ATOM 2626 N N . SER A 1 319 ? 10.419 -4.002 -8.730 1.00 91.19 319 SER A N 1
ATOM 2627 C CA . SER A 1 319 ? 11.548 -3.483 -9.510 1.00 91.19 319 SER A CA 1
ATOM 2628 C C . SER A 1 319 ? 11.088 -2.942 -10.864 1.00 91.19 319 SER A C 1
ATOM 2630 O O . SER A 1 319 ? 10.370 -3.623 -11.604 1.00 91.19 319 SER A O 1
ATOM 2632 N N . ALA A 1 320 ? 11.534 -1.739 -11.215 1.00 91.44 320 ALA A N 1
ATOM 2633 C CA . ALA A 1 320 ? 11.156 -1.069 -12.450 1.00 91.44 320 ALA A CA 1
ATOM 2634 C C . ALA A 1 320 ? 12.301 -0.263 -13.081 1.00 91.44 320 ALA A C 1
ATOM 2636 O O . ALA A 1 320 ? 13.305 0.053 -12.447 1.00 91.44 320 ALA A O 1
ATOM 2637 N N . VAL A 1 321 ? 12.117 0.097 -14.348 1.00 91.62 321 VAL A N 1
ATOM 2638 C CA . VAL A 1 321 ? 12.894 1.102 -15.078 1.00 91.62 321 VAL A CA 1
ATOM 2639 C C . VAL A 1 321 ? 11.971 2.278 -15.382 1.00 91.62 321 VAL A C 1
ATOM 2641 O O . VAL A 1 321 ? 10.833 2.080 -15.805 1.00 91.62 321 VAL A O 1
ATOM 2644 N N . TYR A 1 322 ? 12.446 3.504 -15.171 1.00 91.88 322 TYR A N 1
ATOM 2645 C CA . TYR A 1 322 ? 11.646 4.711 -15.367 1.00 91.88 322 TYR A CA 1
ATOM 2646 C C . TYR A 1 322 ? 12.337 5.683 -16.322 1.00 91.88 322 TYR A C 1
ATOM 2648 O O . TYR A 1 322 ? 13.325 6.332 -15.976 1.00 91.88 322 TYR A O 1
ATOM 2656 N N . LYS A 1 323 ? 11.792 5.799 -17.537 1.00 89.50 323 LYS A N 1
ATOM 2657 C CA . LYS A 1 323 ? 12.217 6.797 -18.523 1.00 89.50 323 LYS A CA 1
ATOM 2658 C C . LYS A 1 323 ? 11.204 7.927 -18.555 1.00 89.50 323 LYS A C 1
ATOM 2660 O O . LYS A 1 323 ? 10.088 7.756 -19.040 1.00 89.50 323 LYS A O 1
ATOM 2665 N N . ARG A 1 324 ? 11.611 9.092 -18.055 1.00 88.12 324 ARG A N 1
ATOM 2666 C CA . ARG A 1 324 ? 10.744 10.269 -17.997 1.00 88.12 324 ARG A CA 1
ATOM 2667 C C . ARG A 1 324 ? 10.201 10.622 -19.385 1.00 88.12 324 ARG A C 1
ATOM 2669 O O . ARG A 1 324 ? 10.964 10.731 -20.343 1.00 88.12 324 ARG A O 1
ATOM 2676 N N . GLY A 1 325 ? 8.887 10.800 -19.474 1.00 85.75 325 GLY A N 1
ATOM 2677 C CA . GLY A 1 325 ? 8.174 11.131 -20.709 1.00 85.75 325 GLY A CA 1
ATOM 2678 C C . GLY A 1 325 ? 8.036 9.970 -21.698 1.00 85.75 325 GLY A C 1
ATOM 2679 O O . GLY A 1 325 ? 7.495 10.164 -22.786 1.00 85.75 325 GLY A O 1
ATOM 2680 N N . TRP A 1 326 ? 8.503 8.767 -21.350 1.00 89.12 326 TRP A N 1
ATOM 2681 C CA . TRP A 1 326 ? 8.310 7.591 -22.186 1.00 89.12 326 TRP A CA 1
ATOM 2682 C C . TRP A 1 326 ? 6.906 7.013 -22.000 1.00 89.12 326 TRP A C 1
ATOM 2684 O O . TRP A 1 326 ? 6.439 6.798 -20.878 1.00 89.12 326 TRP A O 1
ATOM 2694 N N . TRP A 1 327 ? 6.267 6.717 -23.130 1.00 85.88 327 TRP A N 1
ATOM 2695 C CA . TRP A 1 327 ? 4.987 6.027 -23.212 1.00 85.88 327 TRP A CA 1
ATOM 2696 C C . TRP A 1 327 ? 5.073 4.888 -24.237 1.00 85.88 327 TRP A C 1
ATOM 2698 O O . TRP A 1 327 ? 5.775 5.026 -25.247 1.00 85.88 327 TRP A O 1
ATOM 2708 N N . PRO A 1 328 ? 4.354 3.771 -24.029 1.00 84.56 328 PRO A N 1
ATOM 2709 C CA . PRO A 1 328 ? 4.300 2.684 -24.993 1.00 84.56 328 PRO A CA 1
ATOM 2710 C C . PRO A 1 328 ? 3.722 3.167 -26.325 1.00 84.56 328 PRO A C 1
ATOM 2712 O O . PRO A 1 328 ? 2.708 3.859 -26.354 1.00 84.56 328 PRO A O 1
ATOM 2715 N N . LYS A 1 329 ? 4.320 2.749 -27.447 1.00 81.88 329 LYS A N 1
ATOM 2716 C CA . LYS A 1 329 ? 3.883 3.159 -28.798 1.00 81.88 329 LYS A CA 1
ATOM 2717 C C . LYS A 1 329 ? 2.426 2.794 -29.120 1.00 81.88 329 LYS A C 1
ATOM 2719 O O . LYS A 1 329 ? 1.830 3.387 -30.010 1.00 81.88 329 LYS A O 1
ATOM 2724 N N . ASN A 1 330 ? 1.865 1.807 -28.425 1.00 80.06 330 ASN A N 1
ATOM 2725 C CA . ASN A 1 330 ? 0.474 1.373 -28.553 1.00 80.06 330 ASN A CA 1
ATOM 2726 C C . ASN A 1 330 ? -0.521 2.235 -27.753 1.00 80.06 330 ASN A C 1
ATOM 2728 O O . ASN A 1 330 ? -1.723 1.991 -27.848 1.00 80.06 330 ASN A O 1
ATOM 2732 N N . ILE A 1 331 ? -0.049 3.208 -26.968 1.00 81.69 331 ILE A N 1
ATOM 2733 C CA . ILE A 1 331 ? -0.886 4.126 -26.195 1.00 81.69 331 ILE A CA 1
ATOM 2734 C C . ILE A 1 331 ? -0.849 5.504 -26.853 1.00 81.69 331 ILE A C 1
ATOM 2736 O O . ILE A 1 331 ? 0.184 6.167 -26.906 1.00 81.69 331 ILE A O 1
ATOM 2740 N N . ASP A 1 332 ? -2.011 5.949 -27.325 1.00 83.50 332 ASP A N 1
ATOM 2741 C CA . ASP A 1 332 ? -2.202 7.315 -27.806 1.00 83.50 332 ASP A CA 1
ATOM 2742 C C . ASP A 1 332 ? -2.523 8.227 -26.616 1.00 83.50 332 ASP A C 1
ATOM 2744 O O . ASP A 1 332 ? -3.677 8.381 -26.211 1.00 83.50 332 ASP A O 1
ATOM 2748 N N . VAL A 1 333 ? -1.467 8.777 -26.018 1.00 83.38 333 VAL A N 1
ATOM 2749 C CA . VAL A 1 333 ? -1.528 9.576 -24.785 1.00 83.38 333 VAL A CA 1
ATOM 2750 C C . VAL A 1 333 ? -2.419 10.807 -24.951 1.00 83.38 333 VAL A C 1
ATOM 2752 O O . VAL A 1 333 ? -3.113 11.195 -24.016 1.00 83.38 333 VAL A O 1
ATOM 2755 N N . ASP A 1 334 ? -2.454 11.389 -26.151 1.00 83.88 334 ASP A N 1
ATOM 2756 C CA . ASP A 1 334 ? -3.262 12.571 -26.465 1.00 83.88 334 ASP A CA 1
ATOM 2757 C C . ASP A 1 334 ? -4.767 12.282 -26.511 1.00 83.88 334 ASP A C 1
ATOM 2759 O O . ASP A 1 334 ? -5.582 13.198 -26.402 1.00 83.88 334 ASP A O 1
ATOM 2763 N N . LYS A 1 335 ? -5.154 11.008 -26.628 1.00 86.38 335 LYS A N 1
ATOM 2764 C CA . LYS A 1 335 ? -6.556 10.579 -26.583 1.00 86.38 335 LYS A CA 1
ATOM 2765 C C . LYS A 1 335 ? -7.030 10.171 -25.191 1.00 86.38 335 LYS A C 1
ATOM 2767 O O . LYS A 1 335 ? -8.215 9.877 -25.039 1.00 86.38 335 LYS A O 1
ATOM 2772 N N . ILE A 1 336 ? -6.152 10.136 -24.184 1.00 82.56 336 ILE A N 1
ATOM 2773 C CA . ILE A 1 336 ? -6.533 9.758 -22.819 1.00 82.56 336 ILE A CA 1
ATOM 2774 C C . ILE A 1 336 ? -7.339 10.908 -22.191 1.00 82.56 336 ILE A C 1
ATOM 2776 O O . ILE A 1 336 ? -6.810 12.010 -22.031 1.00 82.56 336 ILE A O 1
ATOM 2780 N N . PRO A 1 337 ? -8.611 10.690 -21.807 1.00 80.69 337 PRO A N 1
ATOM 2781 C CA . PRO A 1 337 ? -9.409 11.734 -21.179 1.00 80.69 337 PRO A CA 1
ATOM 2782 C C . PRO A 1 337 ? -8.783 12.182 -19.854 1.00 80.69 337 PRO A C 1
ATOM 2784 O O . PRO A 1 337 ? -8.358 11.346 -19.062 1.00 80.69 337 PRO A O 1
ATOM 2787 N N . LEU A 1 338 ? -8.799 13.492 -19.587 1.00 82.81 338 LEU A N 1
ATOM 2788 C CA . LEU A 1 338 ? -8.382 14.098 -18.310 1.00 82.81 338 LEU A CA 1
ATOM 2789 C C . LEU A 1 338 ? -6.886 13.958 -17.956 1.00 82.81 338 LEU A C 1
ATOM 2791 O O . LEU A 1 338 ? -6.509 14.247 -16.821 1.00 82.81 338 LEU A O 1
ATOM 2795 N N . ILE A 1 339 ? -6.020 13.567 -18.898 1.00 82.56 339 ILE A N 1
ATOM 2796 C CA . ILE A 1 339 ? -4.573 13.541 -18.653 1.00 82.56 339 ILE A CA 1
ATOM 2797 C C . ILE A 1 339 ? -3.999 14.964 -18.577 1.00 82.56 339 ILE A C 1
ATOM 2799 O O . ILE A 1 339 ? -4.236 15.796 -19.454 1.00 82.56 339 ILE A O 1
ATOM 2803 N N . SER A 1 340 ? -3.241 15.260 -17.519 1.00 87.50 340 SER A N 1
ATOM 2804 C CA . SER A 1 340 ? -2.553 16.547 -17.380 1.00 87.50 340 SER A CA 1
ATOM 2805 C C . SER A 1 340 ? -1.232 16.565 -18.157 1.00 87.50 340 SER A C 1
ATOM 2807 O O . SER A 1 340 ? -0.629 15.520 -18.422 1.00 87.50 340 SER A O 1
ATOM 2809 N N . SER A 1 341 ? -0.738 17.764 -18.485 1.00 86.69 341 SER A N 1
ATOM 2810 C CA . SER A 1 341 ? 0.591 17.947 -19.088 1.00 86.69 341 SER A CA 1
ATOM 2811 C C . SER A 1 341 ? 1.706 17.361 -18.224 1.00 86.69 341 SER A C 1
ATOM 2813 O O . SER A 1 341 ? 2.668 16.812 -18.755 1.00 86.69 341 SER A O 1
ATOM 2815 N N . ASP A 1 342 ? 1.552 17.433 -16.902 1.00 85.81 342 ASP A N 1
ATOM 2816 C CA . ASP A 1 342 ? 2.542 16.948 -15.943 1.00 85.81 342 ASP A CA 1
ATOM 2817 C C . ASP A 1 342 ? 2.604 15.420 -15.931 1.00 85.81 342 ASP A C 1
ATOM 2819 O O . ASP A 1 342 ? 3.693 14.851 -15.965 1.00 85.81 342 ASP A O 1
ATOM 2823 N N . ILE A 1 343 ? 1.446 14.749 -15.974 1.00 84.44 343 ILE A N 1
ATOM 2824 C CA . ILE A 1 343 ? 1.372 13.285 -16.089 1.00 84.44 343 ILE A CA 1
ATOM 2825 C C . ILE A 1 343 ? 1.946 12.845 -17.436 1.00 84.44 343 ILE A C 1
ATOM 2827 O O . ILE A 1 343 ? 2.763 11.926 -17.494 1.00 84.44 343 ILE A O 1
ATOM 2831 N N . LYS A 1 344 ? 1.596 13.544 -18.522 1.00 85.00 344 LYS A N 1
ATOM 2832 C CA . LYS A 1 344 ? 2.152 13.269 -19.852 1.00 85.00 344 LYS A CA 1
ATOM 2833 C C . LYS A 1 344 ? 3.680 13.392 -19.864 1.00 85.00 344 LYS A C 1
ATOM 2835 O O . LYS A 1 344 ? 4.350 12.544 -20.451 1.00 85.00 344 LYS A O 1
ATOM 2840 N N . ALA A 1 345 ? 4.224 14.410 -19.199 1.00 88.12 345 ALA A N 1
ATOM 2841 C CA . ALA A 1 345 ? 5.663 14.626 -19.071 1.00 88.12 345 ALA A CA 1
ATOM 2842 C C . ALA A 1 345 ? 6.350 13.645 -18.103 1.00 88.12 345 ALA A C 1
ATOM 2844 O O . ALA A 1 345 ? 7.558 13.432 -18.218 1.00 88.12 345 ALA A O 1
ATOM 2845 N N . ALA A 1 346 ? 5.618 13.059 -17.152 1.00 86.12 346 ALA A N 1
ATOM 2846 C CA . ALA A 1 346 ? 6.136 12.030 -16.257 1.00 86.12 346 ALA A CA 1
ATOM 2847 C C . ALA A 1 346 ? 6.389 10.718 -17.017 1.00 86.12 346 ALA A C 1
ATOM 2849 O O . ALA A 1 346 ? 7.507 10.210 -16.995 1.00 86.12 346 ALA A O 1
ATOM 2850 N N . GLY A 1 347 ? 5.419 10.236 -17.796 1.00 87.06 347 GLY A N 1
ATOM 2851 C CA . GLY A 1 347 ? 5.521 8.935 -18.466 1.00 87.06 347 GLY A CA 1
ATOM 2852 C C . GLY A 1 347 ? 5.019 7.789 -17.589 1.00 87.06 347 GLY A C 1
ATOM 2853 O O . GLY A 1 347 ? 4.255 8.007 -16.651 1.00 87.06 347 GLY A O 1
ATOM 2854 N N . CYS A 1 348 ? 5.450 6.566 -17.896 1.00 85.56 348 CYS A N 1
ATOM 2855 C CA . CYS A 1 348 ? 5.060 5.357 -17.163 1.00 85.56 348 CYS A CA 1
ATOM 2856 C C . CYS A 1 348 ? 6.269 4.536 -16.696 1.00 85.56 348 CYS A C 1
ATOM 2858 O O . CYS A 1 348 ? 7.400 4.733 -17.155 1.00 85.56 348 CYS A O 1
ATOM 2860 N N . PHE A 1 349 ? 6.021 3.605 -15.773 1.00 88.19 349 PHE A N 1
ATOM 2861 C CA . PHE A 1 349 ? 7.045 2.712 -15.240 1.00 88.19 349 PHE A CA 1
ATOM 2862 C C . PHE A 1 349 ? 7.087 1.405 -16.038 1.00 88.19 349 PHE A C 1
ATOM 2864 O O . PHE A 1 349 ? 6.063 0.830 -16.402 1.00 88.19 349 PHE A O 1
ATOM 2871 N N . LEU A 1 350 ? 8.292 0.886 -16.266 1.00 88.00 350 LEU A N 1
ATOM 2872 C CA . LEU A 1 350 ? 8.506 -0.442 -16.830 1.00 88.00 350 LEU A CA 1
ATOM 2873 C C . LEU A 1 350 ? 8.855 -1.426 -15.723 1.00 88.00 350 LEU A C 1
ATOM 2875 O O . LEU A 1 350 ? 10.002 -1.504 -15.295 1.00 88.00 350 LEU A O 1
ATOM 2879 N N . THR A 1 351 ? 7.874 -2.198 -15.277 1.00 88.25 351 THR A N 1
ATOM 2880 C CA . THR A 1 351 ? 8.061 -3.226 -14.250 1.00 88.25 351 THR A CA 1
ATOM 2881 C C . THR A 1 351 ? 8.746 -4.462 -14.823 1.00 88.25 351 THR A C 1
ATOM 2883 O O . THR A 1 351 ? 8.310 -5.025 -15.832 1.00 88.25 351 THR A O 1
ATOM 2886 N N . LEU A 1 352 ? 9.831 -4.896 -14.182 1.00 85.69 352 LEU A N 1
ATOM 2887 C CA . LEU A 1 352 ? 10.582 -6.075 -14.603 1.00 85.69 352 LEU A CA 1
ATOM 2888 C C . LEU A 1 352 ? 9.743 -7.326 -14.358 1.00 85.69 352 LEU A C 1
ATOM 2890 O O . LEU A 1 352 ? 9.526 -7.700 -13.213 1.00 85.69 352 LEU A O 1
ATOM 2894 N N . GLN A 1 353 ? 9.293 -7.997 -15.417 1.00 76.62 353 GLN A N 1
ATOM 2895 C CA . GLN A 1 353 ? 8.541 -9.242 -15.307 1.00 76.62 353 GLN A CA 1
ATOM 2896 C C . GLN A 1 353 ? 9.290 -10.386 -15.989 1.00 76.62 353 GLN A C 1
ATOM 2898 O O . GLN A 1 353 ? 10.200 -10.197 -16.786 1.00 76.62 353 GLN A O 1
ATOM 2903 N N . THR A 1 354 ? 8.936 -11.611 -15.618 1.00 63.19 354 THR A N 1
ATOM 2904 C CA . THR A 1 354 ? 9.382 -12.813 -16.311 1.00 63.19 354 THR A CA 1
ATOM 2905 C C . THR A 1 354 ? 8.137 -13.560 -16.757 1.00 63.19 354 THR A C 1
ATOM 2907 O O . THR A 1 354 ? 7.179 -13.721 -15.989 1.00 63.19 354 THR A O 1
ATOM 2910 N N . LYS A 1 355 ? 8.094 -13.977 -18.024 1.00 53.56 355 LYS A N 1
ATOM 2911 C CA . LYS A 1 355 ? 7.074 -14.929 -18.461 1.00 53.56 355 LYS A CA 1
ATOM 2912 C C . LYS A 1 355 ? 7.283 -16.209 -17.667 1.00 53.56 355 LYS A C 1
ATOM 2914 O O . LYS A 1 355 ? 8.389 -16.737 -17.610 1.00 53.56 355 LYS A O 1
ATOM 2919 N N . GLY A 1 356 ? 6.216 -16.680 -17.028 1.00 41.41 356 GLY A N 1
ATOM 2920 C CA . GLY A 1 356 ? 6.228 -17.932 -16.290 1.00 41.41 356 GLY A CA 1
ATOM 2921 C C . GLY A 1 356 ? 6.399 -19.108 -17.241 1.00 41.41 356 GLY A C 1
ATOM 2922 O O . GLY A 1 356 ? 5.422 -19.776 -17.555 1.00 41.41 356 GLY A O 1
ATOM 2923 N N . CYS A 1 357 ? 7.628 -19.394 -17.661 1.00 33.12 357 CYS A N 1
ATOM 2924 C CA . CYS A 1 357 ? 7.985 -20.773 -17.923 1.00 33.12 357 CYS A CA 1
ATOM 2925 C C . CYS A 1 357 ? 7.943 -21.467 -16.565 1.00 33.12 357 CYS A C 1
ATOM 2927 O O . CYS A 1 357 ? 8.761 -21.200 -15.683 1.00 33.12 357 CYS A O 1
ATOM 2929 N N . GLN A 1 358 ? 6.957 -22.346 -16.385 1.00 29.98 358 GLN A N 1
ATOM 2930 C CA . GLN A 1 358 ? 7.140 -23.495 -15.518 1.00 29.98 358 GLN A CA 1
ATOM 2931 C C . GLN A 1 358 ? 8.404 -24.194 -16.018 1.00 29.98 358 GLN A C 1
ATOM 2933 O O . GLN A 1 358 ? 8.351 -24.994 -16.946 1.00 29.98 358 GLN A O 1
ATOM 2938 N N . ILE A 1 359 ? 9.557 -23.866 -15.438 1.00 31.69 359 ILE A N 1
ATOM 2939 C CA . ILE A 1 359 ? 10.704 -24.758 -15.490 1.00 31.69 359 ILE A CA 1
ATOM 2940 C C . ILE A 1 359 ? 10.277 -25.922 -14.605 1.00 31.69 359 ILE A C 1
ATOM 2942 O O . ILE A 1 359 ? 10.482 -25.923 -13.392 1.00 31.69 359 ILE A O 1
ATOM 2946 N N . SER A 1 360 ? 9.559 -26.869 -15.205 1.00 24.19 360 SER A N 1
ATOM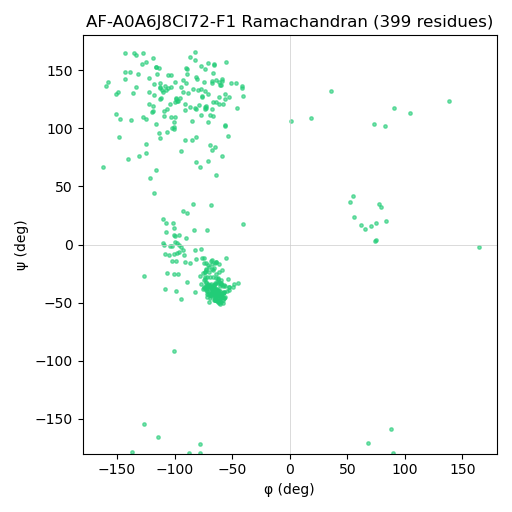 2947 C CA . SER A 1 360 ? 9.439 -28.209 -14.671 1.00 24.19 360 SER A CA 1
ATOM 2948 C C . SER A 1 360 ? 10.865 -28.717 -14.532 1.00 24.19 360 SER A C 1
ATOM 2950 O O . SER A 1 360 ? 11.509 -29.057 -15.523 1.00 24.19 360 SER A O 1
ATOM 2952 N N . LEU A 1 361 ? 11.360 -28.712 -13.296 1.00 30.66 361 LEU A N 1
ATOM 2953 C CA . LEU A 1 361 ? 12.548 -29.424 -12.839 1.00 30.66 361 LEU A CA 1
ATOM 2954 C C . LEU A 1 361 ? 12.306 -30.939 -12.969 1.00 30.66 361 LEU A C 1
ATOM 2956 O O . LEU A 1 361 ? 12.317 -31.672 -11.993 1.00 30.66 361 LEU A O 1
ATOM 2960 N N . ASN A 1 362 ? 12.049 -31.401 -14.188 1.00 26.88 362 ASN A N 1
ATOM 2961 C CA . ASN A 1 362 ? 12.090 -32.797 -14.583 1.00 26.88 362 ASN A CA 1
ATOM 2962 C C . ASN A 1 362 ? 13.210 -32.925 -15.609 1.00 26.88 362 ASN A C 1
ATOM 2964 O O . ASN A 1 362 ? 12.975 -33.184 -16.780 1.00 26.88 362 ASN A O 1
ATOM 2968 N N . ASN A 1 363 ? 14.428 -32.664 -15.153 1.00 25.02 363 ASN A N 1
ATOM 2969 C CA . ASN A 1 363 ? 15.589 -33.431 -15.561 1.00 25.02 363 ASN A CA 1
ATOM 2970 C C . ASN A 1 363 ? 16.535 -33.433 -14.368 1.00 25.02 363 ASN A C 1
ATOM 2972 O O . ASN A 1 363 ? 17.295 -32.507 -14.105 1.00 25.02 363 ASN A O 1
ATOM 2976 N N . SER A 1 364 ? 16.355 -34.486 -13.581 1.00 33.69 364 SER A N 1
ATOM 2977 C CA . SER A 1 364 ? 17.356 -35.060 -12.704 1.00 33.69 364 SER A CA 1
ATOM 2978 C C . SER A 1 364 ? 18.717 -35.101 -13.399 1.00 33.69 364 SER A C 1
ATOM 2980 O O . SER A 1 364 ? 18.794 -35.550 -14.540 1.00 33.69 364 SER A O 1
ATOM 2982 N N . HIS A 1 365 ? 19.746 -34.726 -12.638 1.00 28.03 365 HIS A N 1
ATOM 2983 C CA . HIS A 1 365 ? 21.183 -34.701 -12.935 1.00 28.03 365 HIS A CA 1
ATOM 2984 C C . HIS A 1 365 ? 21.734 -33.294 -13.204 1.00 28.03 365 HIS A C 1
ATOM 2986 O O . HIS A 1 365 ? 21.430 -32.677 -14.214 1.00 28.03 365 HIS A O 1
ATOM 2992 N N . CYS A 1 366 ? 22.588 -32.858 -12.263 1.00 25.77 366 CYS A N 1
ATOM 2993 C CA . CYS A 1 366 ? 23.297 -31.573 -12.161 1.00 25.77 366 CYS A CA 1
ATOM 2994 C C . CYS A 1 366 ? 22.423 -30.460 -11.541 1.00 25.77 366 CYS A C 1
ATOM 2996 O O . CYS A 1 366 ? 21.566 -29.901 -12.199 1.00 25.77 366 CYS A O 1
ATOM 2998 N N . ILE A 1 367 ? 22.536 -30.053 -10.274 1.00 27.80 367 ILE A N 1
ATOM 2999 C CA . ILE A 1 367 ? 23.635 -30.117 -9.306 1.00 27.80 367 ILE A CA 1
ATOM 3000 C C . ILE A 1 367 ? 23.000 -30.278 -7.916 1.00 27.80 367 ILE A C 1
ATOM 3002 O O . ILE A 1 367 ? 22.358 -29.380 -7.378 1.00 27.80 367 ILE A O 1
ATOM 3006 N N . SER A 1 368 ? 23.141 -31.475 -7.355 1.00 25.61 368 SER A N 1
ATOM 3007 C CA . SER A 1 368 ? 23.032 -31.732 -5.921 1.00 25.61 368 SER A CA 1
ATOM 3008 C C . SER A 1 368 ? 24.359 -31.367 -5.253 1.00 25.61 368 SER A C 1
ATOM 3010 O O . SER A 1 368 ? 25.395 -31.727 -5.814 1.00 25.61 368 SER A O 1
ATOM 3012 N N . ARG A 1 369 ? 24.298 -30.832 -4.022 1.00 23.09 369 ARG A N 1
ATOM 3013 C CA . ARG A 1 369 ? 25.383 -30.276 -3.172 1.00 23.09 369 ARG A CA 1
ATOM 3014 C C . ARG A 1 369 ? 25.547 -28.770 -3.439 1.00 23.09 369 ARG A C 1
ATOM 3016 O O . ARG A 1 369 ? 25.781 -28.392 -4.570 1.00 23.09 369 ARG A O 1
ATOM 3023 N N . THR A 1 370 ? 25.343 -27.873 -2.480 1.00 23.70 370 THR A N 1
ATOM 3024 C CA . THR A 1 370 ? 25.794 -27.929 -1.083 1.00 23.70 370 THR A CA 1
ATOM 3025 C C . THR A 1 370 ? 24.828 -27.214 -0.133 1.00 23.70 370 THR A C 1
ATOM 3027 O O . THR A 1 370 ? 24.416 -26.077 -0.339 1.00 23.70 370 THR A O 1
ATOM 3030 N N . CYS A 1 371 ? 24.492 -27.920 0.946 1.00 22.56 371 CYS A N 1
ATOM 3031 C CA . CYS A 1 371 ? 24.158 -27.334 2.235 1.00 22.56 371 CYS A CA 1
ATOM 3032 C C . CYS A 1 371 ? 25.399 -26.647 2.827 1.00 22.56 371 CYS A C 1
ATOM 3034 O O . CYS A 1 371 ? 26.510 -27.082 2.544 1.00 22.56 371 CYS A O 1
ATOM 3036 N N . ASN A 1 372 ? 25.165 -25.648 3.681 1.00 27.70 372 ASN A N 1
ATOM 3037 C CA . ASN A 1 372 ? 26.044 -25.130 4.734 1.00 27.70 372 ASN A CA 1
ATOM 3038 C C . ASN A 1 372 ? 27.422 -25.807 4.869 1.00 27.70 372 ASN A C 1
ATOM 3040 O O . ASN A 1 372 ? 27.528 -26.872 5.476 1.00 27.70 372 ASN A O 1
ATOM 3044 N N . SER A 1 373 ? 28.470 -25.116 4.437 1.00 25.20 373 SER A N 1
ATOM 3045 C CA . SER A 1 373 ? 29.765 -25.126 5.114 1.00 25.20 373 SER A CA 1
ATOM 3046 C C . SER A 1 373 ? 30.540 -23.886 4.691 1.00 25.20 373 SER A C 1
ATOM 3048 O O . SER A 1 373 ? 30.510 -23.501 3.524 1.00 25.20 373 SER A O 1
ATOM 3050 N N . GLU A 1 374 ? 31.161 -23.263 5.681 1.00 33.16 374 GLU A N 1
ATOM 3051 C CA . GLU A 1 374 ? 32.155 -22.205 5.566 1.00 33.16 374 GLU A CA 1
ATOM 3052 C C . GLU A 1 374 ? 33.221 -22.567 4.518 1.00 33.16 374 GLU A C 1
ATOM 3054 O O . GLU A 1 374 ? 33.623 -23.726 4.436 1.00 33.16 374 GLU A O 1
ATOM 3059 N N . ASP A 1 375 ? 33.608 -21.568 3.720 1.00 27.44 375 ASP A N 1
ATOM 3060 C CA . ASP A 1 375 ? 34.947 -21.315 3.163 1.00 27.44 375 ASP A CA 1
ATOM 3061 C C . ASP A 1 375 ? 34.942 -20.875 1.687 1.00 27.44 375 ASP A C 1
ATOM 3063 O O . ASP A 1 375 ? 34.495 -21.583 0.789 1.00 27.44 375 ASP A O 1
ATOM 3067 N N . ASN A 1 376 ? 35.558 -19.701 1.508 1.00 26.59 376 ASN A N 1
ATOM 3068 C CA . ASN A 1 376 ? 36.184 -19.119 0.320 1.00 26.59 376 ASN A CA 1
ATOM 3069 C C . ASN A 1 376 ? 35.292 -18.607 -0.826 1.00 26.59 376 ASN A C 1
ATOM 3071 O O . ASN A 1 376 ? 34.798 -19.339 -1.682 1.00 26.59 376 ASN A O 1
ATOM 3075 N N . ASP A 1 377 ? 35.196 -17.274 -0.845 1.00 38.75 377 ASP A N 1
ATOM 3076 C CA . ASP A 1 377 ? 34.934 -16.432 -2.007 1.00 38.75 377 ASP A CA 1
ATOM 3077 C C . ASP A 1 377 ? 35.993 -16.705 -3.098 1.00 38.75 377 ASP A C 1
ATOM 3079 O O . ASP A 1 377 ? 37.178 -16.656 -2.781 1.00 38.75 377 ASP A O 1
ATOM 3083 N N . ASP A 1 378 ? 35.567 -17.048 -4.328 1.00 33.41 378 ASP A N 1
ATOM 3084 C CA . ASP A 1 378 ? 36.191 -16.656 -5.623 1.00 33.41 378 ASP A CA 1
ATOM 3085 C C . ASP A 1 378 ? 35.742 -17.489 -6.856 1.00 33.41 378 ASP A C 1
ATOM 3087 O O . ASP A 1 378 ? 36.099 -17.150 -7.980 1.00 33.41 378 ASP A O 1
ATOM 3091 N N . GLU A 1 379 ? 34.890 -18.517 -6.736 1.00 30.25 379 GLU A N 1
ATOM 3092 C CA . GLU A 1 379 ? 34.670 -19.477 -7.849 1.00 30.25 379 GLU A CA 1
ATOM 3093 C C . GLU A 1 379 ? 33.230 -19.553 -8.420 1.00 30.25 379 GLU A C 1
ATOM 3095 O O . GLU A 1 379 ? 32.690 -20.628 -8.675 1.00 30.25 379 GLU A O 1
ATOM 3100 N N . LEU A 1 380 ? 32.567 -18.410 -8.648 1.00 33.16 380 LEU A N 1
ATOM 3101 C CA . LEU A 1 380 ? 31.193 -18.368 -9.202 1.00 33.16 380 LEU A CA 1
ATOM 3102 C C . LEU A 1 380 ? 31.076 -17.849 -10.649 1.00 33.16 380 LEU A C 1
ATOM 3104 O O . LEU A 1 380 ? 29.969 -17.825 -11.187 1.00 33.16 380 LEU A O 1
ATOM 3108 N N . ALA A 1 381 ? 32.184 -17.475 -11.300 1.00 31.69 381 ALA A N 1
ATOM 3109 C CA . ALA A 1 381 ? 32.153 -16.831 -12.620 1.00 31.69 381 ALA A CA 1
ATOM 3110 C C . ALA A 1 381 ? 32.415 -17.753 -13.833 1.00 31.69 381 ALA A C 1
ATOM 3112 O O . ALA A 1 381 ? 32.100 -17.353 -14.950 1.00 31.69 381 ALA A O 1
ATOM 3113 N N . GLU A 1 382 ? 32.929 -18.979 -13.672 1.00 29.89 382 GLU A N 1
ATOM 3114 C CA . GLU A 1 382 ? 33.464 -19.726 -14.834 1.00 29.89 382 GLU A CA 1
ATOM 3115 C C . GLU A 1 382 ? 32.564 -20.806 -15.463 1.00 29.89 382 GLU A C 1
ATOM 3117 O O . GLU A 1 382 ? 32.871 -21.274 -16.554 1.00 29.89 382 GLU A O 1
ATOM 3122 N N . ASN A 1 383 ? 31.413 -21.174 -14.889 1.00 28.42 383 ASN A N 1
ATOM 3123 C CA . ASN A 1 383 ? 30.652 -22.346 -15.377 1.00 28.42 383 ASN A CA 1
ATOM 3124 C C . ASN A 1 383 ? 29.315 -22.055 -16.090 1.00 28.42 383 ASN A C 1
ATOM 3126 O O . ASN A 1 383 ? 28.462 -22.937 -16.178 1.00 28.42 383 ASN A O 1
ATOM 3130 N N . VAL A 1 384 ? 29.105 -20.850 -16.637 1.00 33.88 384 VAL A N 1
ATOM 3131 C CA . VAL A 1 384 ? 27.842 -20.496 -17.339 1.00 33.88 384 VAL A CA 1
ATOM 3132 C C . VAL A 1 384 ? 27.979 -20.470 -18.874 1.00 33.88 384 VAL A C 1
ATOM 3134 O O . VAL A 1 384 ? 26.992 -20.282 -19.580 1.00 33.88 384 VAL A O 1
ATOM 3137 N N . ALA A 1 385 ? 29.169 -20.728 -19.427 1.00 28.95 385 ALA A N 1
ATOM 3138 C CA . ALA A 1 385 ? 29.410 -20.610 -20.870 1.00 28.95 385 ALA A CA 1
ATOM 3139 C C . ALA A 1 385 ? 28.841 -21.755 -21.742 1.00 28.95 385 ALA A C 1
ATOM 3141 O O . ALA A 1 385 ? 28.750 -21.579 -22.953 1.00 28.95 385 ALA A O 1
ATOM 3142 N N . ASP A 1 386 ? 28.392 -22.881 -21.172 1.00 25.59 386 ASP A N 1
ATOM 3143 C CA . ASP A 1 386 ? 28.001 -24.077 -21.945 1.00 25.59 386 ASP A CA 1
ATOM 3144 C C . ASP A 1 386 ? 26.541 -24.519 -21.724 1.00 25.59 386 ASP A C 1
ATOM 3146 O O . ASP A 1 386 ? 26.234 -25.656 -21.366 1.00 25.59 386 ASP A O 1
ATOM 3150 N N . CYS A 1 387 ? 25.589 -23.622 -21.984 1.00 26.52 387 CYS A N 1
ATOM 3151 C CA . CYS A 1 387 ? 24.185 -24.004 -22.172 1.00 26.52 387 CYS A CA 1
ATOM 3152 C C . CYS A 1 387 ? 23.655 -23.496 -23.514 1.00 26.52 387 CYS A C 1
ATOM 3154 O O . CYS A 1 387 ? 22.905 -22.525 -23.603 1.00 26.52 387 CYS A O 1
ATOM 3156 N N . SER A 1 388 ? 24.014 -24.215 -24.576 1.00 26.88 388 SER A N 1
ATOM 3157 C CA . SER A 1 388 ? 23.381 -24.142 -25.893 1.00 26.88 388 SER A CA 1
ATOM 3158 C C . SER A 1 388 ? 21.976 -24.764 -25.851 1.00 26.88 388 SER A C 1
ATOM 3160 O O . SER A 1 388 ? 21.725 -25.848 -26.369 1.00 26.88 388 SER A O 1
ATOM 3162 N N . CYS A 1 389 ? 21.023 -24.080 -25.215 1.00 25.56 389 CYS A N 1
ATOM 3163 C CA . CYS A 1 389 ? 19.604 -24.429 -25.307 1.00 25.56 389 CYS A CA 1
ATOM 3164 C C . CYS A 1 389 ? 18.903 -23.503 -26.303 1.00 25.56 389 CYS A C 1
ATOM 3166 O O . CYS A 1 389 ? 18.619 -22.341 -26.020 1.00 25.56 389 CYS A O 1
ATOM 3168 N N . SER A 1 390 ? 18.598 -24.054 -27.477 1.00 26.91 390 SER A N 1
ATOM 3169 C CA . SER A 1 390 ? 17.710 -23.474 -28.480 1.00 26.91 390 SER A CA 1
ATOM 3170 C C . SER A 1 390 ? 16.274 -23.395 -27.942 1.00 26.91 390 SER A C 1
ATOM 3172 O O . SER A 1 390 ? 15.459 -24.284 -28.188 1.00 26.91 390 SER A O 1
ATOM 3174 N N . CYS A 1 391 ? 15.962 -22.340 -27.191 1.00 26.30 391 CYS A N 1
ATOM 3175 C CA . CYS A 1 391 ? 14.606 -22.007 -26.761 1.00 26.30 391 CYS A CA 1
ATOM 3176 C C . CYS A 1 391 ? 14.183 -20.704 -27.442 1.00 26.30 391 CYS A C 1
ATOM 3178 O O . CYS A 1 391 ? 14.479 -19.613 -26.969 1.00 26.30 391 CYS A O 1
ATOM 3180 N N . THR A 1 392 ? 13.475 -20.821 -28.562 1.00 27.78 392 THR A N 1
ATOM 3181 C CA . THR A 1 392 ? 12.920 -19.714 -29.358 1.00 27.78 392 THR A CA 1
ATOM 3182 C C . THR A 1 392 ? 11.724 -18.996 -28.706 1.00 27.78 392 THR A C 1
ATOM 3184 O O . THR A 1 392 ? 11.080 -18.179 -29.358 1.00 27.78 392 THR A O 1
ATOM 3187 N N . ASP A 1 393 ? 11.451 -19.229 -27.417 1.00 32.06 393 ASP A N 1
ATOM 3188 C CA . ASP A 1 393 ? 10.402 -18.549 -26.646 1.00 32.06 393 ASP A CA 1
ATOM 3189 C C . ASP A 1 393 ? 11.011 -17.656 -25.545 1.00 32.06 393 ASP A C 1
ATOM 3191 O O . ASP A 1 393 ? 11.298 -18.052 -24.418 1.00 32.06 393 ASP A O 1
ATOM 3195 N N . MET A 1 394 ? 11.209 -16.409 -25.961 1.00 37.16 394 MET A N 1
ATOM 3196 C CA . MET A 1 394 ? 11.842 -15.235 -25.348 1.00 37.16 394 MET A CA 1
ATOM 3197 C C . MET A 1 394 ? 11.458 -14.926 -23.867 1.00 37.16 394 MET A C 1
ATOM 3199 O O . MET A 1 394 ? 10.310 -14.549 -23.609 1.00 37.16 394 MET A O 1
ATOM 3203 N N . PRO A 1 395 ? 12.403 -14.956 -22.893 1.00 38.53 395 PRO A N 1
ATOM 3204 C CA . PRO A 1 395 ? 12.218 -14.492 -21.501 1.00 38.53 395 PRO A CA 1
ATOM 3205 C C . PRO A 1 395 ? 12.401 -12.966 -21.278 1.00 38.53 395 PRO A C 1
ATOM 3207 O O . PRO A 1 395 ? 12.485 -12.517 -20.134 1.00 38.53 395 PRO A O 1
ATOM 3210 N N . TYR A 1 396 ? 12.449 -12.158 -22.342 1.00 45.09 396 TYR A N 1
ATOM 3211 C CA . TYR A 1 396 ? 12.927 -10.757 -22.354 1.00 45.09 396 TYR A CA 1
ATOM 3212 C C . TYR A 1 396 ? 11.872 -9.675 -22.077 1.00 45.09 396 TYR A C 1
ATOM 3214 O O . TYR A 1 396 ? 11.967 -8.562 -22.598 1.00 45.09 396 TYR A O 1
ATOM 3222 N N . GLU A 1 397 ? 10.812 -9.996 -21.343 1.00 47.31 397 GLU A N 1
ATOM 3223 C CA . GLU A 1 397 ? 9.590 -9.190 -21.358 1.00 47.31 397 GLU A CA 1
ATOM 3224 C C . GLU A 1 397 ? 9.339 -8.408 -20.060 1.00 47.31 397 GLU A C 1
ATOM 3226 O O . GLU A 1 397 ? 9.046 -8.967 -19.010 1.00 47.31 397 GLU A O 1
ATOM 3231 N N . VAL A 1 398 ? 9.382 -7.084 -20.169 1.00 49.19 398 VAL A N 1
ATOM 3232 C CA . VAL A 1 398 ? 9.111 -6.084 -19.130 1.00 49.19 398 VAL A CA 1
ATOM 3233 C C . VAL A 1 398 ? 7.717 -5.496 -19.374 1.00 49.19 398 VAL A C 1
ATOM 3235 O O . VAL A 1 398 ? 7.378 -5.207 -20.520 1.00 49.19 398 VAL A O 1
ATOM 3238 N N . ILE A 1 399 ? 6.883 -5.334 -18.343 1.00 48.91 399 ILE A N 1
ATOM 3239 C CA . ILE A 1 399 ? 5.519 -4.793 -18.503 1.00 48.91 399 ILE A CA 1
ATOM 3240 C C . ILE A 1 399 ? 5.517 -3.297 -18.229 1.00 48.91 399 ILE A C 1
ATOM 3242 O O . ILE A 1 399 ? 5.913 -2.869 -17.143 1.00 48.91 399 ILE A O 1
ATOM 3246 N N . ALA A 1 400 ? 5.005 -2.517 -19.180 1.00 36.97 400 ALA A N 1
ATOM 3247 C CA . ALA A 1 400 ? 4.638 -1.128 -18.929 1.00 36.97 400 ALA A CA 1
ATOM 3248 C C . ALA A 1 400 ? 3.360 -1.096 -18.073 1.00 36.97 400 ALA A C 1
ATOM 3250 O O . ALA A 1 400 ? 2.325 -1.612 -18.505 1.00 36.97 400 ALA A O 1
ATOM 3251 N N . LYS A 1 401 ? 3.451 -0.544 -16.861 1.00 40.66 401 LYS A N 1
ATOM 3252 C CA . LYS A 1 401 ? 2.310 -0.324 -15.965 1.00 40.66 401 LYS A CA 1
ATOM 3253 C C . LYS A 1 401 ? 2.041 1.160 -15.786 1.00 40.66 401 LYS A C 1
ATOM 3255 O O . LYS A 1 401 ? 3.022 1.930 -15.648 1.00 40.66 401 LYS A O 1
#

Solvent-accessible surface area (backbone atoms only — not comparable to full-atom values): 23590 Å² total; per-residue (Å²): 123,95,56,93,68,55,65,69,59,52,49,50,48,61,74,77,38,97,61,65,61,64,53,52,52,98,60,37,46,27,58,54,32,52,25,15,53,70,44,34,48,69,54,42,57,52,42,54,67,70,70,37,66,71,76,46,53,25,76,84,68,40,30,25,51,51,41,5,57,76,57,67,12,64,68,26,36,54,53,44,56,52,52,75,74,50,60,65,66,60,54,42,50,55,48,66,74,69,61,88,79,92,60,55,78,69,52,52,60,63,67,50,66,74,90,50,71,46,92,71,57,85,51,79,66,37,42,46,72,74,70,67,45,63,95,47,70,69,56,36,49,50,47,46,39,59,58,64,66,44,57,39,73,67,55,42,50,48,53,51,47,51,53,51,47,51,54,51,44,54,52,50,44,47,54,47,36,22,70,80,38,69,72,54,35,60,51,82,40,75,32,60,47,61,62,71,70,65,60,90,69,78,91,37,59,45,37,32,38,36,28,33,51,57,59,42,74,49,37,44,86,44,70,51,79,78,33,47,80,73,48,26,33,29,44,30,48,76,58,90,54,51,74,93,71,48,36,84,31,42,51,99,88,40,33,43,36,44,59,61,49,54,52,54,49,50,54,46,49,56,55,43,72,69,40,70,76,71,54,74,61,74,55,52,47,93,65,74,57,79,49,86,57,84,62,35,45,36,38,39,40,32,36,49,54,94,83,42,71,72,39,65,26,42,39,37,39,32,49,25,34,65,50,75,46,40,70,63,91,83,57,67,68,91,73,47,82,91,67,48,73,66,56,58,52,47,40,46,39,32,33,49,29,60,70,82,71,80,76,71,86,78,66,87,79,86,78,86,83,81,78,94,73,92,82,81,94,84,87,84,81,82,85,75,87,84,72,94,70,93,65,94,76,80,57,42,39,25,35,64,93

Radius of gyration: 30.6 Å; Cα contacts (8 Å, |Δi|>4): 527; chains: 1; bounding box: 78×59×71 Å

Organism: Mytilus coruscus (NCBI:txid42192)

Secondary structure (DSSP, 8-state):
--S---HHHHHHHHHHS---TT---TTS--HHHHHHHTT-HHHHHHHHHTT--TT---TTS--HHHHHHHTT-HHHHHHHHHHHTS-HHHHHHHHHHHS-SS--HHHHHTTS-TTS-TTS--SHHHHHHHS---SSHHHHHHHHIIIIIS--HHHHHHHHHHHHHHHHHHHHHHHHHHHH-GGG-EEEEEEHHHHTT---S-S-EEEEEEEEHHHHHHEEEE--HHHHTTTEEEEEESSPPPTTTTGGGB-TTSBB-HHHHHHHHHHHHHHHHT-GGGGSSSSEE----EEEETTEEEEEEEE--SS-SSEEEEEEEEEEEE-TT---TT--GGGSTT--HHHHHH--EEE--------------S-----S----S--SSSS-S-------S----EEE-

Sequence (401 aa):
MKYRPLPDLFRTFLVKGTVNVNTSDIYGSTPLHFAAYHNYEEQIEILLKYGTDINARDNLQERPLDTAKRHNSFRCIALLKAADRTTVEHIMTFIRKTMLRDKTFEEILRGLPETIISSCVKSPQDIKTLLQLPLNLKDFMNYLLESYYTRSPKYSFEVDSVTFDVNNIVTSLCTQIRKYYSRFEMSVFPSGSMAEGTKICRPDEFDFILCLDKLNDITDIVMADNSMKKGFASLKYKNIPDVDEYLPFTDADGYFLPILFLRLFSEYLKRALNEPHLWKKGNFYNLMLIIFAKPVFTFDVYWFGFVYKQLKISIDLVSAVYKRGWWPKNIDVDKIPLISSDIKAAGCFLTLQTKGCQISLNNSHCISRTCNSEDNDDELAENVADCSCSCTDMPYEVIAK

Nearest PDB structures (foldseek):
  5le6-assembly6_F  TM=9.502E-01  e=4.559E-05  synthetic construct
  4ydw-assembly1_A  TM=9.491E-01  e=7.461E-05  synthetic construct
  8p9c-assembly1_C  TM=9.430E-01  e=1.094E-04  Lama glama
  8ipp-assembly1_B  TM=9.088E-01  e=1.439E-04  synthetic construct
  6z4s-assembly1_AAA  TM=8.841E-01  e=1.152E-03  Rattus norvegicus

pLDDT: mean 70.66, std 20.17, range [22.56, 95.0]

Mean predicted aligned error: 19.61 Å

InterPro domains:
  IPR002110 Ankyrin repeat [PF13857] (17-68)
  IPR002110 Ankyrin repeat [PS50088] (27-59)
  IPR002110 Ankyrin repeat [SM00248] (27-56)
  IPR036770 Ankyrin repeat-containing domain superfamily [G3DSA:1.25.40.20] (8-95)
  IPR036770 Ankyrin repeat-containing domain superfamily [SSF48403] (13-83)
  IPR046903 Mab-21-like, nucleotidyltransferase domain [PF03281] (195-331)